Protein 8K51 (pdb70)

Structure (mmCIF, N/CA/C/O backbone):
data_8K51
#
_entry.id   8K51
#
_cell.length_a   72.410
_cell.length_b   88.850
_cell.length_c   127.320
_cell.angle_alpha   90.00
_cell.angle_beta   90.00
_cell.angle_gamma   90.00
#
_symmetry.space_group_name_H-M   'P 21 21 21'
#
loop_
_entity.id
_entity.type
_entity.pdbx_description
1 polymer 'arylamine N-acyltransferase'
2 non-polymer GLYCEROL
3 non-polymer 'SULFATE ION'
4 water water
#
loop_
_atom_site.group_PDB
_atom_site.id
_atom_site.type_symbol
_atom_site.label_atom_id
_atom_site.label_alt_id
_atom_site.label_comp_id
_atom_site.label_asym_id
_atom_site.label_entity_id
_atom_site.label_seq_id
_atom_site.pdbx_PDB_ins_code
_atom_site.Cartn_x
_atom_site.Cartn_y
_atom_site.Cartn_z
_atom_site.occupancy
_atom_site.B_iso_or_equiv
_atom_site.auth_seq_id
_atom_site.auth_comp_id
_atom_site.auth_asym_id
_atom_site.auth_atom_id
_atom_site.pdbx_PDB_model_num
ATOM 1 N N . GLY A 1 9 ? 9.809 -23.148 -38.421 1.00 65.04 -7 GLY B N 1
ATOM 2 C CA . GLY A 1 9 ? 9.406 -24.470 -37.974 1.00 64.19 -7 GLY B CA 1
ATOM 3 C C . GLY A 1 9 ? 8.795 -25.349 -39.055 1.00 65.82 -7 GLY B C 1
ATOM 4 O O . GLY A 1 9 ? 9.280 -25.395 -40.193 1.00 62.86 -7 GLY B O 1
ATOM 5 N N . LEU A 1 10 ? 7.739 -26.079 -38.683 1.00 62.38 -6 LEU B N 1
ATOM 6 C CA . LEU A 1 10 ? 6.924 -26.814 -39.642 1.00 53.52 -6 LEU B CA 1
ATOM 7 C C . LEU A 1 10 ? 5.621 -26.102 -39.964 1.00 53.63 -6 LEU B C 1
ATOM 8 O O . LEU A 1 10 ? 5.012 -26.397 -40.996 1.00 55.38 -6 LEU B O 1
ATOM 13 N N . VAL A 1 11 ? 5.177 -25.193 -39.105 1.00 46.91 -5 VAL B N 1
ATOM 14 C CA . VAL A 1 11 ? 3.916 -24.480 -39.304 1.00 44.31 -5 VAL B CA 1
ATOM 15 C C . VAL A 1 11 ? 4.221 -23.214 -40.096 1.00 44.76 -5 VAL B C 1
ATOM 16 O O . VAL A 1 11 ? 5.053 -22.408 -39.659 1.00 44.19 -5 VAL B O 1
ATOM 20 N N . PRO A 1 12 ? 3.623 -23.025 -41.272 1.00 42.87 -4 PRO B N 1
ATOM 21 C CA . PRO A 1 12 ? 3.964 -21.860 -42.094 1.00 41.26 -4 PRO B CA 1
ATOM 22 C C . PRO A 1 12 ? 3.546 -20.562 -41.423 1.00 44.23 -4 PRO B C 1
ATOM 23 O O . PRO A 1 12 ? 2.504 -20.488 -40.765 1.00 39.90 -4 PRO B O 1
ATOM 27 N N . ARG A 1 13 ? 4.366 -19.527 -41.611 1.00 46.35 -3 ARG B N 1
ATOM 28 C CA . ARG A 1 13 ? 4.107 -18.243 -40.968 1.00 48.27 -3 ARG B CA 1
ATOM 29 C C . ARG A 1 13 ? 2.849 -17.614 -41.552 1.00 46.09 -3 ARG B C 1
ATOM 30 O O . ARG A 1 13 ? 2.637 -17.629 -42.771 1.00 42.99 -3 ARG B O 1
ATOM 38 N N . GLY A 1 14 ? 1.993 -17.093 -40.674 1.00 43.66 -2 GLY B N 1
ATOM 39 C CA . GLY A 1 14 ? 0.759 -16.469 -41.100 1.00 41.25 -2 GLY B CA 1
ATOM 40 C C . GLY A 1 14 ? -0.358 -17.433 -41.420 1.00 40.58 -2 GLY B C 1
ATOM 41 O O . GLY A 1 14 ? -1.464 -16.991 -41.765 1.00 40.10 -2 GLY B O 1
ATOM 42 N N . SER A 1 15 ? -0.111 -18.730 -41.320 1.00 36.54 -1 SER B N 1
ATOM 43 C CA . SER A 1 15 ? -1.169 -19.699 -41.535 1.00 38.74 -1 SER B CA 1
ATOM 44 C C . SER A 1 15 ? -2.184 -19.626 -40.405 1.00 38.97 -1 SER B C 1
ATOM 45 O O . SER A 1 15 ? -1.862 -19.257 -39.274 1.00 37.53 -1 SER B O 1
ATOM 48 N N . HIS A 1 16 ? -3.427 -19.984 -40.722 1.00 36.61 0 HIS B N 1
ATOM 49 C CA . HIS A 1 16 ? -4.424 -20.144 -39.675 1.00 40.07 0 HIS B CA 1
ATOM 50 C C . HIS A 1 16 ? -3.982 -21.165 -38.617 1.00 41.40 0 HIS B C 1
ATOM 51 O O . HIS A 1 16 ? -4.348 -21.035 -37.445 1.00 36.60 0 HIS B O 1
ATOM 58 N N . MET A 1 17 ? -3.209 -22.187 -39.011 1.00 42.23 1 MET B N 1
ATOM 59 C CA . MET A 1 17 ? -2.588 -23.094 -38.041 1.00 38.81 1 MET B CA 1
ATOM 60 C C . MET A 1 17 ? -1.766 -22.321 -37.018 1.00 37.50 1 MET B C 1
ATOM 61 O O . MET A 1 17 ? -1.879 -22.544 -35.808 1.00 34.90 1 MET B O 1
ATOM 66 N N . GLU A 1 18 ? -0.908 -21.422 -37.501 1.00 38.49 2 GLU B N 1
ATOM 67 C CA . GLU A 1 18 ? -0.037 -20.663 -36.613 1.00 41.39 2 GLU B CA 1
ATOM 68 C C . GLU A 1 18 ? -0.839 -19.842 -35.611 1.00 39.19 2 GLU B C 1
ATOM 69 O O . GLU A 1 18 ? -0.605 -19.928 -34.402 1.00 38.93 2 GLU B O 1
ATOM 75 N N . THR A 1 19 ? -1.795 -19.035 -36.081 1.00 37.51 3 THR B N 1
ATOM 76 C CA . THR A 1 19 ? -2.486 -18.191 -35.109 1.00 40.62 3 THR B CA 1
ATOM 77 C C . THR A 1 19 ? -3.353 -19.028 -34.169 1.00 41.41 3 THR B C 1
ATOM 78 O O . THR A 1 19 ? -3.502 -18.689 -32.985 1.00 35.38 3 THR B O 1
ATOM 82 N N . GLU A 1 20 ? -3.896 -20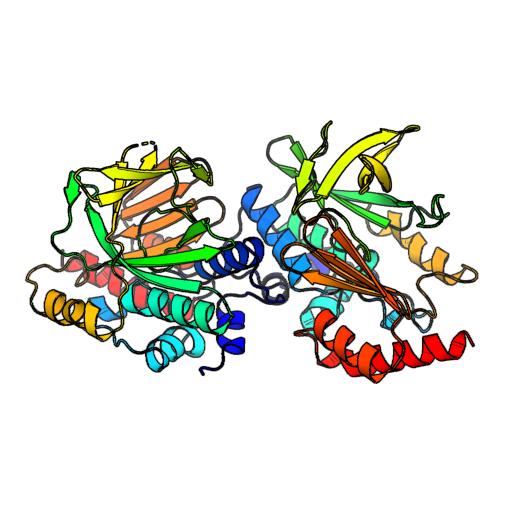.139 -34.662 1.00 38.37 4 GLU B N 1
ATOM 83 C CA . GLU A 1 20 ? -4.806 -20.938 -33.852 1.00 37.73 4 GLU B CA 1
ATOM 84 C C . GLU A 1 20 ? -4.107 -21.605 -32.672 1.00 43.17 4 GLU B C 1
ATOM 85 O O . GLU A 1 20 ? -4.758 -21.887 -31.658 1.00 47.01 4 GLU B O 1
ATOM 91 N N . SER A 1 21 ? -2.802 -21.847 -32.757 1.00 35.53 5 SER B N 1
ATOM 92 C CA . SER A 1 21 ? -2.100 -22.530 -31.678 1.00 44.88 5 SER B CA 1
ATOM 93 C C . SER A 1 21 ? -1.244 -21.582 -30.838 1.00 42.39 5 SER B C 1
ATOM 94 O O . SER A 1 21 ? -0.353 -22.038 -30.115 1.00 39.03 5 SER B O 1
ATOM 97 N N . LEU A 1 22 ? -1.506 -20.273 -30.908 1.00 37.84 6 LEU B N 1
ATOM 98 C CA . LEU A 1 22 ? -0.840 -19.340 -30.011 1.00 38.22 6 LEU B CA 1
ATOM 99 C C . LEU A 1 22 ? -1.269 -19.625 -28.572 1.00 35.80 6 LEU B C 1
ATOM 100 O O . LEU A 1 22 ? -2.449 -19.892 -28.315 1.00 35.16 6 LEU B O 1
ATOM 105 N N . PRO A 1 23 ? -0.337 -19.611 -27.618 1.00 35.11 7 PRO B N 1
ATOM 106 C CA . PRO A 1 23 ? -0.695 -19.988 -26.243 1.00 36.50 7 PRO B CA 1
ATOM 107 C C . PRO A 1 23 ? -1.310 -18.837 -25.459 1.00 36.41 7 PRO B C 1
ATOM 108 O O . PRO A 1 23 ? -0.626 -18.117 -24.719 1.00 35.20 7 PRO B O 1
ATOM 112 N N . TRP A 1 24 ? -2.631 -18.691 -25.608 1.00 35.78 8 TRP B N 1
ATOM 113 C CA . TRP A 1 24 ? -3.355 -17.554 -25.046 1.00 36.97 8 TRP B CA 1
ATOM 114 C C . TRP A 1 24 ? -3.259 -17.479 -23.523 1.00 38.16 8 TRP B C 1
ATOM 115 O O . TRP A 1 24 ? -3.464 -16.397 -22.952 1.00 36.88 8 TRP B O 1
ATOM 126 N N . ARG A 1 25 ? -2.942 -18.594 -22.853 1.00 39.04 9 ARG B N 1
ATOM 127 C CA . ARG A 1 25 ? -2.713 -18.558 -21.409 1.00 34.97 9 ARG B CA 1
ATOM 128 C C . ARG A 1 25 ? -1.583 -17.599 -21.063 1.00 34.81 9 ARG B C 1
ATOM 129 O O . ARG A 1 25 ? -1.664 -16.854 -20.078 1.00 30.73 9 ARG B O 1
ATOM 137 N N . GLU A 1 26 ? -0.510 -17.610 -21.858 1.00 31.96 10 GLU B N 1
ATOM 138 C CA . GLU A 1 26 ? 0.608 -16.711 -21.586 1.00 35.00 10 GLU B CA 1
ATOM 139 C C . GLU A 1 26 ? 0.248 -15.264 -21.909 1.00 33.05 10 GLU B C 1
ATOM 140 O O . GLU A 1 26 ? 0.750 -14.336 -21.261 1.00 30.79 10 GLU B O 1
ATOM 146 N N . TYR A 1 27 ? -0.627 -15.061 -22.893 1.00 32.41 11 TYR B N 1
ATOM 147 C CA . TYR A 1 27 ? -1.145 -13.728 -23.178 1.00 32.51 11 TYR B CA 1
ATOM 148 C C . TYR A 1 27 ? -1.925 -13.183 -21.992 1.00 30.53 11 TYR B C 1
ATOM 149 O O . TYR A 1 27 ? -1.715 -12.037 -21.570 1.00 30.77 11 TYR B O 1
ATOM 158 N N . LEU A 1 28 ? -2.842 -13.992 -21.447 1.00 28.03 12 LEU B N 1
ATOM 159 C CA . LEU A 1 28 ? -3.613 -13.559 -20.286 1.00 30.58 12 LEU B CA 1
ATOM 160 C C . LEU A 1 28 ? -2.697 -13.297 -19.099 1.00 29.25 12 LEU B C 1
ATOM 161 O O . LEU A 1 28 ? -2.887 -12.323 -18.363 1.00 29.11 12 LEU B O 1
ATOM 166 N N . GLU A 1 29 ? -1.679 -14.141 -18.916 1.00 27.74 13 GLU B N 1
ATOM 167 C CA . GLU A 1 29 ? -0.671 -13.879 -17.892 1.00 35.82 13 GLU B CA 1
ATOM 168 C C . GLU A 1 29 ? 0.012 -12.536 -18.128 1.00 36.13 13 GLU B C 1
ATOM 169 O O . GLU A 1 29 ? 0.204 -11.747 -17.194 1.00 31.67 13 GLU B O 1
ATOM 175 N N . ARG A 1 30 ? 0.358 -12.252 -19.383 1.00 32.78 14 ARG B N 1
ATOM 176 C CA . ARG A 1 30 ? 1.082 -11.034 -19.711 1.00 29.45 14 ARG B CA 1
ATOM 177 C C . ARG A 1 30 ? 0.272 -9.787 -19.356 1.00 32.69 14 ARG B C 1
ATOM 178 O O . ARG A 1 30 ? 0.838 -8.783 -18.910 1.00 33.62 14 ARG B O 1
ATOM 186 N N . ILE A 1 31 ? -1.050 -9.823 -19.545 1.00 31.18 15 ILE B N 1
ATOM 187 C CA . ILE A 1 31 ? -1.891 -8.665 -19.236 1.00 32.93 15 ILE B CA 1
ATOM 188 C C . ILE A 1 31 ? -2.486 -8.740 -17.833 1.00 33.29 15 ILE B C 1
ATOM 189 O O . ILE A 1 31 ? -3.329 -7.915 -17.482 1.00 37.93 15 ILE B O 1
ATOM 194 N N . GLY A 1 32 ? -2.060 -9.694 -17.017 1.00 32.71 16 GLY B N 1
ATOM 195 C CA . GLY A 1 32 ? -2.547 -9.749 -15.652 1.00 38.24 16 GLY B CA 1
ATOM 196 C C . GLY A 1 32 ? -4.039 -9.998 -15.548 1.00 44.77 16 GLY B C 1
ATOM 197 O O . GLY A 1 32 ? -4.761 -9.259 -14.863 1.00 43.82 16 GLY B O 1
ATOM 198 N N . TYR A 1 33 ? -4.519 -11.018 -16.259 1.00 39.04 17 TYR B N 1
ATOM 199 C CA . TYR A 1 33 ? -5.888 -11.505 -16.127 1.00 32.78 17 TYR B CA 1
ATOM 200 C C . TYR A 1 33 ? -5.766 -12.970 -15.730 1.00 33.79 17 TYR B C 1
ATOM 201 O O . TYR A 1 33 ? -5.511 -13.836 -16.577 1.00 34.04 17 TYR B O 1
ATOM 210 N N . GLN A 1 34 ? -5.927 -13.244 -14.439 1.00 32.63 18 GLN B N 1
ATOM 211 C CA . GLN A 1 34 ? -5.817 -14.595 -13.910 1.00 36.21 18 GLN B CA 1
ATOM 212 C C . GLN A 1 34 ? -7.157 -15.117 -13.393 1.00 35.51 18 GLN B C 1
ATOM 213 O O . GLN A 1 34 ? -7.202 -15.821 -12.384 1.00 37.98 18 GLN B O 1
ATOM 219 N N . GLY A 1 35 ? -8.264 -14.753 -14.039 1.00 39.11 19 GLY B N 1
ATOM 220 C CA . GLY A 1 35 ? -9.560 -15.298 -13.712 1.00 34.78 19 GLY B CA 1
ATOM 221 C C . GLY A 1 35 ? -10.148 -16.167 -14.811 1.00 35.45 19 GLY B C 1
ATOM 222 O O . GLY A 1 35 ? -9.490 -16.530 -15.791 1.00 35.25 19 GLY B O 1
ATOM 223 N N . LEU A 1 36 ? -11.426 -16.487 -14.633 1.00 32.19 20 LEU B N 1
ATOM 224 C CA . LEU A 1 36 ? -12.216 -17.232 -15.598 1.00 29.86 20 LEU B CA 1
ATOM 225 C C . LEU A 1 36 ? -12.750 -16.294 -16.677 1.00 31.53 20 LEU B C 1
ATOM 226 O O . LEU A 1 36 ? -12.985 -15.111 -16.444 1.00 30.43 20 LEU B O 1
ATOM 231 N N . LEU A 1 37 ? -12.983 -16.845 -17.860 1.00 31.07 21 LEU B N 1
ATOM 232 C CA . LEU A 1 37 ? -13.501 -16.083 -18.984 1.00 29.35 21 LEU B CA 1
ATOM 233 C C . LEU A 1 37 ? -14.917 -16.529 -19.314 1.00 32.00 21 LEU B C 1
ATOM 234 O O . LEU A 1 37 ? -15.217 -17.726 -19.301 1.00 30.68 21 LEU B O 1
ATOM 239 N N . ASN A 1 38 ? -15.782 -15.567 -19.610 1.00 28.41 22 ASN B N 1
ATOM 240 C CA . ASN A 1 38 ? -17.033 -15.842 -20.311 1.00 30.57 22 ASN B CA 1
ATOM 241 C C . ASN A 1 38 ? -17.226 -14.701 -21.298 1.00 32.64 22 ASN B C 1
ATOM 242 O O . ASN A 1 38 ? -16.349 -13.849 -21.461 1.00 30.57 22 ASN B O 1
ATOM 247 N N . ASN A 1 39 ? -18.374 -14.668 -21.967 1.00 30.95 23 ASN B N 1
ATOM 248 C CA . ASN A 1 39 ? -18.605 -13.665 -22.993 1.00 30.00 23 ASN B CA 1
ATOM 249 C C . ASN A 1 39 ? -19.582 -12.583 -22.532 1.00 31.40 23 ASN B C 1
ATOM 250 O O . ASN A 1 39 ? -20.232 -11.935 -23.361 1.00 30.19 23 ASN B O 1
ATOM 255 N N . SER A 1 40 ? -19.689 -12.365 -21.225 1.00 29.01 24 SER B N 1
ATOM 256 C CA . SER A 1 40 ? -20.469 -11.241 -20.728 1.00 29.62 24 SER B CA 1
ATOM 257 C C . SER A 1 40 ? -19.745 -9.920 -20.995 1.00 26.14 24 SER B C 1
ATOM 258 O O . SER A 1 40 ? -18.528 -9.873 -21.182 1.00 25.04 24 SER B O 1
ATOM 261 N N . LEU A 1 41 ? -20.512 -8.829 -20.956 1.00 28.53 25 LEU B N 1
ATOM 262 C CA . LEU A 1 41 ? -19.914 -7.503 -21.009 1.00 28.50 25 LEU B CA 1
ATOM 263 C C . LEU A 1 41 ? -18.939 -7.288 -19.853 1.00 28.67 25 LEU B C 1
ATOM 264 O O . LEU A 1 41 ? -17.887 -6.659 -20.023 1.00 24.08 25 LEU B O 1
ATOM 269 N N . GLU A 1 42 ? -19.272 -7.804 -18.665 1.00 28.44 26 GLU B N 1
ATOM 270 C CA . GLU A 1 42 ? -18.394 -7.612 -17.513 1.00 30.70 26 GLU B CA 1
ATOM 271 C C . GLU A 1 42 ? -17.016 -8.240 -17.737 1.00 27.43 26 GLU B C 1
ATOM 272 O O . GLU A 1 42 ? -15.992 -7.652 -17.367 1.00 28.91 26 GLU B O 1
ATOM 278 N N . CYS A 1 43 ? -16.965 -9.431 -18.343 1.00 22.56 27 CYS B N 1
ATOM 279 C CA . CYS A 1 43 ? -15.672 -10.020 -18.682 1.00 23.95 27 CYS B CA 1
ATOM 280 C C . CYS A 1 43 ? -14.913 -9.166 -19.691 1.00 25.27 27 CYS B C 1
ATOM 281 O O . CYS A 1 43 ? -13.693 -8.995 -19.579 1.00 25.19 27 CYS B O 1
ATOM 284 N N . LEU A 1 44 ? -15.614 -8.654 -20.704 1.00 24.03 28 LEU B N 1
ATOM 285 C CA . LEU A 1 44 ? -14.973 -7.808 -21.706 1.00 23.40 28 LEU B CA 1
ATOM 286 C C . LEU A 1 44 ? -14.389 -6.556 -21.066 1.00 23.83 28 LEU B C 1
ATOM 287 O O . LEU A 1 44 ? -13.248 -6.175 -21.355 1.00 25.26 28 LEU B O 1
ATOM 292 N N . ARG A 1 45 ? -15.162 -5.903 -20.186 1.00 24.12 29 ARG B N 1
ATOM 293 C CA . ARG A 1 45 ? -14.675 -4.725 -19.469 1.00 26.11 29 ARG B CA 1
ATOM 294 C C . ARG A 1 45 ? -13.388 -5.017 -18.707 1.00 27.57 29 ARG B C 1
ATOM 295 O O . ARG A 1 45 ? -12.449 -4.207 -18.711 1.00 26.23 29 ARG B O 1
ATOM 303 N N . GLU A 1 46 ? -13.349 -6.157 -18.006 1.00 24.69 30 GLU B N 1
ATOM 304 C CA . GLU A 1 46 ? -12.180 -6.505 -17.205 1.00 24.74 30 GLU B CA 1
ATOM 305 C C . GLU A 1 46 ? -10.963 -6.790 -18.074 1.00 24.04 30 GLU B C 1
ATOM 306 O O . GLU A 1 46 ? -9.848 -6.371 -17.737 1.00 26.09 30 GLU B O 1
ATOM 312 N N . LEU A 1 47 ? -11.152 -7.493 -19.194 1.00 22.97 31 LEU B N 1
ATOM 313 C CA . LEU A 1 47 ? -10.054 -7.743 -20.129 1.00 23.93 31 LEU B CA 1
ATOM 314 C C . LEU A 1 47 ? -9.482 -6.439 -20.676 1.00 23.86 31 LEU B C 1
ATOM 315 O O . LEU A 1 47 ? -8.260 -6.254 -20.737 1.00 24.39 31 LEU B O 1
ATOM 320 N N . TYR A 1 48 ? -10.358 -5.545 -21.126 1.00 23.10 32 TYR B N 1
ATOM 321 C CA . TYR A 1 48 ? -9.929 -4.251 -21.641 1.00 24.45 32 TYR B CA 1
ATOM 322 C C . TYR A 1 48 ? -9.105 -3.500 -20.598 1.00 25.59 32 TYR B C 1
ATOM 323 O O . TYR A 1 48 ? -7.984 -3.053 -20.874 1.00 22.91 32 TYR B O 1
ATOM 332 N N . THR A 1 49 ? -9.640 -3.382 -19.378 1.00 25.13 33 THR B N 1
ATOM 333 C CA . THR A 1 49 ? -8.921 -2.699 -18.303 1.00 24.54 33 THR B CA 1
ATOM 334 C C . THR A 1 49 ? -7.576 -3.360 -18.018 1.00 22.70 33 THR B C 1
ATOM 335 O O . THR A 1 49 ? -6.560 -2.674 -17.823 1.00 23.00 33 THR B O 1
ATOM 339 N N . ALA A 1 50 ? -7.542 -4.690 -17.998 1.00 20.65 34 ALA B N 1
ATOM 340 C CA . ALA A 1 50 ? -6.277 -5.376 -17.744 1.00 25.13 34 ALA B CA 1
ATOM 341 C C . ALA A 1 50 ? -5.233 -5.026 -18.806 1.00 22.83 34 ALA B C 1
ATOM 342 O O . ALA A 1 50 ? -4.085 -4.692 -18.480 1.00 25.16 34 ALA B O 1
ATOM 344 N N . HIS A 1 51 ? -5.608 -5.103 -20.086 1.00 26.08 35 HIS B N 1
ATOM 345 C CA . HIS A 1 51 ? -4.672 -4.748 -21.158 1.00 23.26 35 HIS B CA 1
ATOM 346 C C . HIS A 1 51 ? -4.173 -3.318 -20.995 1.00 21.09 35 HIS B C 1
ATOM 347 O O . HIS A 1 51 ? -2.966 -3.068 -21.012 1.00 18.61 35 HIS B O 1
ATOM 354 N N . LEU A 1 52 ? -5.097 -2.371 -20.785 1.00 21.05 36 LEU B N 1
ATOM 355 C CA . LEU A 1 52 ? -4.728 -0.960 -20.684 1.00 21.08 36 LEU B CA 1
ATOM 356 C C . LEU A 1 52 ? -3.788 -0.688 -19.507 1.00 25.85 36 LEU B C 1
ATOM 357 O O . LEU A 1 52 ? -2.837 0.093 -19.639 1.00 25.71 36 LEU B O 1
ATOM 362 N N . ARG A 1 53 ? -4.012 -1.333 -18.358 1.00 20.50 37 ARG B N 1
ATOM 363 C CA . ARG A 1 53 ? -3.161 -1.050 -17.204 1.00 24.66 37 ARG B CA 1
ATOM 364 C C . ARG A 1 53 ? -1.811 -1.755 -17.294 1.00 26.24 37 ARG B C 1
ATOM 365 O O . ARG A 1 53 ? -0.816 -1.251 -16.755 1.00 27.58 37 ARG B O 1
ATOM 373 N N . SER A 1 54 ? -1.754 -2.904 -17.970 1.00 23.30 38 SER B N 1
ATOM 374 C CA . SER A 1 54 ? -0.561 -3.748 -17.980 1.00 25.19 38 SER B CA 1
ATOM 375 C C . SER A 1 54 ? 0.382 -3.454 -19.137 1.00 27.57 38 SER B C 1
ATOM 376 O O . SER A 1 54 ? 1.553 -3.848 -19.076 1.00 26.64 38 SER B O 1
ATOM 379 N N . VAL A 1 55 ? -0.098 -2.811 -20.197 1.00 23.97 39 VAL B N 1
ATOM 380 C CA . VAL A 1 55 ? 0.702 -2.676 -21.414 1.00 24.77 39 VAL B CA 1
ATOM 381 C C . VAL A 1 55 ? 0.872 -1.194 -21.741 1.00 27.02 39 VAL B C 1
ATOM 382 O O . VAL A 1 55 ? -0.115 -0.511 -22.064 1.00 23.47 39 VAL B O 1
ATOM 386 N N . PRO A 1 56 ? 2.091 -0.656 -21.674 1.00 25.00 40 PRO B N 1
ATOM 387 C CA . PRO A 1 56 ? 2.301 0.738 -22.083 1.00 24.19 40 PRO B CA 1
ATOM 388 C C . PRO A 1 56 ? 2.261 0.869 -23.594 1.00 24.19 40 PRO B C 1
ATOM 389 O O . PRO A 1 56 ? 2.629 -0.051 -24.323 1.00 28.13 40 PRO B O 1
ATOM 393 N N . TYR A 1 57 ? 1.809 2.033 -24.064 1.00 23.87 41 TYR B N 1
ATOM 394 C CA . TYR A 1 57 ? 1.956 2.376 -25.471 1.00 26.23 41 TYR B CA 1
ATOM 395 C C . TYR A 1 57 ? 3.412 2.754 -25.711 1.00 28.58 41 TYR B C 1
ATOM 396 O O . TYR A 1 57 ? 3.985 3.532 -24.943 1.00 25.32 41 TYR B O 1
ATOM 405 N N . GLU A 1 58 ? 4.018 2.203 -26.757 1.00 28.44 42 GLU B N 1
ATOM 406 C CA . GLU A 1 58 ? 5.382 2.610 -27.070 1.00 33.59 42 GLU B CA 1
ATOM 407 C C . GLU A 1 58 ? 5.699 2.268 -28.521 1.00 35.19 42 GLU B C 1
ATOM 408 O O . GLU A 1 58 ? 5.159 1.312 -29.084 1.00 35.28 42 GLU B O 1
ATOM 414 N N . MET A 1 59 ? 6.607 3.062 -29.098 1.00 35.73 43 MET B N 1
ATOM 415 C CA . MET A 1 59 ? 6.999 2.988 -30.501 1.00 42.36 43 MET B CA 1
ATOM 416 C C . MET A 1 59 ? 8.516 2.921 -30.642 1.00 41.66 43 MET B C 1
ATOM 417 O O . MET A 1 59 ? 9.048 3.311 -31.687 1.00 47.87 43 MET B O 1
ATOM 422 N N . LEU A 1 60 ? 9.220 2.453 -29.606 1.00 37.54 44 LEU B N 1
ATOM 423 C CA . LEU A 1 60 ? 10.676 2.578 -29.561 1.00 41.17 44 LEU B CA 1
ATOM 424 C C . LEU A 1 60 ? 11.338 1.930 -30.773 1.00 43.58 44 LEU B C 1
ATOM 425 O O . LEU A 1 60 ? 12.281 2.486 -31.344 1.00 42.70 44 LEU B O 1
ATOM 430 N N . ASP A 1 61 ? 10.850 0.763 -31.191 1.00 41.22 45 ASP B N 1
ATOM 431 C CA . ASP A 1 61 ? 11.499 0.050 -32.284 1.00 47.61 45 ASP B CA 1
ATOM 432 C C . ASP A 1 61 ? 11.416 0.816 -33.601 1.00 49.10 45 ASP B C 1
ATOM 433 O O . ASP A 1 61 ? 12.276 0.638 -34.469 1.00 53.39 45 ASP B O 1
ATOM 438 N N . SER A 1 62 ? 10.413 1.679 -33.760 1.00 42.99 46 SER B N 1
ATOM 439 C CA . SER A 1 62 ? 10.225 2.452 -34.979 1.00 49.96 46 SER B CA 1
ATOM 440 C C . SER A 1 62 ? 10.968 3.779 -34.974 1.00 53.13 46 SER B C 1
ATOM 441 O O . SER A 1 62 ? 10.905 4.507 -35.975 1.00 51.75 46 SER B O 1
ATOM 444 N N . PHE A 1 63 ? 11.651 4.117 -33.876 1.00 50.00 47 PHE B N 1
ATOM 445 C CA . PHE A 1 63 ? 12.388 5.376 -33.817 1.00 50.31 47 PHE B CA 1
ATOM 446 C C . PHE A 1 63 ? 13.375 5.500 -34.971 1.00 53.65 47 PHE B C 1
ATOM 447 O O . PHE A 1 63 ? 13.601 6.604 -35.485 1.00 49.75 47 PHE B O 1
ATOM 455 N N . ASP A 1 64 ? 13.967 4.369 -35.391 1.00 54.70 48 ASP B N 1
ATOM 456 C CA . ASP A 1 64 ? 14.847 4.335 -36.561 1.00 59.15 48 ASP B CA 1
ATOM 457 C C . ASP A 1 64 ? 14.097 4.602 -37.855 1.00 60.05 48 ASP B C 1
ATOM 458 O O . ASP A 1 64 ? 14.669 5.166 -38.793 1.00 60.11 48 ASP B O 1
ATOM 463 N N . GLY A 1 65 ? 12.838 4.173 -37.933 1.00 57.86 49 GLY B N 1
ATOM 464 C CA . GLY A 1 65 ? 12.168 3.937 -39.195 1.00 57.65 49 GLY B CA 1
ATOM 465 C C . GLY A 1 65 ? 11.997 2.468 -39.518 1.00 55.95 49 GLY B C 1
ATOM 466 O O . GLY A 1 65 ? 11.427 2.139 -40.568 1.00 56.97 49 GLY B O 1
ATOM 467 N N . THR A 1 66 ? 12.492 1.581 -38.663 1.00 56.10 50 THR B N 1
ATOM 468 C CA . THR A 1 66 ? 12.231 0.152 -38.763 1.00 57.51 50 THR B CA 1
ATOM 469 C C . THR A 1 66 ? 10.732 -0.117 -38.652 1.00 57.05 50 THR B C 1
ATOM 470 O O . THR A 1 66 ? 10.111 0.292 -37.660 1.00 60.04 50 THR B O 1
ATOM 474 N N . PRO A 1 67 ? 10.118 -0.798 -39.613 1.00 59.69 51 PRO B N 1
ATOM 475 C CA . PRO A 1 67 ? 8.675 -1.043 -39.536 1.00 63.46 51 PRO B CA 1
ATOM 476 C C . PRO A 1 67 ? 8.362 -2.178 -38.578 1.00 62.79 51 PRO B C 1
ATOM 477 O O . PRO A 1 67 ? 9.188 -3.083 -38.374 1.00 58.88 51 PRO B O 1
ATOM 481 N N . PRO A 1 68 ? 7.180 -2.167 -37.968 1.00 63.29 52 PRO B N 1
ATOM 482 C CA . PRO A 1 68 ? 6.749 -3.330 -37.188 1.00 59.74 52 PRO B CA 1
ATOM 483 C C . PRO A 1 68 ? 6.354 -4.476 -38.104 1.00 64.98 52 PRO B C 1
ATOM 484 O O . PRO A 1 68 ? 5.949 -4.276 -39.250 1.00 61.86 52 PRO B O 1
ATOM 488 N N . VAL A 1 69 ? 6.491 -5.695 -37.599 1.00 65.89 53 VAL B N 1
ATOM 489 C CA . VAL A 1 69 ? 5.902 -6.818 -38.311 1.00 66.94 53 VAL B CA 1
ATOM 490 C C . VAL A 1 69 ? 4.416 -6.874 -37.978 1.00 60.60 53 VAL B C 1
ATOM 491 O O . VAL A 1 69 ? 3.963 -6.352 -36.955 1.00 59.37 53 VAL B O 1
ATOM 495 N N . LEU A 1 70 ? 3.640 -7.480 -38.872 1.00 55.72 54 LEU B N 1
ATOM 496 C CA . LEU A 1 70 ? 2.195 -7.435 -38.724 1.00 53.65 54 LEU B CA 1
ATOM 497 C C . LEU A 1 70 ? 1.574 -8.739 -38.238 1.00 48.77 54 LEU B C 1
ATOM 498 O O . LEU A 1 70 ? 0.468 -8.707 -37.685 1.00 58.10 54 LEU B O 1
ATOM 503 N N . GLY A 1 71 ? 2.242 -9.872 -38.410 1.00 44.17 55 GLY B N 1
ATOM 504 C CA . GLY A 1 71 ? 1.603 -11.137 -38.095 1.00 46.69 55 GLY B CA 1
ATOM 505 C C . GLY A 1 71 ? 1.210 -11.250 -36.633 1.00 40.56 55 GLY B C 1
ATOM 506 O O . GLY A 1 71 ? 1.827 -10.658 -35.741 1.00 38.61 55 GLY B O 1
ATOM 507 N N . HIS A 1 72 ? 0.154 -12.028 -36.390 1.00 37.38 56 HIS B N 1
ATOM 508 C CA . HIS A 1 72 ? -0.249 -12.323 -35.019 1.00 36.94 56 HIS B CA 1
ATOM 509 C C . HIS A 1 72 ? 0.875 -13.000 -34.246 1.00 38.25 56 HIS B C 1
ATOM 510 O O . HIS A 1 72 ? 1.122 -12.669 -33.078 1.00 33.93 56 HIS B O 1
ATOM 517 N N . ALA A 1 73 ? 1.572 -13.952 -34.877 1.00 37.20 57 ALA B N 1
ATOM 518 C CA . ALA A 1 73 ? 2.634 -14.659 -34.166 1.00 37.75 57 ALA B CA 1
ATOM 519 C C . ALA A 1 73 ? 3.790 -13.728 -33.837 1.00 34.38 57 ALA B C 1
ATOM 520 O O . ALA A 1 73 ? 4.416 -13.853 -32.779 1.00 35.42 57 ALA B O 1
ATOM 522 N N . GLU A 1 74 ? 4.077 -12.781 -34.721 1.00 33.13 58 GLU B N 1
ATOM 523 C CA . GLU A 1 74 ? 5.139 -11.821 -34.453 1.00 35.82 58 GLU B CA 1
ATOM 524 C C . GLU A 1 74 ? 4.708 -10.798 -33.403 1.00 34.30 58 GLU B C 1
ATOM 525 O O . GLU A 1 74 ? 5.505 -10.423 -32.539 1.00 35.50 58 GLU B O 1
ATOM 531 N N . SER A 1 75 ? 3.455 -10.332 -33.461 1.00 36.03 59 SER B N 1
ATOM 532 C CA . SER A 1 75 ? 2.947 -9.444 -32.418 1.00 35.37 59 SER B CA 1
ATOM 533 C C . SER A 1 75 ? 2.951 -10.146 -31.071 1.00 28.04 59 SER B C 1
ATOM 534 O O . SER A 1 75 ? 3.358 -9.573 -30.058 1.00 27.24 59 SER B O 1
ATOM 537 N N . PHE A 1 76 ? 2.465 -11.385 -31.043 1.00 30.08 60 PHE B N 1
ATOM 538 C CA . PHE A 1 76 ? 2.444 -12.167 -29.811 1.00 29.59 60 PHE B CA 1
ATOM 539 C C . PHE A 1 76 ? 3.838 -12.266 -29.200 1.00 28.36 60 PHE B C 1
ATOM 540 O O . PHE A 1 76 ? 4.021 -12.048 -27.999 1.00 30.86 60 PHE B O 1
ATOM 548 N N . ALA A 1 77 ? 4.837 -12.581 -30.023 1.00 29.17 61 ALA B N 1
ATOM 549 C CA . ALA A 1 77 ? 6.184 -12.800 -29.510 1.00 33.31 61 ALA B CA 1
ATOM 550 C C . ALA A 1 77 ? 6.744 -11.526 -28.902 1.00 31.14 61 ALA B C 1
ATOM 551 O O . ALA A 1 77 ? 7.353 -11.555 -27.828 1.00 33.68 61 ALA B O 1
ATOM 553 N N . LYS A 1 78 ? 6.546 -10.398 -29.580 1.00 28.93 62 LYS B N 1
ATOM 554 C CA . LYS A 1 78 ? 7.034 -9.122 -29.070 1.00 34.54 62 LYS B CA 1
ATOM 555 C C . LYS A 1 78 ? 6.323 -8.713 -27.777 1.00 34.03 62 LYS B C 1
ATOM 556 O O . LYS A 1 78 ? 6.967 -8.279 -26.813 1.00 30.71 62 LYS B O 1
ATOM 562 N N . LEU A 1 79 ? 4.996 -8.839 -27.737 1.00 31.43 63 LEU B N 1
ATOM 563 C CA . LEU A 1 79 ? 4.252 -8.379 -26.573 1.00 31.58 63 LEU B CA 1
ATOM 564 C C . LEU A 1 79 ? 4.367 -9.343 -25.394 1.00 32.91 63 LEU B C 1
ATOM 565 O O . LEU A 1 79 ? 4.549 -8.909 -24.249 1.00 32.89 63 LEU B O 1
ATOM 570 N N . VAL A 1 80 ? 4.251 -10.645 -25.647 1.00 31.83 64 VAL B N 1
ATOM 571 C CA . VAL A 1 80 ? 4.169 -11.634 -24.572 1.00 33.62 64 VAL B CA 1
ATOM 572 C C . VAL A 1 80 ? 5.550 -12.128 -24.162 1.00 33.78 64 VAL B C 1
ATOM 573 O O . VAL A 1 80 ? 5.898 -12.114 -22.978 1.00 35.20 64 VAL B O 1
ATOM 577 N N . HIS A 1 81 ? 6.368 -12.565 -25.120 1.00 31.49 65 HIS B N 1
ATOM 578 C CA . HIS A 1 81 ? 7.629 -13.205 -24.757 1.00 33.63 65 HIS B CA 1
ATOM 579 C C . HIS A 1 81 ? 8.717 -12.181 -24.468 1.00 34.62 65 HIS B C 1
ATOM 580 O O . HIS A 1 81 ? 9.509 -12.366 -23.543 1.00 36.31 65 HIS B O 1
ATOM 587 N N . ARG A 1 82 ? 8.770 -11.088 -25.217 1.00 35.01 66 ARG B N 1
ATOM 588 C CA . ARG A 1 82 ? 9.754 -10.056 -24.916 1.00 34.06 66 ARG B CA 1
ATOM 589 C C . ARG A 1 82 ? 9.206 -8.969 -24.002 1.00 34.12 66 ARG B C 1
ATOM 590 O O . ARG A 1 82 ? 9.954 -8.056 -23.643 1.00 35.11 66 ARG B O 1
ATOM 598 N N . ARG A 1 83 ? 7.932 -9.060 -23.606 1.00 32.56 67 ARG B N 1
ATOM 599 C CA . ARG A 1 83 ? 7.297 -8.095 -22.702 1.00 32.88 67 ARG B CA 1
ATOM 600 C C . ARG A 1 83 ? 7.531 -6.660 -23.159 1.00 30.90 67 ARG B C 1
ATOM 601 O O . ARG A 1 83 ? 7.916 -5.780 -22.386 1.00 31.63 67 ARG B O 1
ATOM 609 N N . ARG A 1 84 ? 7.308 -6.424 -24.439 1.00 31.07 68 ARG B N 1
ATOM 610 C CA . ARG A 1 84 ? 7.392 -5.073 -24.949 1.00 28.14 68 ARG B CA 1
ATOM 611 C C . ARG A 1 84 ? 6.017 -4.420 -24.829 1.00 31.84 68 ARG B C 1
ATOM 612 O O . ARG A 1 84 ? 5.046 -5.039 -24.389 1.00 27.27 68 ARG B O 1
ATOM 620 N N . GLY A 1 85 ? 5.931 -3.144 -25.174 1.00 32.00 69 GLY B N 1
ATOM 621 C CA . GLY A 1 85 ? 4.689 -2.407 -25.084 1.00 28.44 69 GLY B CA 1
ATOM 622 C C . GLY A 1 85 ? 3.872 -2.547 -26.345 1.00 32.91 69 GLY B C 1
ATOM 623 O O . GLY A 1 85 ? 4.143 -3.396 -27.197 1.00 33.46 69 GLY B O 1
ATOM 624 N N . GLY A 1 86 ? 2.875 -1.658 -26.484 1.00 26.03 70 GLY B N 1
ATOM 625 C CA . GLY A 1 86 ? 1.847 -1.823 -27.484 1.00 29.59 70 GLY B CA 1
ATOM 626 C C . GLY A 1 86 ? 1.667 -0.580 -28.339 1.00 29.86 70 GLY B C 1
ATOM 627 O O . GLY A 1 86 ? 2.225 0.484 -28.065 1.00 27.89 70 GLY B O 1
ATOM 628 N N . ASN A 1 87 ? 0.905 -0.757 -29.408 1.00 30.47 71 ASN B N 1
ATOM 629 C CA . ASN A 1 87 ? 0.467 0.332 -30.272 1.00 30.05 71 ASN B CA 1
ATOM 630 C C . ASN A 1 87 ? -0.561 -0.249 -31.233 1.00 30.17 71 ASN B C 1
ATOM 631 O O . ASN A 1 87 ? -0.844 -1.452 -31.225 1.00 27.55 71 ASN B O 1
ATOM 636 N N . CYS A 1 88 ? -1.103 0.622 -32.080 1.00 24.92 72 CYS B N 1
ATOM 637 C CA . CYS A 1 88 ? -2.280 0.258 -32.848 1.00 27.99 72 CYS B CA 1
ATOM 638 C C . CYS A 1 88 ? -2.030 -0.942 -33.758 1.00 27.08 72 CYS B C 1
ATOM 639 O O . CYS A 1 88 ? -2.878 -1.833 -33.857 1.00 29.00 72 CYS B O 1
ATOM 642 N N . LEU A 1 89 ? -0.888 -0.989 -34.437 1.00 25.59 73 LEU B N 1
ATOM 643 C CA . LEU A 1 89 ? -0.670 -2.111 -35.351 1.00 32.46 73 LEU B CA 1
ATOM 644 C C . LEU A 1 89 ? -0.282 -3.387 -34.615 1.00 29.12 73 LEU B C 1
ATOM 645 O O . LEU A 1 89 ? -0.644 -4.488 -35.049 1.00 35.49 73 LEU B O 1
ATOM 650 N N . GLU A 1 90 ? 0.432 -3.268 -33.506 1.00 30.98 74 GLU B N 1
ATOM 651 C CA . GLU A 1 90 ? 0.974 -4.439 -32.833 1.00 36.48 74 GLU B CA 1
ATOM 652 C C . GLU A 1 90 ? 0.117 -4.924 -31.675 1.00 34.52 74 GLU B C 1
ATOM 653 O O . GLU A 1 90 ? 0.306 -6.055 -31.224 1.00 38.65 74 GLU B O 1
ATOM 659 N N . SER A 1 91 ? -0.830 -4.128 -31.195 1.00 30.23 75 SER B N 1
ATOM 660 C CA . SER A 1 91 ? -1.650 -4.543 -30.067 1.00 27.02 75 SER B CA 1
ATOM 661 C C . SER A 1 91 ? -3.090 -4.830 -30.446 1.00 25.74 75 SER B C 1
ATOM 662 O O . SER A 1 91 ? -3.656 -5.847 -30.026 1.00 26.18 75 SER B O 1
ATOM 665 N N . THR A 1 92 ? -3.706 -3.927 -31.210 1.00 24.20 76 THR B N 1
ATOM 666 C CA . THR A 1 92 ? -5.154 -3.986 -31.393 1.00 26.27 76 THR B CA 1
ATOM 667 C C . THR A 1 92 ? -5.587 -5.203 -32.201 1.00 26.18 76 THR B C 1
ATOM 668 O O . THR A 1 92 ? -6.523 -5.897 -31.765 1.00 24.32 76 THR B O 1
ATOM 672 N N . PRO A 1 93 ? -4.984 -5.525 -33.357 1.00 25.19 77 PRO B N 1
ATOM 673 C CA . PRO A 1 93 ? -5.396 -6.763 -34.056 1.00 25.34 77 PRO B CA 1
ATOM 674 C C . PRO A 1 93 ? -5.147 -8.020 -33.243 1.00 24.75 77 PRO B C 1
ATOM 675 O O . PRO A 1 93 ? -5.969 -8.949 -33.267 1.00 23.13 77 PRO B O 1
ATOM 679 N N . LEU A 1 94 ? -4.031 -8.080 -32.518 1.00 24.58 78 LEU B N 1
ATOM 680 C CA . LEU A 1 94 ? -3.775 -9.249 -31.680 1.00 26.34 78 LEU B CA 1
ATOM 681 C C . LEU A 1 94 ? -4.848 -9.399 -30.602 1.00 27.35 78 LEU B C 1
ATOM 682 O O . LEU A 1 94 ? -5.361 -10.504 -30.372 1.00 25.88 78 LEU B O 1
ATOM 687 N N . PHE A 1 95 ? -5.195 -8.301 -29.928 1.00 25.45 79 PHE B N 1
ATOM 688 C CA . PHE A 1 95 ? -6.271 -8.337 -28.937 1.00 25.33 79 PHE B CA 1
ATOM 689 C C . PHE A 1 95 ? -7.586 -8.759 -29.586 1.00 27.25 79 PHE B C 1
ATOM 690 O O . PHE A 1 95 ? -8.310 -9.602 -29.045 1.00 23.66 79 PHE B O 1
ATOM 698 N N . GLY A 1 96 ? -7.894 -8.210 -30.770 1.00 24.35 80 GLY B N 1
ATOM 699 C CA . GLY A 1 96 ? -9.080 -8.655 -31.487 1.00 26.79 80 GLY B CA 1
ATOM 700 C C . GLY A 1 96 ? -9.068 -10.148 -31.783 1.00 26.50 80 GLY B C 1
ATOM 701 O O . GLY A 1 96 ? -10.094 -10.822 -31.677 1.00 26.11 80 GLY B O 1
ATOM 702 N N . GLU A 1 97 ? -7.903 -10.687 -32.129 1.00 25.49 81 GLU B N 1
ATOM 703 C CA . GLU A 1 97 ? -7.810 -12.121 -32.384 1.00 29.19 81 GLU B CA 1
ATOM 704 C C . GLU A 1 97 ? -7.984 -12.918 -31.096 1.00 28.93 81 GLU B C 1
ATOM 705 O O . GLU A 1 97 ? -8.678 -13.941 -31.083 1.00 28.33 81 GLU B O 1
ATOM 711 N N . PHE A 1 98 ? -7.409 -12.442 -29.984 1.00 25.66 82 PHE B N 1
ATOM 712 C CA . PHE A 1 98 ? -7.661 -13.111 -28.711 1.00 25.75 82 PHE B CA 1
ATOM 713 C C . PHE A 1 98 ? -9.150 -13.130 -28.376 1.00 27.53 82 PHE B C 1
ATOM 714 O O . PHE A 1 98 ? -9.673 -14.140 -27.895 1.00 25.78 82 PHE B O 1
ATOM 722 N N . LEU A 1 99 ? -9.842 -12.003 -28.568 1.00 25.16 83 LEU B N 1
ATOM 723 C CA . LEU A 1 99 ? -11.260 -11.963 -28.221 1.00 25.65 83 LEU B CA 1
ATOM 724 C C . LEU A 1 99 ? -12.063 -12.908 -29.095 1.00 29.02 83 LEU B C 1
ATOM 725 O O . LEU A 1 99 ? -13.035 -13.526 -28.633 1.00 25.91 83 LEU B O 1
ATOM 730 N N . ARG A 1 100 ? -11.692 -13.005 -30.374 1.00 28.00 84 ARG B N 1
ATOM 731 C CA . ARG A 1 100 ? -12.406 -13.894 -31.284 1.00 34.94 84 ARG B CA 1
ATOM 732 C C . ARG A 1 100 ? -12.284 -15.341 -30.826 1.00 28.72 84 ARG B C 1
ATOM 733 O O . ARG A 1 100 ? -13.280 -16.066 -30.751 1.00 31.97 84 ARG B O 1
ATOM 741 N N . GLN A 1 101 ? -11.071 -15.766 -30.488 1.00 25.62 85 GLN B N 1
ATOM 742 C CA . GLN A 1 101 ? -10.871 -17.141 -30.048 1.00 30.32 85 GLN B CA 1
ATOM 743 C C . GLN A 1 101 ? -11.504 -17.401 -28.688 1.00 34.55 85 GLN B C 1
ATOM 744 O O . GLN A 1 101 ? -11.882 -18.538 -28.399 1.00 34.57 85 GLN B O 1
ATOM 750 N N . ALA A 1 102 ? -11.628 -16.375 -27.842 1.00 28.29 86 ALA B N 1
ATOM 751 C CA . ALA A 1 102 ? -12.341 -16.524 -26.575 1.00 30.62 86 ALA B CA 1
ATOM 752 C C . ALA A 1 102 ? -13.850 -16.462 -26.744 1.00 29.14 86 ALA B C 1
ATOM 753 O O . ALA A 1 102 ? -14.564 -16.479 -25.741 1.00 31.89 86 ALA B O 1
ATOM 755 N N . GLY A 1 103 ? -14.355 -16.370 -27.978 1.00 29.35 87 GLY B N 1
ATOM 756 C CA . GLY A 1 103 ? -15.780 -16.462 -28.234 1.00 25.30 87 GLY B CA 1
ATOM 757 C C . GLY A 1 103 ? -16.546 -15.156 -28.394 1.00 30.32 87 GLY B C 1
ATOM 758 O O . GLY A 1 103 ? -17.774 -15.206 -28.537 1.00 26.62 87 GLY B O 1
ATOM 759 N N . PHE A 1 104 ? -15.884 -13.997 -28.373 1.00 26.15 88 PHE B N 1
ATOM 760 C CA . PHE A 1 104 ? -16.589 -12.733 -28.571 1.00 25.73 88 PHE B CA 1
ATOM 761 C C . PHE A 1 104 ? -16.811 -12.483 -30.067 1.00 28.03 88 PHE B C 1
ATOM 762 O O . PHE A 1 104 ? -16.064 -12.970 -30.921 1.00 26.56 88 PHE B O 1
ATOM 770 N N . GLU A 1 105 ? -17.843 -11.704 -30.383 1.00 28.83 89 GLU B N 1
ATOM 771 C CA . GLU A 1 105 ? -18.112 -11.285 -31.763 1.00 29.18 89 GLU B CA 1
ATOM 772 C C . GLU A 1 105 ? -17.412 -9.949 -31.992 1.00 28.82 89 GLU B C 1
ATOM 773 O O . GLU A 1 105 ? -17.799 -8.931 -31.400 1.00 27.00 89 GLU B O 1
ATOM 779 N N . VAL A 1 106 ? -16.371 -9.944 -32.825 1.00 28.49 90 VAL B N 1
ATOM 780 C CA . VAL A 1 106 ? -15.457 -8.806 -32.902 1.00 30.71 90 VAL B CA 1
ATOM 781 C C . VAL A 1 106 ? -15.173 -8.437 -34.361 1.00 31.33 90 VAL B C 1
ATOM 782 O O . VAL A 1 106 ? -15.050 -9.304 -35.230 1.00 27.48 90 VAL B O 1
ATOM 786 N N . ARG A 1 107 ? -15.060 -7.138 -34.603 1.00 29.00 91 ARG B N 1
ATOM 787 C CA . ARG A 1 107 ? -14.876 -6.497 -35.901 1.00 31.10 91 ARG B CA 1
ATOM 788 C C . ARG A 1 107 ? -13.719 -5.517 -35.751 1.00 27.09 91 ARG B C 1
ATOM 789 O O . ARG A 1 107 ? -13.742 -4.683 -34.839 1.00 23.97 91 ARG B O 1
ATOM 797 N N . LEU A 1 108 ? -12.733 -5.580 -36.639 1.00 25.22 92 LEU B N 1
ATOM 798 C CA . LEU A 1 108 ? -11.639 -4.614 -36.654 1.00 22.74 92 LEU B CA 1
ATOM 799 C C . LEU A 1 108 ? -11.904 -3.562 -37.737 1.00 32.60 92 LEU B C 1
ATOM 800 O O . LEU A 1 108 ? -12.155 -3.911 -38.900 1.00 27.26 92 LEU B O 1
ATOM 805 N N . VAL A 1 109 ? -11.880 -2.280 -37.359 1.00 28.34 93 VAL B N 1
ATOM 806 C CA . VAL A 1 109 ? -12.293 -1.235 -38.306 1.00 26.10 93 VAL B CA 1
ATOM 807 C C . VAL A 1 109 ? -11.270 -0.106 -38.405 1.00 24.88 93 VAL B C 1
ATOM 808 O O . VAL A 1 109 ? -10.539 0.155 -37.438 1.00 25.09 93 VAL B O 1
ATOM 812 N N . PRO A 1 110 ? -11.170 0.577 -39.550 1.00 26.31 94 PRO B N 1
ATOM 813 C CA . PRO A 1 110 ? -10.188 1.658 -39.688 1.00 23.39 94 PRO B CA 1
ATOM 814 C C . PRO A 1 110 ? -10.678 2.969 -39.099 1.00 25.08 94 PRO B C 1
ATOM 815 O O . PRO A 1 110 ? -11.881 3.235 -38.998 1.00 23.46 94 PRO B O 1
ATOM 819 N N . ALA A 1 111 ? -9.714 3.805 -38.720 1.00 21.84 95 ALA B N 1
ATOM 820 C CA . ALA A 1 111 ? -10.023 5.058 -38.058 1.00 22.89 95 ALA B CA 1
ATOM 821 C C . ALA A 1 111 ? -9.033 6.127 -38.490 1.00 22.57 95 ALA B C 1
ATOM 822 O O . ALA A 1 111 ? -7.902 5.838 -38.880 1.00 22.20 95 ALA B O 1
ATOM 824 N N . GLN A 1 112 ? -9.469 7.374 -38.381 1.00 21.46 96 GLN B N 1
ATOM 825 C CA . GLN A 1 112 ? -8.637 8.521 -38.698 1.00 26.26 96 GLN B CA 1
ATOM 826 C C . GLN A 1 112 ? -8.621 9.456 -37.496 1.00 24.65 96 GLN B C 1
ATOM 827 O O . GLN A 1 112 ? -9.683 9.816 -36.980 1.00 23.94 96 GLN B O 1
ATOM 833 N N . ILE A 1 113 ? -7.408 9.855 -37.063 1.00 23.59 97 ILE B N 1
ATOM 834 C CA . ILE A 1 113 ? -7.172 10.576 -35.809 1.00 24.19 97 ILE B CA 1
ATOM 835 C C . ILE A 1 113 ? -7.262 12.085 -36.029 1.00 25.94 97 ILE B C 1
ATOM 836 O O . ILE A 1 113 ? -6.791 12.609 -37.046 1.00 23.22 97 ILE B O 1
ATOM 841 N N . TRP A 1 114 ? -7.848 12.788 -35.057 1.00 24.78 98 TRP B N 1
ATOM 842 C CA . TRP A 1 114 ? -7.926 14.247 -35.050 1.00 27.22 98 TRP B CA 1
ATOM 843 C C . TRP A 1 114 ? -6.660 14.841 -34.419 1.00 28.60 98 TRP B C 1
ATOM 844 O O . TRP A 1 114 ? -6.284 14.477 -33.298 1.00 27.69 98 TRP B O 1
ATOM 855 N N . LYS A 1 115 ? -5.995 15.731 -35.151 1.00 30.36 99 LYS B N 1
ATOM 856 C CA . LYS A 1 115 ? -4.781 16.378 -34.669 1.00 39.37 99 LYS B CA 1
ATOM 857 C C . LYS A 1 115 ? -5.082 17.377 -33.562 1.00 37.85 99 LYS B C 1
ATOM 858 O O . LYS A 1 115 ? -6.117 18.049 -33.567 1.00 40.28 99 LYS B O 1
ATOM 864 N N . VAL A 1 116 ? -4.131 17.521 -32.636 1.00 41.08 100 VAL B N 1
ATOM 865 C CA . VAL A 1 116 ? -4.240 18.594 -31.649 1.00 46.56 100 VAL B CA 1
ATOM 866 C C . VAL A 1 116 ? -4.314 19.969 -32.320 1.00 47.87 100 VAL B C 1
ATOM 867 O O . VAL A 1 116 ? -4.929 20.894 -31.777 1.00 52.04 100 VAL B O 1
ATOM 871 N N . SER A 1 117 ? -3.715 20.128 -33.508 1.00 47.69 101 SER B N 1
ATOM 872 C CA . SER A 1 117 ? -3.798 21.408 -34.219 1.00 51.04 101 SER B CA 1
ATOM 873 C C . SER A 1 117 ? -5.224 21.730 -34.657 1.00 49.52 101 SER B C 1
ATOM 874 O O . SER A 1 117 ? -5.577 22.904 -34.794 1.00 49.26 101 SER B O 1
ATOM 877 N N . GLY A 1 118 ? -6.047 20.718 -34.905 1.00 43.31 102 GLY B N 1
ATOM 878 C CA . GLY A 1 118 ? -7.397 20.984 -35.352 1.00 43.67 102 GLY B CA 1
ATOM 879 C C . GLY A 1 118 ? -7.667 20.636 -36.806 1.00 44.32 102 GLY B C 1
ATOM 880 O O . GLY A 1 118 ? -8.329 21.390 -37.529 1.00 48.19 102 GLY B O 1
ATOM 881 N N . GLU A 1 119 ? -7.152 19.496 -37.249 1.00 41.28 103 GLU B N 1
ATOM 882 C CA . GLU A 1 119 ? -7.517 18.925 -38.534 1.00 38.28 103 GLU B CA 1
ATOM 883 C C . GLU A 1 119 ? -7.293 17.423 -38.434 1.00 33.43 103 GLU B C 1
ATOM 884 O O . GLU A 1 119 ? -6.786 16.927 -37.427 1.00 29.64 103 GLU B O 1
ATOM 890 N N . TRP A 1 120 ? -7.664 16.695 -39.491 1.00 33.09 104 TRP B N 1
ATOM 891 C CA . TRP A 1 120 ? -7.446 15.254 -39.525 1.00 29.74 104 TRP B CA 1
ATOM 892 C C . TRP A 1 120 ? -6.030 14.948 -39.999 1.00 34.34 104 TRP B C 1
ATOM 893 O O . TRP A 1 120 ? -5.495 15.636 -40.868 1.00 34.56 104 TRP B O 1
ATOM 904 N N . TRP A 1 121 ? -5.415 13.921 -39.410 1.00 30.77 105 TRP B N 1
ATOM 905 C CA . TRP A 1 121 ? -4.257 13.303 -40.040 1.00 32.65 105 TRP B CA 1
ATOM 906 C C . TRP A 1 121 ? -4.644 12.791 -41.426 1.00 35.27 105 TRP B C 1
ATOM 907 O O . TRP A 1 121 ? -5.778 12.352 -41.655 1.00 30.34 105 TRP B O 1
ATOM 918 N N . ASP A 1 122 ? -3.687 12.857 -42.360 1.00 32.05 106 ASP B N 1
ATOM 919 C CA . ASP A 1 122 ? -3.980 12.536 -43.759 1.00 35.34 106 ASP B CA 1
ATOM 920 C C . ASP A 1 122 ? -4.445 11.095 -43.932 1.00 34.17 106 ASP B C 1
ATOM 921 O O . ASP A 1 122 ? -5.324 10.816 -44.750 1.00 37.18 106 ASP B O 1
ATOM 926 N N . ALA A 1 123 ? -3.857 10.160 -43.194 1.00 29.80 107 ALA B N 1
ATOM 927 C CA . ALA A 1 123 ? -4.136 8.748 -43.408 1.00 33.41 107 ALA B CA 1
ATOM 928 C C . ALA A 1 123 ? -5.130 8.198 -42.389 1.00 28.47 107 ALA B C 1
ATOM 929 O O . ALA A 1 123 ? -5.160 8.600 -41.226 1.00 28.46 107 ALA B O 1
ATOM 931 N N . TRP A 1 124 ? -5.947 7.265 -42.859 1.00 26.60 108 TRP B N 1
ATOM 932 C CA . TRP A 1 124 ? -6.786 6.436 -42.006 1.00 26.34 108 TRP B CA 1
ATOM 933 C C . TRP A 1 124 ? -5.962 5.266 -41.457 1.00 25.78 108 TRP B C 1
ATOM 934 O O . TRP A 1 124 ? -6.208 4.099 -41.756 1.00 23.44 108 TRP B O 1
ATOM 945 N N . ASP A 1 125 ? -4.947 5.596 -40.655 1.00 25.63 109 ASP B N 1
ATOM 946 C CA . ASP A 1 125 ? -3.981 4.597 -40.211 1.00 26.78 109 ASP B CA 1
ATOM 947 C C . ASP A 1 125 ? -4.175 4.156 -38.756 1.00 27.34 109 ASP B C 1
ATOM 948 O O . ASP A 1 125 ? -3.292 3.495 -38.200 1.00 28.70 109 ASP B O 1
ATOM 953 N N . HIS A 1 126 ? -5.294 4.490 -38.135 1.00 26.31 110 HIS B N 1
ATOM 954 C CA . HIS A 1 126 ? -5.640 3.950 -36.822 1.00 23.47 110 HIS B CA 1
ATOM 955 C C . HIS A 1 126 ? -6.597 2.775 -36.998 1.00 25.49 110 HIS B C 1
ATOM 956 O O . HIS A 1 126 ? -7.158 2.557 -38.082 1.00 26.59 110 HIS B O 1
ATOM 963 N N . LEU A 1 127 ? -6.769 1.994 -35.929 1.00 23.48 111 LEU B N 1
ATOM 964 C CA . LEU A 1 127 ? -7.667 0.842 -35.954 1.00 23.40 111 LEU B CA 1
ATOM 965 C C . LEU A 1 127 ? -8.414 0.754 -34.632 1.00 29.14 111 LEU B C 1
ATOM 966 O O . LEU A 1 127 ? -7.836 1.011 -33.570 1.00 27.00 111 LEU B O 1
ATOM 971 N N . LEU A 1 128 ? -9.694 0.373 -34.703 1.00 24.46 112 LEU B N 1
ATOM 972 C CA . LEU A 1 128 ? -10.521 0.166 -33.526 1.00 24.81 112 LEU B CA 1
ATOM 973 C C . LEU A 1 128 ? -11.141 -1.221 -33.583 1.00 26.23 112 LEU B C 1
ATOM 974 O O . LEU A 1 128 ? -11.246 -1.827 -34.653 1.00 26.88 112 LEU B O 1
ATOM 979 N N . LEU A 1 129 ? -11.570 -1.718 -32.422 1.00 23.54 113 LEU B N 1
ATOM 980 C CA . LEU A 1 129 ? -12.361 -2.940 -32.339 1.00 26.68 113 LEU B CA 1
ATOM 981 C C . LEU A 1 129 ? -13.807 -2.587 -32.013 1.00 25.33 113 LEU B C 1
ATOM 982 O O . LEU A 1 129 ? -14.072 -1.716 -31.185 1.00 24.30 113 LEU B O 1
ATOM 987 N N . ILE A 1 130 ? -14.745 -3.272 -32.655 1.00 24.42 114 ILE B N 1
ATOM 988 C CA . ILE A 1 130 ? -16.147 -3.212 -32.265 1.00 25.67 114 ILE B CA 1
ATOM 989 C C . ILE A 1 130 ? -16.546 -4.613 -31.833 1.00 29.34 114 ILE B C 1
ATOM 990 O O . ILE A 1 130 ? -16.428 -5.564 -32.618 1.00 27.46 114 ILE B O 1
ATOM 995 N N . VAL A 1 131 ? -17.013 -4.740 -30.590 1.00 24.49 115 VAL B N 1
ATOM 996 C CA . VAL A 1 131 ? -17.409 -6.024 -30.021 1.00 23.93 115 VAL B CA 1
ATOM 997 C C . VAL A 1 131 ? -18.915 -5.992 -29.808 1.00 25.76 115 VAL B C 1
ATOM 998 O O . VAL A 1 131 ? -19.449 -5.019 -29.264 1.00 28.92 115 VAL B O 1
ATOM 1002 N N . THR A 1 132 ? -19.600 -7.033 -30.265 1.00 27.43 116 THR B N 1
ATOM 1003 C CA . THR A 1 132 ? -21.054 -7.103 -30.199 1.00 31.36 116 THR B CA 1
ATOM 1004 C C . THR A 1 132 ? -21.449 -8.029 -29.049 1.00 33.48 116 THR B C 1
ATOM 1005 O O . THR A 1 132 ? -21.170 -9.237 -29.085 1.00 27.62 116 THR B O 1
ATOM 1009 N N . VAL A 1 133 ? -22.085 -7.461 -28.025 1.00 29.21 117 VAL B N 1
ATOM 1010 C CA . VAL A 1 133 ? -22.508 -8.214 -26.844 1.00 34.41 117 VAL B CA 1
ATOM 1011 C C . VAL A 1 133 ? -24.002 -7.999 -26.653 1.00 36.35 117 VAL B C 1
ATOM 1012 O O . VAL A 1 133 ? -24.445 -6.864 -26.431 1.00 34.53 117 VAL B O 1
ATOM 1016 N N . ASP A 1 134 ? -24.774 -9.087 -26.740 1.00 39.77 118 ASP B N 1
ATOM 1017 C CA . ASP A 1 134 ? -26.218 -9.037 -26.508 1.00 39.55 118 ASP B CA 1
ATOM 1018 C C . ASP A 1 134 ? -26.896 -7.994 -27.389 1.00 40.02 118 ASP B C 1
ATOM 1019 O O . ASP A 1 134 ? -27.728 -7.209 -26.931 1.00 41.22 118 ASP B O 1
ATOM 1024 N N . GLY A 1 135 ? -26.522 -7.969 -28.662 1.00 39.41 119 GLY B N 1
ATOM 1025 C CA . GLY A 1 135 ? -27.140 -7.063 -29.609 1.00 41.62 119 GLY B CA 1
ATOM 1026 C C . GLY A 1 135 ? -26.662 -5.626 -29.566 1.00 41.37 119 GLY B C 1
ATOM 1027 O O . GLY A 1 135 ? -27.178 -4.802 -30.328 1.00 45.42 119 GLY B O 1
ATOM 1028 N N . GLU A 1 136 ? -25.707 -5.282 -28.709 1.00 37.05 120 GLU B N 1
ATOM 1029 C CA . GLU A 1 136 ? -25.153 -3.937 -28.718 1.00 39.47 120 GLU B CA 1
ATOM 1030 C C . GLU A 1 136 ? -23.677 -3.966 -29.100 1.00 36.99 120 GLU B C 1
ATOM 1031 O O . GLU A 1 136 ? -22.957 -4.932 -28.811 1.00 33.41 120 GLU B O 1
ATOM 1037 N N . ASP A 1 137 ? -23.245 -2.891 -29.750 1.00 35.80 121 ASP B N 1
ATOM 1038 C CA . ASP A 1 137 ? -21.877 -2.729 -30.228 1.00 35.06 121 ASP B CA 1
ATOM 1039 C C . ASP A 1 137 ? -21.096 -1.860 -29.249 1.00 30.92 121 ASP B C 1
ATOM 1040 O O . ASP A 1 137 ? -21.600 -0.836 -28.772 1.00 29.78 121 ASP B O 1
ATOM 1045 N N . TRP A 1 138 ? -19.865 -2.276 -28.951 1.00 27.57 122 TRP B N 1
ATOM 1046 C CA . TRP A 1 138 ? -18.993 -1.598 -27.999 1.00 27.09 122 TRP B CA 1
ATOM 1047 C C . TRP A 1 138 ? -17.630 -1.367 -28.638 1.00 26.70 122 TRP B C 1
ATOM 1048 O O . TRP A 1 138 ? -17.032 -2.305 -29.173 1.00 25.74 122 TRP B O 1
ATOM 1059 N N . LEU A 1 139 ? -17.114 -0.143 -28.523 1.00 26.36 123 LEU B N 1
ATOM 1060 C CA . LEU A 1 139 ? -15.800 0.206 -29.055 1.00 26.63 123 LEU B CA 1
ATOM 1061 C C . LEU A 1 139 ? -14.697 -0.047 -28.026 1.00 29.59 123 LEU B C 1
ATOM 1062 O O . LEU A 1 139 ? -14.870 0.210 -26.828 1.00 26.56 123 LEU B O 1
ATOM 1067 N N . LEU A 1 140 ? -13.548 -0.534 -28.508 1.00 23.81 124 LEU B N 1
ATOM 1068 C CA . LEU A 1 140 ? -12.387 -0.810 -27.667 1.00 24.17 124 LEU B CA 1
ATOM 1069 C C . LEU A 1 140 ? -11.137 -0.368 -28.406 1.00 26.78 124 LEU B C 1
ATOM 1070 O O . LEU A 1 140 ? -11.007 -0.616 -29.615 1.00 21.11 124 LEU B O 1
ATOM 1075 N N . ASP A 1 141 ? -10.210 0.269 -27.678 1.00 24.17 125 ASP B N 1
ATOM 1076 C CA . ASP A 1 141 ? -8.973 0.787 -28.285 1.00 25.33 125 ASP B CA 1
ATOM 1077 C C . ASP A 1 141 ? -7.789 0.504 -27.358 1.00 23.92 125 ASP B C 1
ATOM 1078 O O . ASP A 1 141 ? -7.618 1.173 -26.337 1.00 25.23 125 ASP B O 1
ATOM 1083 N N . VAL A 1 142 ? -6.951 -0.462 -27.731 1.00 22.79 126 VAL B N 1
ATOM 1084 C CA . VAL A 1 142 ? -5.784 -0.809 -26.920 1.00 25.41 126 VAL B CA 1
ATOM 1085 C C . VAL A 1 142 ? -4.512 -0.421 -27.655 1.00 29.06 126 VAL B C 1
ATOM 1086 O O . VAL A 1 142 ? -3.475 -1.076 -27.495 1.00 31.48 126 VAL B O 1
ATOM 1090 N N . GLY A 1 143 ? -4.575 0.632 -28.465 1.00 23.40 127 GLY B N 1
ATOM 1091 C CA . GLY A 1 143 ? -3.425 1.005 -29.266 1.00 24.37 127 GLY B CA 1
ATOM 1092 C C . GLY A 1 143 ? -3.374 2.488 -29.579 1.00 26.61 127 GLY B C 1
ATOM 1093 O O . GLY A 1 143 ? -3.012 2.872 -30.692 1.00 28.54 127 GLY B O 1
ATOM 1094 N N . PHE A 1 144 ? -3.720 3.326 -28.602 1.00 22.82 128 PHE B N 1
ATOM 1095 C CA . PHE A 1 144 ? -3.817 4.771 -28.774 1.00 23.37 128 PHE B CA 1
ATOM 1096 C C . PHE A 1 144 ? -2.903 5.473 -27.777 1.00 25.72 128 PHE B C 1
ATOM 1097 O O . PHE A 1 144 ? -2.942 5.179 -26.576 1.00 24.65 128 PHE B O 1
ATOM 1105 N N . LEU A 1 145 ? -2.123 6.439 -28.269 1.00 27.97 129 LEU B N 1
ATOM 1106 C CA . LEU A 1 145 ? -1.141 7.136 -27.433 1.00 27.52 129 LEU B CA 1
ATOM 1107 C C . LEU A 1 145 ? -1.804 8.047 -26.399 1.00 29.44 129 LEU B C 1
ATOM 1108 O O . LEU A 1 145 ? -1.406 8.072 -25.228 1.00 25.51 129 LEU B O 1
ATOM 1113 N N . MET A 1 146 ? -2.791 8.825 -26.814 1.00 27.54 130 MET B N 1
ATOM 1114 C CA . MET A 1 146 ? -3.319 9.889 -25.984 1.00 26.68 130 MET B CA 1
ATOM 1115 C C . MET A 1 146 ? -4.584 9.433 -25.255 1.00 25.70 130 MET B C 1
ATOM 1116 O O . MET A 1 146 ? -4.816 8.232 -25.078 1.00 27.08 130 MET B O 1
ATOM 1121 N N . LEU A 1 147 ? -5.395 10.391 -24.803 1.00 27.27 131 LEU B N 1
ATOM 1122 C CA . LEU A 1 147 ? -6.541 10.095 -23.958 1.00 26.72 131 LEU B CA 1
ATOM 1123 C C . LEU A 1 147 ? -7.719 9.618 -24.809 1.00 29.69 131 LEU B C 1
ATOM 1124 O O . LEU A 1 147 ? -8.159 10.307 -25.733 1.00 31.24 131 LEU B O 1
ATOM 1129 N N . THR A 1 148 ? -8.215 8.426 -24.514 1.00 25.37 132 THR B N 1
ATOM 1130 C CA . THR A 1 148 ? -9.452 7.933 -25.099 1.00 22.79 132 THR B CA 1
ATOM 1131 C C . THR A 1 148 ? -10.200 7.168 -24.004 1.00 29.77 132 THR B C 1
ATOM 1132 O O . THR A 1 148 ? -9.780 7.138 -22.840 1.00 28.14 132 THR B O 1
ATOM 1136 N N . PHE A 1 149 ? -11.338 6.581 -24.362 1.00 26.68 133 PHE B N 1
ATOM 1137 C CA . PHE A 1 149 ? -12.142 5.848 -23.391 1.00 27.91 133 PHE B CA 1
ATOM 1138 C C . PHE A 1 149 ? -11.394 4.612 -22.885 1.00 28.45 133 PHE B C 1
ATOM 1139 O O . PHE A 1 149 ? -10.913 3.793 -23.680 1.00 25.40 133 PHE B O 1
ATOM 1147 N N . ALA A 1 150 ? -11.310 4.469 -21.559 1.00 26.56 134 ALA B N 1
ATOM 1148 C CA . ALA A 1 150 ? -10.702 3.310 -20.907 1.00 24.59 134 ALA B CA 1
ATOM 1149 C C . ALA A 1 150 ? -11.732 2.282 -20.445 1.00 28.50 134 ALA B C 1
ATOM 1150 O O . ALA A 1 150 ? -11.362 1.265 -19.844 1.00 24.74 134 ALA B O 1
ATOM 1152 N N . GLU A 1 151 ? -13.011 2.537 -20.682 1.00 25.34 135 GLU B N 1
ATOM 1153 C CA . GLU A 1 151 ? -14.083 1.564 -20.569 1.00 28.05 135 GLU B CA 1
ATOM 1154 C C . GLU A 1 151 ? -14.770 1.463 -21.926 1.00 26.27 135 GLU B C 1
ATOM 1155 O O . GLU A 1 151 ? -14.805 2.450 -22.672 1.00 26.62 135 GLU B O 1
ATOM 1161 N N . PRO A 1 152 ? -15.294 0.299 -22.298 1.00 28.11 136 PRO B N 1
ATOM 1162 C CA . PRO A 1 152 ? -15.818 0.163 -23.664 1.00 27.18 136 PRO B CA 1
ATOM 1163 C C . PRO A 1 152 ? -16.884 1.222 -23.922 1.00 28.71 136 PRO B C 1
ATOM 1164 O O . PRO A 1 152 ? -17.708 1.520 -23.058 1.00 23.82 136 PRO B O 1
ATOM 1168 N N . LEU A 1 153 ? -16.806 1.854 -25.090 1.00 25.22 137 LEU B N 1
ATOM 1169 C CA . LEU A 1 153 ? -17.712 2.944 -25.435 1.00 27.03 137 L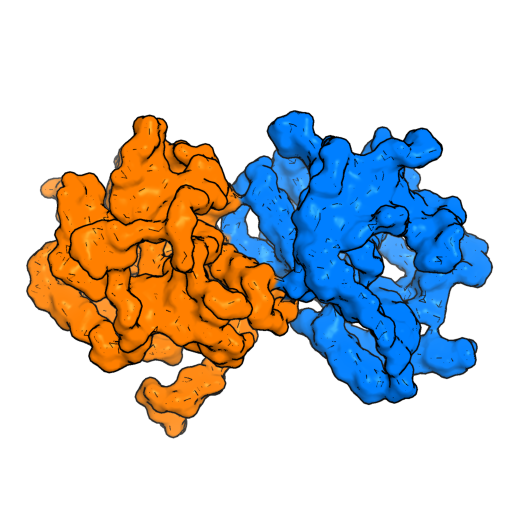EU B CA 1
ATOM 1170 C C . LEU A 1 153 ? -18.867 2.393 -26.252 1.00 27.21 137 LEU B C 1
ATOM 1171 O O . LEU A 1 153 ? -18.655 1.784 -27.304 1.00 27.96 137 LEU B O 1
ATOM 1176 N N . LYS A 1 154 ? -20.086 2.619 -25.789 1.00 28.96 138 LYS B N 1
ATOM 1177 C CA . LYS A 1 154 ? -21.230 2.051 -26.484 1.00 31.10 138 LYS B CA 1
ATOM 1178 C C . LYS A 1 154 ? -21.516 2.817 -27.777 1.00 29.73 138 LYS B C 1
ATOM 1179 O O . LYS A 1 154 ? -21.442 4.049 -27.820 1.00 27.20 138 LYS B O 1
ATOM 1185 N N . VAL A 1 155 ? -21.838 2.084 -28.843 1.00 28.16 139 VAL B N 1
ATOM 1186 C CA . VAL A 1 155 ? -22.227 2.742 -30.089 1.00 29.27 139 VAL B CA 1
ATOM 1187 C C . VAL A 1 155 ? -23.683 3.150 -29.926 1.00 30.23 139 VAL B C 1
ATOM 1188 O O . VAL A 1 155 ? -24.597 2.408 -30.300 1.00 32.69 139 VAL B O 1
ATOM 1192 N N . ALA A 1 156 ? -23.899 4.315 -29.335 1.00 28.68 140 ALA B N 1
ATOM 1193 C CA . ALA A 1 156 ? -25.231 4.848 -29.080 1.00 33.70 140 ALA B CA 1
ATOM 1194 C C . ALA A 1 156 ? -25.089 6.353 -28.981 1.00 34.27 140 ALA B C 1
ATOM 1195 O O . ALA A 1 156 ? -23.978 6.885 -28.904 1.00 32.23 140 ALA B O 1
ATOM 1197 N N . GLU A 1 157 ? -26.231 7.031 -28.960 1.00 36.57 141 GLU B N 1
ATOM 1198 C CA . GLU A 1 157 ? -26.251 8.478 -28.852 1.00 39.81 141 GLU B CA 1
ATOM 1199 C C . GLU A 1 157 ? -26.123 8.921 -27.403 1.00 38.28 141 GLU B C 1
ATOM 1200 O O . GLU A 1 157 ? -26.586 8.250 -26.483 1.00 40.29 141 GLU B O 1
ATOM 1206 N N . GLY A 1 158 ? -25.515 10.083 -27.209 1.00 37.71 142 GLY B N 1
ATOM 1207 C CA . GLY A 1 158 ? -25.532 10.721 -25.918 1.00 37.10 142 GLY B CA 1
ATOM 1208 C C . GLY A 1 158 ? -24.238 10.591 -25.149 1.00 35.78 142 GLY B C 1
ATOM 1209 O O . GLY A 1 158 ? -23.425 9.688 -25.383 1.00 37.87 142 GLY B O 1
ATOM 1210 N N . PRO A 1 159 ? -24.029 11.503 -24.201 1.00 35.72 143 PRO B N 1
ATOM 1211 C CA . PRO A 1 159 ? -22.784 11.489 -23.419 1.00 34.33 143 PRO B CA 1
ATOM 1212 C C . PRO A 1 159 ? -22.664 10.220 -22.589 1.00 37.32 143 PRO B C 1
ATOM 1213 O O . PRO A 1 159 ? -23.650 9.705 -22.058 1.00 36.51 143 PRO B O 1
ATOM 1217 N N . GLN A 1 160 ? -21.443 9.701 -22.494 1.00 32.41 144 GLN B N 1
ATOM 1218 C CA . GLN A 1 160 ? -21.156 8.564 -21.628 1.00 30.61 144 GLN B CA 1
ATOM 1219 C C . GLN A 1 160 ? -20.023 8.991 -20.718 1.00 35.62 144 GLN B C 1
ATOM 1220 O O . GLN A 1 160 ? -18.970 9.427 -21.196 1.00 31.47 144 GLN B O 1
ATOM 1226 N N . GLU A 1 161 ? -20.250 8.912 -19.412 1.00 34.59 145 GLU B N 1
ATOM 1227 C CA . GLU A 1 161 ? -19.275 9.396 -18.452 1.00 33.79 145 GLU B CA 1
ATOM 1228 C C . GLU A 1 161 ? -18.333 8.266 -18.057 1.00 37.11 145 GLU B C 1
ATOM 1229 O O . GLU A 1 161 ? -18.756 7.121 -17.886 1.00 34.65 145 GLU B O 1
ATOM 1235 N N . GLN A 1 162 ? -17.045 8.591 -17.945 1.00 39.54 146 GLN B N 1
ATOM 1236 C CA . GLN A 1 162 ? -16.024 7.617 -17.563 1.00 40.81 146 GLN B CA 1
ATOM 1237 C C . GLN A 1 162 ? -14.915 8.369 -16.838 1.00 37.65 146 GLN B C 1
ATOM 1238 O O . GLN A 1 162 ? -14.325 9.291 -17.411 1.00 38.50 146 GLN B O 1
ATOM 1244 N N . SER A 1 163 ? -14.651 7.992 -15.580 1.00 42.70 147 SER B N 1
ATOM 1245 C CA . SER A 1 163 ? -13.546 8.553 -14.770 1.00 42.39 147 SER B CA 1
ATOM 1246 C C . SER A 1 163 ? -13.506 10.079 -14.805 1.00 42.14 147 SER B C 1
ATOM 1247 O O . SER A 1 163 ? -12.441 10.687 -14.944 1.00 42.79 147 SER B O 1
ATOM 1250 N N . GLY A 1 164 ? -14.671 10.714 -14.695 1.00 38.48 148 GLY B N 1
ATOM 1251 C CA . GLY A 1 164 ? -14.729 12.159 -14.697 1.00 37.43 148 GLY B CA 1
ATOM 1252 C C . GLY A 1 164 ? -14.718 12.819 -16.061 1.00 37.98 148 GLY B C 1
ATOM 1253 O O . GLY A 1 164 ? -14.829 14.049 -16.134 1.00 38.33 148 GLY B O 1
ATOM 1254 N N . TRP A 1 165 ? -14.566 12.067 -17.146 1.00 40.44 149 TRP B N 1
ATOM 1255 C CA . TRP A 1 165 ? -14.689 12.636 -18.480 1.00 37.25 149 TRP B CA 1
ATOM 1256 C C . TRP A 1 165 ? -15.993 12.177 -19.103 1.00 36.25 149 TRP B C 1
ATOM 1257 O O . TRP A 1 165 ? -16.623 11.223 -18.645 1.00 36.77 149 TRP B O 1
ATOM 1268 N N . ARG A 1 166 ? -16.392 12.876 -20.155 1.00 34.80 150 ARG B N 1
ATOM 1269 C CA . ARG A 1 166 ? -17.529 12.477 -20.964 1.00 36.46 150 ARG B CA 1
ATOM 1270 C C . ARG A 1 166 ? -17.039 12.232 -22.383 1.00 35.39 150 ARG B C 1
ATOM 1271 O O . ARG A 1 166 ? -16.297 13.056 -22.937 1.00 31.82 150 ARG B O 1
ATOM 1279 N N . PHE A 1 167 ? -17.412 11.080 -22.938 1.00 31.14 151 PHE B N 1
ATOM 1280 C CA . PHE A 1 167 ? -17.192 10.741 -24.338 1.00 31.67 151 PHE B CA 1
ATOM 1281 C C . PHE A 1 167 ? -18.539 10.542 -25.023 1.00 31.09 151 PHE B C 1
ATOM 1282 O O . PHE A 1 167 ? -19.576 10.393 -24.373 1.00 30.92 151 PHE B O 1
ATOM 1290 N N . ARG A 1 168 ? -18.515 10.540 -26.356 1.00 30.18 152 ARG B N 1
ATOM 1291 C CA . ARG A 1 168 ? -19.708 10.234 -27.141 1.00 28.54 152 ARG B CA 1
ATOM 1292 C C . ARG A 1 168 ? -19.284 9.744 -28.520 1.00 32.03 152 ARG B C 1
ATOM 1293 O O . ARG A 1 168 ? -18.198 10.088 -29.006 1.00 29.59 152 ARG B O 1
ATOM 1301 N N . VAL A 1 169 ? -20.143 8.925 -29.133 1.00 29.62 153 VAL B N 1
ATOM 1302 C CA . VAL A 1 169 ? -20.108 8.656 -30.568 1.00 29.59 153 VAL B CA 1
ATOM 1303 C C . VAL A 1 169 ? -21.291 9.373 -31.193 1.00 30.20 153 VAL B C 1
ATOM 1304 O O . VAL A 1 169 ? -22.431 9.181 -30.755 1.00 29.61 153 VAL B O 1
ATOM 1308 N N . ALA A 1 170 ? -21.029 10.130 -32.260 1.00 29.38 154 ALA B N 1
ATOM 1309 C CA . ALA A 1 170 ? -22.073 10.837 -32.979 1.00 31.17 154 ALA B CA 1
ATOM 1310 C C . ALA A 1 170 ? -21.697 10.905 -34.457 1.00 30.85 154 ALA B C 1
ATOM 1311 O O . ALA A 1 170 ? -20.518 10.923 -34.816 1.00 28.16 154 ALA B O 1
ATOM 1313 N N . GLU A 1 171 ? -22.715 10.931 -35.308 1.00 30.81 155 GLU B N 1
ATOM 1314 C CA . GLU A 1 171 ? -22.510 11.027 -36.746 1.00 33.58 155 GLU B CA 1
ATOM 1315 C C . GLU A 1 171 ? -22.175 12.467 -37.116 1.00 34.82 155 GLU B C 1
ATOM 1316 O O . GLU A 1 171 ? -22.946 13.388 -36.821 1.00 33.88 155 GLU B O 1
ATOM 1322 N N . GLU A 1 172 ? -21.004 12.672 -37.715 1.00 28.76 156 GLU B N 1
ATOM 1323 C CA . GLU A 1 172 ? -20.543 14.008 -38.081 1.00 30.92 156 GLU B CA 1
ATOM 1324 C C . GLU A 1 172 ? -19.939 13.932 -39.475 1.00 32.19 156 GLU B C 1
ATOM 1325 O O . GLU A 1 172 ? -19.012 13.147 -39.703 1.00 28.74 156 GLU B O 1
ATOM 1331 N N . GLU A 1 173 ? -20.490 14.719 -40.404 1.00 31.86 157 GLU B N 1
ATOM 1332 C CA . GLU A 1 173 ? -20.020 14.778 -41.789 1.00 28.26 157 GLU B CA 1
ATOM 1333 C C . GLU A 1 173 ? -19.888 13.389 -42.390 1.00 27.11 157 GLU B C 1
ATOM 1334 O O . GLU A 1 173 ? -18.927 13.084 -43.091 1.00 28.41 157 GLU B O 1
ATOM 1340 N N . GLY A 1 174 ? -20.861 12.531 -42.095 1.00 29.72 158 GLY B N 1
ATOM 1341 C CA . GLY A 1 174 ? -20.944 11.231 -42.720 1.00 30.69 158 GLY B CA 1
ATOM 1342 C C . GLY A 1 174 ? -20.277 10.089 -41.982 1.00 26.28 158 GLY B C 1
ATOM 1343 O O . GLY A 1 174 ? -20.394 8.951 -42.431 1.00 26.65 158 GLY B O 1
ATOM 1344 N N . PHE A 1 175 ? -19.611 10.346 -40.855 1.00 26.10 159 PHE B N 1
ATOM 1345 C CA . PHE A 1 175 ? -18.811 9.336 -40.169 1.00 27.81 159 PHE B CA 1
ATOM 1346 C C . PHE A 1 175 ? -19.171 9.275 -38.689 1.00 28.28 159 PHE B C 1
ATOM 1347 O O . PHE A 1 175 ? -19.304 10.320 -38.042 1.00 24.18 159 PHE B O 1
ATOM 1355 N N . PRO A 1 176 ? -19.311 8.078 -38.120 1.00 25.30 160 PRO B N 1
ATOM 1356 C CA . PRO A 1 176 ? -19.359 7.970 -36.654 1.00 28.86 160 PRO B CA 1
ATOM 1357 C C . PRO A 1 176 ? -18.062 8.497 -36.048 1.00 24.69 160 PRO B C 1
ATOM 1358 O O . PRO A 1 176 ? -16.961 8.099 -36.434 1.00 25.46 160 PRO B O 1
ATOM 1362 N N . THR A 1 177 ? -18.197 9.442 -35.127 1.00 24.65 161 THR B N 1
ATOM 1363 C CA . THR A 1 177 ? -17.060 10.219 -34.645 1.00 25.77 161 THR B CA 1
ATOM 1364 C C . THR A 1 177 ? -17.032 10.184 -33.129 1.00 22.80 161 THR B C 1
ATOM 1365 O O . THR A 1 177 ? -18.040 10.479 -32.488 1.00 26.74 161 THR B O 1
ATOM 1369 N N . VAL A 1 178 ? -15.891 9.811 -32.564 1.00 23.96 162 VAL B N 1
ATOM 1370 C CA . VAL A 1 178 ? -15.717 9.761 -31.117 1.00 27.30 162 VAL B CA 1
ATOM 1371 C C . VAL A 1 178 ? -15.162 11.102 -30.654 1.00 28.52 162 VAL B C 1
ATOM 1372 O O . VAL A 1 178 ? -14.129 11.562 -31.154 1.00 26.18 162 VAL B O 1
ATOM 1376 N N . SER A 1 179 ? -15.845 11.727 -29.697 1.00 24.69 163 SER B N 1
ATOM 1377 C CA . SER A 1 179 ? -15.442 13.032 -29.196 1.00 27.96 163 SER B CA 1
ATOM 1378 C C . SER A 1 179 ? -15.357 12.985 -27.680 1.00 30.13 163 SER B C 1
ATOM 1379 O O . SER A 1 179 ? -15.948 12.128 -27.022 1.00 24.53 163 SER B O 1
ATOM 1382 N N . HIS A 1 180 ? -14.626 13.946 -27.144 1.00 31.35 164 HIS B N 1
ATOM 1383 C CA . HIS A 1 180 ? -14.379 14.066 -25.722 1.00 34.44 164 HIS B CA 1
ATOM 1384 C C . HIS A 1 180 ? -14.688 15.503 -25.311 1.00 35.98 164 HIS B C 1
ATOM 1385 O O . HIS A 1 180 ? -14.345 16.451 -26.026 1.00 37.17 164 HIS B O 1
ATOM 1392 N N . GLN A 1 181 ? -15.377 15.669 -24.188 1.00 35.49 165 GLN B N 1
ATOM 1393 C CA . GLN A 1 181 ? -15.834 16.991 -23.773 1.00 39.03 165 GLN B CA 1
ATOM 1394 C C . GLN A 1 181 ? -14.743 17.734 -23.013 1.00 41.00 165 GLN B C 1
ATOM 1395 O O . 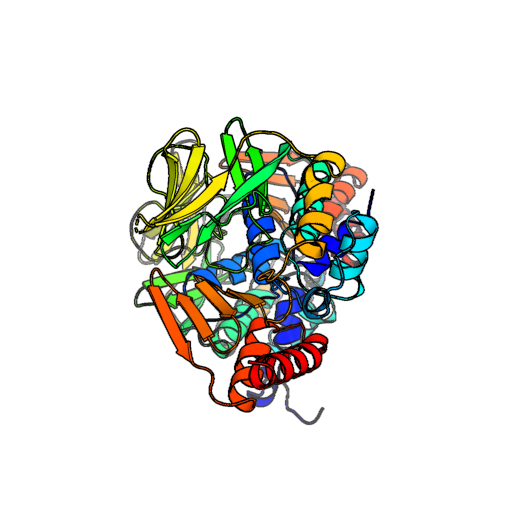GLN A 1 181 ? -14.181 17.209 -22.046 1.00 40.86 165 GLN B O 1
ATOM 1401 N N . GLY A 1 182 ? -14.466 18.966 -23.443 1.00 41.98 166 GLY B N 1
ATOM 1402 C CA . GLY A 1 182 ? -13.416 19.760 -22.855 1.00 48.62 166 GLY B CA 1
ATOM 1403 C C . GLY A 1 182 ? -13.877 20.485 -21.610 1.00 52.08 166 GLY B C 1
ATOM 1404 O O . GLY A 1 182 ? -15.053 20.430 -21.206 1.00 48.72 166 GLY B O 1
ATOM 1405 N N . PRO A 1 183 ? -12.937 21.199 -20.980 1.00 55.43 167 PRO B N 1
ATOM 1406 C CA . PRO A 1 183 ? -13.263 21.849 -19.698 1.00 55.15 167 PRO B CA 1
ATOM 1407 C C . PRO A 1 183 ? -14.343 22.902 -19.849 1.00 59.17 167 PRO B C 1
ATOM 1408 O O . PRO A 1 183 ? -15.215 23.035 -18.981 1.00 63.16 167 PRO B O 1
ATOM 1412 N N . ASP A 1 184 ? -14.314 23.642 -20.958 1.00 60.48 168 ASP B N 1
ATOM 1413 C CA . ASP A 1 184 ? -15.399 24.560 -21.277 1.00 61.68 168 ASP B CA 1
ATOM 1414 C C . ASP A 1 184 ? -16.745 23.845 -21.337 1.00 62.15 168 ASP B C 1
ATOM 1415 O O . ASP A 1 184 ? -17.748 24.350 -20.822 1.00 71.69 168 ASP B O 1
ATOM 1420 N N . GLY A 1 185 ? -16.785 22.664 -21.944 1.00 60.94 169 GLY B N 1
ATOM 1421 C CA . GLY A 1 185 ? -18.029 22.047 -22.358 1.00 50.96 169 GLY B CA 1
ATOM 1422 C C . GLY A 1 185 ? -18.132 21.908 -23.856 1.00 50.57 169 GLY B C 1
ATOM 1423 O O . GLY A 1 185 ? -19.126 21.365 -24.351 1.00 49.24 169 GLY B O 1
ATOM 1424 N N . THR A 1 186 ? -17.147 22.419 -24.586 1.00 50.78 170 THR B N 1
ATOM 1425 C CA . THR A 1 186 ? -16.966 22.104 -25.993 1.00 49.56 170 THR B CA 1
ATOM 1426 C C . THR A 1 186 ? -16.533 20.644 -26.145 1.00 42.21 170 THR B C 1
ATOM 1427 O O . THR A 1 186 ? -15.882 20.072 -25.269 1.00 39.55 170 THR B O 1
ATOM 1431 N N . TRP A 1 187 ? -16.934 20.031 -27.253 1.00 41.84 171 TRP B N 1
ATOM 1432 C CA . TRP A 1 187 ? -16.513 18.679 -27.591 1.00 39.94 171 TRP B CA 1
ATOM 1433 C C . TRP A 1 187 ? -15.445 18.715 -28.674 1.00 40.82 171 TRP B C 1
ATOM 1434 O O . TRP A 1 187 ? -15.575 19.438 -29.667 1.00 40.36 171 TRP B O 1
ATOM 1445 N N . THR A 1 188 ? -14.404 17.912 -28.499 1.00 35.30 172 THR B N 1
ATOM 1446 C CA . THR A 1 188 ? -13.337 17.808 -29.486 1.00 38.09 172 THR B CA 1
ATOM 1447 C C . THR A 1 188 ? -13.221 16.365 -29.958 1.00 33.06 172 THR B C 1
ATOM 1448 O O . THR A 1 188 ? -13.237 15.436 -29.143 1.00 30.34 172 THR B O 1
ATOM 1452 N N . ALA A 1 189 ? -13.137 16.178 -31.272 1.00 30.49 173 ALA B N 1
ATOM 1453 C CA . ALA A 1 189 ? -12.981 14.833 -31.808 1.00 32.16 173 ALA B CA 1
ATOM 1454 C C . ALA A 1 189 ? -11.712 14.172 -31.271 1.00 26.34 173 ALA B C 1
ATOM 1455 O O . ALA A 1 189 ? -10.687 14.823 -31.066 1.00 27.17 173 ALA B O 1
ATOM 1457 N N . VAL A 1 190 ? -11.781 12.862 -31.064 1.00 25.23 174 VAL B N 1
ATOM 1458 C CA . VAL A 1 190 ? -10.600 12.036 -30.852 1.00 27.76 174 VAL B CA 1
ATOM 1459 C C . VAL A 1 190 ? -10.228 11.272 -32.120 1.00 27.66 174 VAL B C 1
ATOM 1460 O O . VAL A 1 190 ? -9.084 11.312 -32.578 1.00 24.44 174 VAL B O 1
ATOM 1464 N N . TYR A 1 191 ? -11.188 10.553 -32.691 1.00 26.02 175 TYR B N 1
ATOM 1465 C CA . TYR A 1 191 ? -11.024 9.974 -34.013 1.00 22.67 175 TYR B CA 1
ATOM 1466 C C . TYR A 1 191 ? -12.402 9.640 -34.544 1.00 26.23 175 TYR B C 1
ATOM 1467 O O . TYR A 1 191 ? -13.372 9.556 -33.786 1.00 23.08 175 TYR B O 1
ATOM 1476 N N . ARG A 1 192 ? -12.483 9.480 -35.859 1.00 24.71 176 ARG B N 1
ATOM 1477 C CA . ARG A 1 192 ? -13.654 8.912 -36.509 1.00 25.72 176 ARG B CA 1
ATOM 1478 C C . ARG A 1 192 ? -13.267 7.568 -37.099 1.00 26.39 176 ARG B C 1
ATOM 1479 O O . ARG A 1 192 ? -12.082 7.282 -37.308 1.00 26.35 176 ARG B O 1
ATOM 1487 N N . TYR A 1 193 ? -14.276 6.743 -37.380 1.00 23.93 177 TYR B N 1
ATOM 1488 C CA . TYR A 1 193 ? -14.030 5.436 -37.965 1.00 26.09 177 TYR B CA 1
ATOM 1489 C C . TYR A 1 193 ? -15.060 5.136 -39.055 1.00 25.23 177 TYR B C 1
ATOM 1490 O O . TYR A 1 193 ? -16.063 5.833 -39.214 1.00 23.64 177 TYR B O 1
ATOM 1499 N N . ARG A 1 194 ? -14.775 4.075 -39.809 1.00 26.05 178 ARG B N 1
ATOM 1500 C CA . ARG A 1 194 ? -15.652 3.520 -40.829 1.00 27.80 178 ARG B CA 1
ATOM 1501 C C . ARG A 1 194 ? -15.974 2.103 -40.420 1.00 26.79 178 ARG B C 1
ATOM 1502 O O . ARG A 1 194 ? -15.064 1.343 -40.073 1.00 26.35 178 ARG B O 1
ATOM 1510 N N . ASP A 1 195 ? -17.248 1.727 -40.493 1.00 30.65 179 ASP B N 1
ATOM 1511 C CA . ASP A 1 195 ? -17.630 0.364 -40.129 1.00 32.43 179 ASP B CA 1
ATOM 1512 C C . ASP A 1 195 ? -17.398 -0.561 -41.325 1.00 31.96 179 ASP B C 1
ATOM 1513 O O . ASP A 1 195 ? -18.319 -0.992 -42.022 1.00 34.03 179 ASP B O 1
ATOM 1518 N N . GLU A 1 196 ? -16.122 -0.867 -41.546 1.00 31.68 180 GLU B N 1
ATOM 1519 C CA . GLU A 1 196 ? -15.680 -1.718 -42.650 1.00 30.65 180 GLU B CA 1
ATOM 1520 C C . GLU A 1 196 ? -14.701 -2.747 -42.111 1.00 31.90 180 GLU B C 1
ATOM 1521 O O . GLU A 1 196 ? -13.510 -2.430 -41.937 1.00 34.01 180 GLU B O 1
ATOM 1527 N N . PRO A 1 197 ? -15.157 -3.969 -41.827 1.00 33.48 181 PRO B N 1
ATOM 1528 C CA . PRO A 1 197 ? -14.275 -4.981 -41.223 1.00 31.12 181 PRO B CA 1
ATOM 1529 C C . PRO A 1 197 ? -12.962 -5.141 -41.974 1.00 30.48 181 PRO B C 1
ATOM 1530 O O . PRO A 1 197 ? -12.936 -5.271 -43.198 1.00 33.38 181 PRO B O 1
ATOM 1534 N N . GLN A 1 198 ? -11.864 -5.139 -41.222 1.00 30.73 182 GLN B N 1
ATOM 1535 C CA . GLN A 1 198 ? -10.517 -5.257 -41.765 1.00 30.50 182 GLN B CA 1
ATOM 1536 C C . GLN A 1 198 ? -9.925 -6.619 -41.427 1.00 38.31 182 GLN B C 1
ATOM 1537 O O . GLN A 1 198 ? -10.110 -7.126 -40.315 1.00 36.47 182 GLN B O 1
ATOM 1543 N N . GLN A 1 199 ? -9.191 -7.188 -42.379 1.00 33.39 183 GLN B N 1
ATOM 1544 C CA . GLN A 1 199 ? -8.246 -8.265 -42.134 1.00 38.31 183 GLN B CA 1
ATOM 1545 C C . GLN A 1 199 ? -6.845 -7.750 -42.447 1.00 36.76 183 GLN B C 1
ATOM 1546 O O . GLN A 1 199 ? -6.668 -6.602 -42.855 1.00 29.97 183 GLN B O 1
ATOM 1552 N N . ARG A 1 200 ? -5.841 -8.608 -42.252 1.00 37.33 184 ARG B N 1
ATOM 1553 C CA . ARG A 1 200 ? -4.460 -8.151 -42.380 1.00 38.09 184 ARG B CA 1
ATOM 1554 C C . ARG A 1 200 ? -4.200 -7.528 -43.742 1.00 37.32 184 ARG B C 1
ATOM 1555 O O . ARG A 1 200 ? -3.526 -6.495 -43.838 1.00 38.31 184 ARG B O 1
ATOM 1563 N N . ALA A 1 201 ? -4.748 -8.126 -44.803 1.00 37.32 185 ALA B N 1
ATOM 1564 C CA . ALA A 1 201 ? -4.515 -7.616 -46.150 1.00 37.55 185 ALA B CA 1
ATOM 1565 C C . ALA A 1 201 ? -5.067 -6.206 -46.320 1.00 38.83 185 ALA B C 1
ATOM 1566 O O . ALA A 1 201 ? -4.544 -5.429 -47.127 1.00 36.06 185 ALA B O 1
ATOM 1568 N N . ASP A 1 202 ? -6.103 -5.848 -45.556 1.00 33.55 186 ASP B N 1
ATOM 1569 C CA . ASP A 1 202 ? -6.747 -4.556 -45.741 1.00 34.87 186 ASP B CA 1
ATOM 1570 C C . ASP A 1 202 ? -5.980 -3.410 -45.092 1.00 33.97 186 ASP B C 1
ATOM 1571 O O . ASP A 1 202 ? -6.077 -2.271 -45.563 1.00 37.40 186 ASP B O 1
ATOM 1576 N N . TYR A 1 203 ? -5.210 -3.656 -44.035 1.00 30.84 187 TYR B N 1
ATOM 1577 C CA . TYR A 1 203 ? -4.484 -2.556 -43.401 1.00 32.73 187 TYR B CA 1
ATOM 1578 C C . TYR A 1 203 ? -2.971 -2.662 -43.562 1.00 32.91 187 TYR B C 1
ATOM 1579 O O . TYR A 1 203 ? -2.249 -1.789 -43.074 1.00 32.83 187 TYR B O 1
ATOM 1588 N N . GLU A 1 204 ? -2.482 -3.675 -44.279 1.00 31.74 188 GLU B N 1
ATOM 1589 C CA . GLU A 1 204 ? -1.056 -3.790 -44.584 1.00 37.81 188 GLU B CA 1
ATOM 1590 C C . GLU A 1 204 ? -0.461 -2.507 -45.161 1.00 33.76 188 GLU B C 1
ATOM 1591 O O . GLU A 1 204 ? 0.702 -2.183 -44.894 1.00 33.90 188 GLU B O 1
ATOM 1597 N N . TRP A 1 205 ? -1.231 -1.781 -45.978 1.00 33.48 189 TRP B N 1
ATOM 1598 C CA . TRP A 1 205 ? -0.722 -0.579 -46.644 1.00 30.86 189 TRP B CA 1
ATOM 1599 C C . TRP A 1 205 ? -0.109 0.421 -45.673 1.00 33.32 189 TRP B C 1
ATOM 1600 O O . TRP A 1 205 ? 0.783 1.189 -46.061 1.00 38.70 189 TRP B O 1
ATOM 1611 N N . ILE A 1 206 ? -0.577 0.440 -44.413 1.00 34.68 190 ILE B N 1
ATOM 1612 C CA . ILE A 1 206 ? -0.121 1.434 -43.437 1.00 33.64 190 ILE B CA 1
ATOM 1613 C C . ILE A 1 206 ? 1.402 1.433 -43.328 1.00 37.37 190 ILE B C 1
ATOM 1614 O O . ILE A 1 206 ? 2.034 2.487 -43.171 1.00 37.45 190 ILE B O 1
ATOM 1619 N N . ILE A 1 207 ? 2.017 0.255 -43.429 1.00 38.48 191 ILE B N 1
ATOM 1620 C CA . ILE A 1 207 ? 3.467 0.164 -43.278 1.00 44.52 191 ILE B CA 1
ATOM 1621 C C . ILE A 1 207 ? 4.174 0.937 -44.387 1.00 44.75 191 ILE B C 1
ATOM 1622 O O . ILE A 1 207 ? 5.052 1.771 -44.127 1.00 39.27 191 ILE B O 1
ATOM 1627 N N . ASP A 1 208 ? 3.792 0.678 -45.643 1.00 45.17 192 ASP B N 1
ATOM 1628 C CA . ASP A 1 208 ? 4.362 1.409 -46.770 1.00 45.03 192 ASP B CA 1
ATOM 1629 C C . ASP A 1 208 ? 4.034 2.898 -46.714 1.00 49.08 192 ASP B C 1
ATOM 1630 O O . ASP A 1 208 ? 4.843 3.724 -47.159 1.00 47.93 192 ASP B O 1
ATOM 1635 N N . PHE A 1 209 ? 2.854 3.267 -46.199 1.00 41.63 193 PHE B N 1
ATOM 1636 C CA . PHE A 1 209 ? 2.546 4.690 -46.078 1.00 43.03 193 PHE B CA 1
ATOM 1637 C C . PHE A 1 209 ? 3.578 5.395 -45.212 1.00 44.29 193 PHE B C 1
ATOM 1638 O O . PHE A 1 209 ? 4.015 6.504 -45.535 1.00 44.63 193 PHE B O 1
ATOM 1646 N N . HIS A 1 210 ? 3.977 4.771 -44.104 1.00 44.35 194 HIS B N 1
ATOM 1647 C CA . HIS A 1 210 ? 4.893 5.439 -43.186 1.00 48.64 194 HIS B CA 1
ATOM 1648 C C . HIS A 1 210 ? 6.344 5.308 -43.634 1.00 48.37 194 HIS B C 1
ATOM 1649 O O . HIS A 1 210 ? 7.166 6.177 -43.316 1.00 50.32 194 HIS B O 1
ATOM 1656 N N . LYS A 1 211 ? 6.671 4.249 -44.380 1.00 49.38 195 LYS B N 1
ATOM 1657 C CA . LYS A 1 211 ? 7.973 4.181 -45.036 1.00 51.69 195 LYS B CA 1
ATOM 1658 C C . LYS A 1 211 ? 8.117 5.296 -46.063 1.00 49.36 195 LYS B C 1
ATOM 1659 O O . LYS A 1 211 ? 9.141 5.983 -46.117 1.00 53.07 195 LYS B O 1
ATOM 1665 N N . SER A 1 212 ? 7.087 5.492 -46.878 1.00 50.96 196 SER B N 1
ATOM 1666 C CA . SER A 1 212 ? 7.093 6.491 -47.939 1.00 51.23 196 SER B CA 1
ATOM 1667 C C . SER A 1 212 ? 6.931 7.910 -47.415 1.00 52.90 196 SER B C 1
ATOM 1668 O O . SER A 1 212 ? 7.231 8.863 -48.138 1.00 54.17 196 SER B O 1
ATOM 1671 N N . ALA A 1 213 ? 6.456 8.069 -46.185 1.00 54.59 197 ALA B N 1
ATOM 1672 C CA . ALA A 1 213 ? 6.100 9.388 -45.690 1.00 53.61 197 ALA B CA 1
ATOM 1673 C C . ALA A 1 213 ? 7.339 10.242 -45.480 1.00 55.14 197 ALA B C 1
ATOM 1674 O O . ALA A 1 213 ? 8.383 9.760 -45.032 1.00 55.08 197 ALA B O 1
ATOM 1676 N N . GLU A 1 214 ? 7.225 11.516 -45.826 1.00 58.39 198 GLU B N 1
ATOM 1677 C CA . GLU A 1 214 ? 8.165 12.499 -45.319 1.00 57.16 198 GLU B CA 1
ATOM 1678 C C . GLU A 1 214 ? 7.735 12.899 -43.912 1.00 61.75 198 GLU B C 1
ATOM 1679 O O . GLU A 1 214 ? 6.561 13.216 -43.679 1.00 56.71 198 GLU B O 1
ATOM 1685 N N . ASP A 1 215 ? 8.680 12.860 -42.975 1.00 61.55 199 ASP B N 1
ATOM 1686 C CA . ASP A 1 215 ? 8.434 13.267 -41.595 1.00 63.08 199 ASP B CA 1
ATOM 1687 C C . ASP A 1 215 ? 7.220 12.538 -41.010 1.00 59.46 199 ASP B C 1
ATOM 1688 O O . ASP A 1 215 ? 6.201 13.141 -40.669 1.00 61.43 199 ASP B O 1
ATOM 1693 N N . SER A 1 216 ? 7.330 11.217 -40.919 1.00 55.83 200 SER B N 1
ATOM 1694 C CA . SER A 1 216 ? 6.284 10.454 -40.250 1.00 55.84 200 SER B CA 1
ATOM 1695 C C . SER A 1 216 ? 6.309 10.745 -38.747 1.00 58.51 200 SER B C 1
ATOM 1696 O O . SER A 1 216 ? 7.384 10.772 -38.134 1.00 53.97 200 SER B O 1
ATOM 1699 N N . PRO A 1 217 ? 5.147 10.979 -38.125 1.00 57.99 201 PRO B N 1
ATOM 1700 C CA . PRO A 1 217 ? 5.133 11.265 -36.675 1.00 54.99 201 PRO B CA 1
ATOM 1701 C C . PRO A 1 217 ? 5.584 10.094 -35.819 1.00 53.92 201 PRO B C 1
ATOM 1702 O O . PRO A 1 217 ? 5.906 10.295 -34.641 1.00 52.53 201 PRO B O 1
ATOM 1706 N N . LEU A 1 218 ? 5.623 8.884 -36.370 1.00 51.01 202 LEU B N 1
ATOM 1707 C CA . LEU A 1 218 ? 6.001 7.695 -35.627 1.00 54.16 202 LEU B CA 1
ATOM 1708 C C . LEU A 1 218 ? 7.477 7.347 -35.788 1.00 56.32 202 LEU B C 1
ATOM 1709 O O . LEU A 1 218 ? 7.903 6.270 -35.350 1.00 52.66 202 LEU B O 1
ATOM 1714 N N . VAL A 1 219 ? 8.262 8.239 -36.398 1.00 53.00 203 VAL B N 1
ATOM 1715 C CA . VAL A 1 219 ? 9.692 8.042 -36.621 1.00 53.72 203 VAL B CA 1
ATOM 1716 C C . VAL A 1 219 ? 10.423 9.253 -36.056 1.00 51.31 203 VAL B C 1
ATOM 1717 O O . VAL A 1 219 ? 9.939 10.384 -36.172 1.00 51.59 203 VAL B O 1
ATOM 1721 N N . GLY A 1 220 ? 11.569 9.016 -35.417 1.00 49.14 204 GLY B N 1
ATOM 1722 C CA . GLY A 1 220 ? 12.350 10.118 -34.889 1.00 46.74 204 GLY B CA 1
ATOM 1723 C C . GLY A 1 220 ? 11.747 10.842 -33.703 1.00 49.49 204 GLY B C 1
ATOM 1724 O O . GLY A 1 220 ? 12.166 11.962 -33.395 1.00 44.59 204 GLY B O 1
ATOM 1725 N N . THR A 1 221 ? 10.793 10.227 -33.004 1.00 49.37 205 THR B N 1
ATOM 1726 C CA . THR A 1 221 ? 10.117 10.865 -31.882 1.00 46.08 205 THR B CA 1
ATOM 1727 C C . THR A 1 221 ? 10.058 9.912 -30.694 1.00 38.76 205 THR B C 1
ATOM 1728 O O . THR A 1 221 ? 10.246 8.700 -30.833 1.00 40.38 205 THR B O 1
ATOM 1732 N N . LEU A 1 222 ? 9.808 10.469 -29.514 1.00 34.91 206 LEU B N 1
ATOM 1733 C CA . LEU A 1 222 ? 9.555 9.669 -28.319 1.00 34.20 206 LEU B CA 1
ATOM 1734 C C . LEU A 1 222 ? 8.085 9.809 -27.952 1.00 34.26 206 LEU B C 1
ATOM 1735 O O . LEU A 1 222 ? 7.625 10.898 -27.589 1.00 36.23 206 LEU B O 1
ATOM 1740 N N . LEU A 1 223 ? 7.353 8.708 -28.069 1.00 29.92 207 LEU B N 1
ATOM 1741 C CA . LEU A 1 223 ? 5.913 8.680 -27.844 1.00 28.73 207 LEU B CA 1
ATOM 1742 C C . LEU A 1 223 ? 5.615 7.469 -26.977 1.00 29.04 207 LEU B C 1
ATOM 1743 O O . LEU A 1 223 ? 5.754 6.330 -27.432 1.00 31.79 207 LEU B O 1
ATOM 1748 N N . CYS A 1 224 ? 5.204 7.701 -25.735 1.00 29.83 208 CYS B N 1
ATOM 1749 C CA . CYS A 1 224 ? 4.829 6.573 -24.896 1.00 24.86 208 CYS B CA 1
ATOM 1750 C C . CYS A 1 224 ? 3.830 7.033 -23.848 1.00 27.00 208 CYS B C 1
ATOM 1751 O O . CYS A 1 224 ? 3.757 8.221 -23.491 1.00 25.30 208 CYS B O 1
ATOM 1754 N N . SER A 1 225 ? 3.040 6.079 -23.365 1.00 24.64 209 SER B N 1
ATOM 1755 C CA . SER A 1 225 ? 2.000 6.445 -22.420 1.00 23.19 209 SER B CA 1
ATOM 1756 C C . SER A 1 225 ? 1.562 5.211 -21.644 1.00 23.66 209 SER B C 1
ATOM 1757 O O . SER A 1 225 ? 1.867 4.076 -22.025 1.00 22.27 209 SER B O 1
ATOM 1760 N N . ARG A 1 226 ? 0.868 5.456 -20.528 1.00 24.00 210 ARG B N 1
ATOM 1761 C CA . ARG A 1 226 ? 0.454 4.387 -19.618 1.00 24.08 210 ARG B CA 1
ATOM 1762 C C . ARG A 1 226 ? -0.833 4.801 -18.926 1.00 21.78 210 ARG B C 1
ATOM 1763 O O . ARG A 1 226 ? -0.870 5.847 -18.274 1.00 22.23 210 ARG B O 1
ATOM 1771 N N . ASN A 1 227 ? -1.879 3.990 -19.070 1.00 23.35 211 ASN B N 1
ATOM 1772 C CA . ASN A 1 227 ? -3.107 4.197 -18.309 1.00 23.60 211 ASN B CA 1
ATOM 1773 C C . ASN A 1 227 ? -2.847 3.945 -16.831 1.00 24.58 211 ASN B C 1
ATOM 1774 O O . ASN A 1 227 ? -2.122 3.015 -16.461 1.00 22.65 211 ASN B O 1
ATOM 1779 N N . VAL A 1 228 ? -3.464 4.755 -15.982 1.00 22.90 212 VAL B N 1
ATOM 1780 C CA . VAL A 1 228 ? -3.403 4.510 -14.543 1.00 24.72 212 VAL B CA 1
ATOM 1781 C C . VAL A 1 228 ? -4.845 4.507 -14.053 1.00 26.87 212 VAL B C 1
ATOM 1782 O O . VAL A 1 228 ? -5.744 4.873 -14.821 1.00 23.63 212 VAL B O 1
ATOM 1786 N N . PRO A 1 229 ? -5.132 4.073 -12.827 1.00 31.80 213 PRO B N 1
ATOM 1787 C CA . PRO A 1 229 ? -6.513 4.169 -12.343 1.00 30.14 213 PRO B CA 1
ATOM 1788 C C . PRO A 1 229 ? -6.962 5.625 -12.354 1.00 31.29 213 PRO B C 1
ATOM 1789 O O . PRO A 1 229 ? -6.283 6.508 -11.821 1.00 34.44 213 PRO B O 1
ATOM 1793 N N . ASP A 1 230 ? -8.081 5.879 -13.027 1.00 29.09 214 ASP B N 1
ATOM 1794 C CA . ASP A 1 230 ? -8.666 7.210 -13.159 1.00 35.29 214 ASP B CA 1
ATOM 1795 C C . ASP A 1 230 ? -7.897 8.139 -14.092 1.00 32.11 214 ASP B C 1
ATOM 1796 O O . ASP A 1 230 ? -8.170 9.344 -14.102 1.00 31.31 214 ASP B O 1
ATOM 1801 N N . GLY A 1 231 ? -6.945 7.637 -14.877 1.00 29.89 215 GLY B N 1
ATOM 1802 C CA . GLY A 1 231 ? -6.324 8.525 -15.843 1.00 29.68 215 GLY B CA 1
ATOM 1803 C C . GLY A 1 231 ? -5.247 7.917 -16.714 1.00 26.67 215 GLY B C 1
ATOM 1804 O O . GLY A 1 231 ? -5.298 6.726 -17.039 1.00 24.49 215 GLY B O 1
ATOM 1805 N N . LYS A 1 232 ? -4.258 8.727 -17.086 1.00 23.30 216 LYS B N 1
ATOM 1806 C CA . LYS A 1 232 ? -3.246 8.299 -18.039 1.00 25.24 216 LYS B CA 1
ATOM 1807 C C . LYS A 1 232 ? -2.080 9.273 -17.995 1.00 24.30 216 LYS B C 1
ATOM 1808 O O . LYS A 1 232 ? -2.286 10.475 -17.861 1.00 28.43 216 LYS B O 1
ATOM 1814 N N . LEU A 1 233 ? -0.864 8.742 -18.075 1.00 23.88 217 LEU B N 1
ATOM 1815 C CA . LEU A 1 233 ? 0.346 9.540 -18.239 1.00 27.96 217 LEU B CA 1
ATOM 1816 C C . LEU A 1 233 ? 0.826 9.419 -19.677 1.00 25.84 217 LEU B C 1
ATOM 1817 O O . LEU A 1 233 ? 1.012 8.303 -20.170 1.00 25.41 217 LEU B O 1
ATOM 1822 N N . ILE A 1 234 ? 1.030 10.553 -20.342 1.00 24.82 218 ILE B N 1
ATOM 1823 C CA . ILE A 1 234 ? 1.391 10.588 -21.761 1.00 26.12 218 ILE B CA 1
ATOM 1824 C C . ILE A 1 234 ? 2.657 11.423 -21.933 1.00 28.27 218 ILE B C 1
ATOM 1825 O O . ILE A 1 234 ? 2.664 12.614 -21.604 1.00 31.91 218 ILE B O 1
ATOM 1830 N N . MET A 1 235 ? 3.707 10.825 -22.487 1.00 26.10 219 MET B N 1
ATOM 1831 C CA . MET A 1 235 ? 4.924 11.568 -22.805 1.00 28.57 219 MET B CA 1
ATOM 1832 C C . MET A 1 235 ? 5.056 11.745 -24.312 1.00 30.92 219 MET B C 1
ATOM 1833 O O . MET A 1 235 ? 5.149 10.758 -25.055 1.00 28.11 219 MET B O 1
ATOM 1838 N N . ILE A 1 236 ? 5.092 13.000 -24.749 1.00 29.99 220 ILE B N 1
ATOM 1839 C CA . ILE A 1 236 ? 5.276 13.360 -26.150 1.00 38.56 220 ILE B CA 1
ATOM 1840 C C . ILE A 1 236 ? 6.502 14.263 -26.232 1.00 32.86 220 ILE B C 1
ATOM 1841 O O . ILE A 1 236 ? 6.419 15.468 -25.970 1.00 29.22 220 ILE B O 1
ATOM 1846 N N . GLY A 1 237 ? 7.635 13.681 -26.598 1.00 31.58 221 GLY B N 1
ATOM 1847 C CA . GLY A 1 237 ? 8.873 14.431 -26.610 1.00 34.56 221 GLY B CA 1
ATOM 1848 C C . GLY A 1 237 ? 9.187 14.936 -25.215 1.00 39.89 221 GLY B C 1
ATOM 1849 O O . GLY A 1 237 ? 9.284 14.167 -24.246 1.00 33.96 221 GLY B O 1
ATOM 1850 N N . GLU A 1 238 ? 9.323 16.254 -25.109 1.00 35.98 222 GLU B N 1
ATOM 1851 C CA . GLU A 1 238 ? 9.713 16.925 -23.887 1.00 35.78 222 GLU B CA 1
ATOM 1852 C C . GLU A 1 238 ? 8.518 17.375 -23.062 1.00 38.06 222 GLU B C 1
ATOM 1853 O O . GLU A 1 238 ? 8.690 18.150 -22.117 1.00 35.01 222 GLU B O 1
ATOM 1859 N N . ASN A 1 239 ? 7.318 16.906 -23.391 1.00 35.26 223 ASN B N 1
ATOM 1860 C CA . ASN A 1 239 ? 6.112 17.283 -22.673 1.00 30.62 223 ASN B CA 1
ATOM 1861 C C . ASN A 1 239 ? 5.453 16.048 -22.078 1.00 38.04 223 ASN B C 1
ATOM 1862 O O . ASN A 1 239 ? 5.475 14.964 -22.677 1.00 35.10 223 ASN B O 1
ATOM 1867 N N . LEU A 1 240 ? 4.894 16.221 -20.883 1.00 32.86 224 LEU B N 1
ATOM 1868 C CA . LEU A 1 240 ? 4.122 15.200 -20.200 1.00 27.18 224 LEU B CA 1
ATOM 1869 C C . LEU A 1 240 ? 2.716 15.722 -19.974 1.00 32.41 224 LEU B C 1
ATOM 1870 O O . LEU A 1 240 ? 2.536 16.785 -19.372 1.00 34.28 224 LEU B O 1
ATOM 1875 N N . LEU A 1 241 ? 1.723 14.975 -20.430 1.00 27.76 225 LEU B N 1
ATOM 1876 C CA . LEU A 1 241 ? 0.337 15.254 -20.085 1.00 29.36 225 LEU B CA 1
ATOM 1877 C C . LEU A 1 241 ? -0.101 14.292 -18.993 1.00 31.40 225 LEU B C 1
ATOM 1878 O O . LEU A 1 241 ? 0.040 13.071 -19.138 1.00 27.87 225 LEU B O 1
ATOM 1883 N N . HIS A 1 242 ? -0.606 14.840 -17.894 1.00 30.83 226 HIS B N 1
ATOM 1884 C CA . HIS A 1 242 ? -1.116 14.035 -16.795 1.00 27.39 226 HIS B CA 1
ATOM 1885 C C . HIS A 1 242 ? -2.629 14.166 -16.810 1.00 28.67 226 HIS B C 1
ATOM 1886 O O . HIS A 1 242 ? -3.174 15.181 -16.385 1.00 27.12 226 HIS B O 1
ATOM 1893 N N . ALA A 1 243 ? -3.306 13.145 -17.320 1.00 27.85 227 ALA B N 1
ATOM 1894 C CA . ALA A 1 243 ? -4.759 13.101 -17.285 1.00 31.40 227 ALA B CA 1
ATOM 1895 C C . ALA A 1 243 ? -5.201 12.395 -16.007 1.00 31.88 227 ALA B C 1
ATOM 1896 O O . ALA A 1 243 ? -4.722 11.301 -15.697 1.00 28.04 227 ALA B O 1
ATOM 1898 N N . ARG A 1 244 ? -6.110 13.018 -15.270 1.00 28.24 228 ARG B N 1
ATOM 1899 C CA . ARG A 1 244 ? -6.543 12.450 -14.003 1.00 35.24 228 ARG B CA 1
ATOM 1900 C C . ARG A 1 244 ? -7.902 13.020 -13.643 1.00 37.78 228 ARG B C 1
ATOM 1901 O O . ARG A 1 244 ? -8.030 14.234 -13.468 1.00 34.00 228 ARG B O 1
ATOM 1909 N N . ASN A 1 245 ? -8.912 12.150 -13.563 1.00 37.46 229 ASN B N 1
ATOM 1910 C CA . ASN A 1 245 ? -10.199 12.480 -12.958 1.00 35.29 229 ASN B CA 1
ATOM 1911 C C . ASN A 1 245 ? -10.820 13.734 -13.572 1.00 34.15 229 ASN B C 1
ATOM 1912 O O . ASN A 1 245 ? -11.184 14.682 -12.874 1.00 37.46 229 ASN B O 1
ATOM 1917 N N . GLY A 1 246 ? -10.923 13.747 -14.901 1.00 36.28 230 GLY B N 1
ATOM 1918 C CA . GLY A 1 246 ? -11.546 14.855 -15.603 1.00 36.30 230 GLY B CA 1
ATOM 1919 C C . GLY A 1 246 ? -10.662 16.068 -15.832 1.00 36.69 230 GLY B C 1
ATOM 1920 O O . GLY A 1 246 ? -11.133 17.053 -16.412 1.00 38.88 230 GLY B O 1
ATOM 1921 N N . ARG A 1 247 ? -9.407 16.032 -15.406 1.00 33.94 231 ARG B N 1
ATOM 1922 C CA . ARG A 1 247 ? -8.491 17.150 -15.572 1.00 42.67 231 ARG B CA 1
ATOM 1923 C C . ARG A 1 247 ? -7.214 16.655 -16.231 1.00 41.05 231 ARG B C 1
ATOM 1924 O O . ARG A 1 247 ? -6.798 15.508 -16.037 1.00 38.70 231 ARG B O 1
ATOM 1932 N N . VAL A 1 248 ? -6.600 17.527 -17.023 1.00 37.82 232 VAL B N 1
ATOM 1933 C CA . VAL A 1 248 ? -5.318 17.250 -17.652 1.00 35.25 232 VAL B CA 1
ATOM 1934 C C . VAL A 1 248 ? -4.366 18.383 -17.305 1.00 37.60 232 VAL B C 1
ATOM 1935 O O . VAL A 1 248 ? -4.723 19.559 -17.429 1.00 39.34 232 VAL B O 1
ATOM 1939 N N . SER A 1 249 ? -3.158 18.039 -16.879 1.00 30.24 233 SER B N 1
ATOM 1940 C CA . SER A 1 249 ? -2.128 19.045 -16.689 1.00 30.18 233 SER B CA 1
ATOM 1941 C C . SER A 1 249 ? -0.939 18.732 -17.586 1.00 33.69 233 SER B C 1
ATOM 1942 O O . SER A 1 249 ? -0.756 17.600 -18.047 1.00 32.39 233 SER B O 1
ATOM 1945 N N . ALA A 1 250 ? -0.121 19.752 -17.828 1.00 34.43 234 ALA B N 1
ATOM 1946 C CA . ALA A 1 250 ? 1.018 19.621 -18.716 1.00 32.06 234 ALA B CA 1
ATOM 1947 C C . ALA A 1 250 ? 2.275 20.038 -17.986 1.00 36.34 234 ALA B C 1
ATOM 1948 O O . ALA A 1 250 ? 2.256 20.932 -17.136 1.00 39.91 234 ALA B O 1
ATOM 1950 N N . GLU A 1 251 ? 3.374 19.381 -18.326 1.00 34.09 235 GLU B N 1
ATOM 1951 C CA . GLU A 1 251 ? 4.660 19.713 -17.743 1.00 37.52 235 GLU B CA 1
ATOM 1952 C C . GLU A 1 251 ? 5.718 19.643 -18.831 1.00 36.39 235 GLU B C 1
ATOM 1953 O O . GLU A 1 251 ? 5.791 18.651 -19.564 1.00 34.60 235 GLU B O 1
ATOM 1959 N N . PHE A 1 252 ? 6.515 20.702 -18.954 1.00 38.76 236 PHE B N 1
ATOM 1960 C CA . PHE A 1 252 ? 7.688 20.671 -19.821 1.00 36.89 236 PHE B CA 1
ATOM 1961 C C . PHE A 1 252 ? 8.830 19.959 -19.103 1.00 36.90 236 PHE B C 1
ATOM 1962 O O . PHE A 1 252 ? 9.251 20.384 -18.022 1.00 36.22 236 PHE B O 1
ATOM 1970 N N . ILE A 1 253 ? 9.321 18.871 -19.691 1.00 36.78 237 ILE B N 1
ATOM 1971 C CA . ILE A 1 253 ? 10.388 18.083 -19.077 1.00 39.19 237 ILE B CA 1
ATOM 1972 C C . ILE A 1 253 ? 11.726 18.715 -19.436 1.00 41.35 237 ILE B C 1
ATOM 1973 O O . ILE A 1 253 ? 12.093 18.776 -20.614 1.00 43.82 237 ILE B O 1
ATOM 1978 N N . GLU A 1 254 ? 12.474 19.151 -18.421 1.00 44.86 238 GLU B N 1
ATOM 1979 C CA . GLU A 1 254 ? 13.676 19.948 -18.645 1.00 47.86 238 GLU B CA 1
ATOM 1980 C C . GLU A 1 254 ? 14.972 19.156 -18.589 1.00 46.58 238 GLU B C 1
ATOM 1981 O O . GLU A 1 254 ? 15.921 19.509 -19.294 1.00 46.32 238 GLU B O 1
ATOM 1987 N N . THR A 1 255 ? 15.041 18.091 -17.795 1.00 48.61 239 THR B N 1
ATOM 1988 C CA . THR A 1 255 ? 16.267 17.326 -17.620 1.00 49.92 239 THR B CA 1
ATOM 1989 C C . THR A 1 255 ? 16.046 15.857 -17.956 1.00 47.80 239 THR B C 1
ATOM 1990 O O . THR A 1 255 ? 14.940 15.328 -17.811 1.00 41.09 239 THR B O 1
ATOM 1994 N N . THR A 1 256 ? 17.123 15.201 -18.400 1.00 46.29 240 THR B N 1
ATOM 1995 C CA . THR A 1 256 ? 17.096 13.753 -18.542 1.00 48.33 240 THR B CA 1
ATOM 1996 C C . THR A 1 256 ? 16.767 13.078 -17.219 1.00 46.52 240 THR B C 1
ATOM 1997 O O . THR A 1 256 ? 16.110 12.032 -17.201 1.00 45.06 240 THR B O 1
ATOM 2001 N N . SER A 1 257 ? 17.201 13.662 -16.102 1.00 44.97 241 SER B N 1
ATOM 2002 C CA . SER A 1 257 ? 16.864 13.091 -14.805 1.00 45.21 241 SER B CA 1
ATOM 2003 C C . SER A 1 257 ? 15.352 13.051 -14.608 1.00 44.77 241 SER B C 1
ATOM 2004 O O . SER A 1 257 ? 14.797 12.036 -14.172 1.00 44.62 241 SER B O 1
ATOM 2007 N N . ARG A 1 258 ? 14.666 14.142 -14.951 1.00 43.41 242 ARG B N 1
ATOM 2008 C CA . ARG A 1 258 ? 13.216 14.173 -14.803 1.00 42.19 242 ARG B CA 1
ATOM 2009 C C . ARG A 1 258 ? 12.536 13.283 -15.840 1.00 38.35 242 ARG B C 1
ATOM 2010 O O . ARG A 1 258 ? 11.526 12.631 -15.541 1.00 36.92 242 ARG B O 1
ATOM 2018 N N . ALA A 1 259 ? 13.080 13.226 -17.055 1.00 35.46 243 ALA B N 1
ATOM 2019 C CA . ALA A 1 259 ? 12.532 12.317 -18.056 1.00 38.17 243 ALA B CA 1
ATOM 2020 C C . ALA A 1 259 ? 12.600 10.866 -17.585 1.00 37.41 243 ALA B C 1
ATOM 2021 O O . ALA A 1 259 ? 11.631 10.112 -17.728 1.00 35.59 243 ALA B O 1
ATOM 2023 N N . GLU A 1 260 ? 13.735 10.462 -17.005 1.00 37.16 244 GLU B N 1
ATOM 2024 C CA . GLU A 1 260 ? 13.895 9.089 -16.528 1.00 40.50 244 GLU B CA 1
ATOM 2025 C C . GLU A 1 260 ? 12.939 8.767 -15.382 1.00 39.78 244 GLU B C 1
ATOM 2026 O O . GLU A 1 260 ? 12.362 7.673 -15.334 1.00 34.32 244 GLU B O 1
ATOM 2032 N N . GLU A 1 261 ? 12.794 9.692 -14.432 1.00 37.24 245 GLU B N 1
ATOM 2033 C CA . GLU A 1 261 ? 11.766 9.575 -13.400 1.00 38.49 245 GLU B CA 1
ATOM 2034 C C . GLU A 1 261 ? 10.412 9.209 -13.998 1.00 34.66 245 GLU B C 1
ATOM 2035 O O . GLU A 1 261 ? 9.759 8.253 -13.569 1.00 35.81 245 GLU B O 1
ATOM 2041 N N . LEU A 1 262 ? 9.970 9.982 -14.985 1.00 32.70 246 LEU B N 1
ATOM 2042 C CA . LEU A 1 262 ? 8.653 9.770 -15.573 1.00 34.56 246 LEU B CA 1
ATOM 2043 C C . LEU A 1 262 ? 8.605 8.483 -16.392 1.00 30.55 246 LEU B C 1
ATOM 2044 O O . LEU A 1 262 ? 7.606 7.756 -16.352 1.00 30.77 246 LEU B O 1
ATOM 2049 N N . LEU A 1 263 ? 9.674 8.175 -17.127 1.00 31.95 247 LEU B N 1
ATOM 2050 C CA . LEU A 1 263 ? 9.694 6.939 -17.903 1.00 30.42 247 LEU B CA 1
ATOM 2051 C C . LEU A 1 263 ? 9.683 5.705 -17.005 1.00 33.33 247 LEU B C 1
ATOM 2052 O O . LEU A 1 263 ? 9.167 4.651 -17.404 1.00 29.16 247 LEU B O 1
ATOM 2057 N N . ARG A 1 264 ? 10.222 5.810 -15.789 1.00 32.71 248 ARG B N 1
ATOM 2058 C CA . ARG A 1 264 ? 10.139 4.678 -14.873 1.00 33.94 248 ARG B CA 1
ATOM 2059 C C . ARG A 1 264 ? 8.702 4.437 -14.420 1.00 34.45 248 ARG B C 1
ATOM 2060 O O . ARG A 1 264 ? 8.317 3.294 -14.149 1.00 33.26 248 ARG B O 1
ATOM 2068 N N . VAL A 1 265 ? 7.884 5.484 -14.353 1.00 30.67 249 VAL B N 1
ATOM 2069 C CA . VAL A 1 265 ? 6.472 5.275 -14.049 1.00 29.40 249 VAL B CA 1
ATOM 2070 C C . VAL A 1 265 ? 5.732 4.720 -15.266 1.00 30.76 249 VAL B C 1
ATOM 2071 O O . VAL A 1 265 ? 5.058 3.686 -15.183 1.00 27.72 249 VAL B O 1
ATOM 2075 N N . ILE A 1 266 ? 5.860 5.387 -16.418 1.00 30.03 250 ILE B N 1
ATOM 2076 C CA . ILE A 1 266 ? 5.179 4.930 -17.626 1.00 25.55 250 ILE B CA 1
ATOM 2077 C C . ILE A 1 266 ? 5.542 3.484 -17.928 1.00 27.36 250 ILE B C 1
ATOM 2078 O O . ILE A 1 266 ? 4.694 2.693 -18.363 1.00 27.82 250 ILE B O 1
ATOM 2083 N N . PHE A 1 267 ? 6.790 3.098 -17.658 1.00 26.77 251 PHE B N 1
ATOM 2084 C CA . PHE A 1 267 ? 7.252 1.743 -17.909 1.00 25.60 251 PHE B CA 1
ATOM 2085 C C . PHE A 1 267 ? 7.377 0.905 -16.633 1.00 31.81 251 PHE B C 1
ATOM 2086 O O . PHE A 1 267 ? 8.160 -0.056 -16.593 1.00 29.04 251 PHE B O 1
ATOM 2094 N N . ALA A 1 268 ? 6.612 1.244 -15.592 1.00 30.16 252 ALA B N 1
ATOM 2095 C CA . ALA A 1 268 ? 6.582 0.435 -14.380 1.00 32.04 252 ALA B CA 1
ATOM 2096 C C . ALA A 1 268 ? 6.250 -1.013 -14.722 1.00 33.63 252 ALA B C 1
ATOM 2097 O O . ALA A 1 268 ? 5.384 -1.287 -15.556 1.00 31.73 252 ALA B O 1
ATOM 2099 N N . GLY A 1 269 ? 6.961 -1.945 -14.083 1.00 35.37 253 GLY B N 1
ATOM 2100 C CA . GLY A 1 269 ? 6.868 -3.342 -14.455 1.00 33.91 253 GLY B CA 1
ATOM 2101 C C . GLY A 1 269 ? 7.528 -3.697 -15.768 1.00 37.61 253 GLY B C 1
ATOM 2102 O O . GLY A 1 269 ? 7.516 -4.871 -16.148 1.00 35.19 253 GLY B O 1
ATOM 2103 N N . HIS A 1 270 ? 8.091 -2.723 -16.483 1.00 35.01 254 HIS B N 1
ATOM 2104 C CA . HIS A 1 270 ? 8.811 -2.938 -17.740 1.00 32.67 254 HIS B CA 1
ATOM 2105 C C . HIS A 1 270 ? 10.175 -2.268 -17.663 1.00 37.10 254 HIS B C 1
ATOM 2106 O O . HIS A 1 270 ? 10.601 -1.540 -18.560 1.00 33.62 254 HIS B O 1
ATOM 2113 N N . GLU A 1 271 ? 10.880 -2.506 -16.556 1.00 39.40 255 GLU B N 1
ATOM 2114 C CA . GLU A 1 271 ? 12.110 -1.786 -16.282 1.00 36.46 255 GLU B CA 1
ATOM 2115 C C . GLU A 1 271 ? 13.197 -2.088 -17.303 1.00 36.17 255 GLU B C 1
ATOM 2116 O O . GLU A 1 271 ? 14.082 -1.253 -17.506 1.00 37.66 255 GLU B O 1
ATOM 2122 N N . HIS A 1 272 ? 13.134 -3.239 -17.975 1.00 34.20 256 HIS B N 1
ATOM 2123 C CA . HIS A 1 272 ? 14.086 -3.533 -19.043 1.00 36.02 256 HIS B CA 1
ATOM 2124 C C . HIS A 1 272 ? 13.959 -2.580 -20.226 1.00 39.70 256 HIS B C 1
ATOM 2125 O O . HIS A 1 272 ? 14.843 -2.555 -21.088 1.00 37.61 256 HIS B O 1
ATOM 2132 N N . MET A 1 273 ? 12.894 -1.798 -20.302 1.00 36.79 257 MET B N 1
ATOM 2133 C CA . MET A 1 273 ? 12.740 -0.892 -21.424 1.00 35.60 257 MET B CA 1
ATOM 2134 C C . MET A 1 273 ? 13.230 0.519 -21.119 1.00 36.67 257 MET B C 1
ATOM 2135 O O . MET A 1 273 ? 13.311 1.338 -22.039 1.00 34.12 257 MET B O 1
ATOM 2140 N N . VAL A 1 274 ? 13.588 0.813 -19.869 1.00 36.25 258 VAL B N 1
ATOM 2141 C CA . VAL A 1 274 ? 13.781 2.207 -19.470 1.00 38.37 258 VAL B CA 1
ATOM 2142 C C . VAL A 1 274 ? 15.030 2.804 -20.121 1.00 39.60 258 VAL B C 1
ATOM 2143 O O . VAL A 1 274 ? 14.988 3.912 -20.672 1.00 37.40 258 VAL B O 1
ATOM 2147 N N . GLU A 1 275 ? 16.161 2.093 -20.068 1.00 40.53 259 GLU B N 1
ATOM 2148 C CA . GLU A 1 275 ? 17.402 2.696 -20.553 1.00 44.27 259 GLU B CA 1
ATOM 2149 C C . GLU A 1 275 ? 17.315 3.011 -22.044 1.00 43.55 259 GLU B C 1
ATOM 2150 O O . GLU A 1 275 ? 17.786 4.062 -22.490 1.00 47.69 259 GLU B O 1
ATOM 2156 N N . SER A 1 276 ? 16.676 2.132 -22.825 1.00 40.43 260 SER B N 1
ATOM 2157 C CA . SER A 1 276 ? 16.438 2.423 -24.234 1.00 43.32 260 SER B CA 1
ATOM 2158 C C . SER A 1 276 ? 15.504 3.617 -24.404 1.00 42.29 260 SER B C 1
ATOM 2159 O O . SER A 1 276 ? 15.745 4.488 -25.250 1.00 39.73 260 SER B O 1
ATOM 2162 N N . ALA A 1 277 ? 14.435 3.682 -23.603 1.00 35.82 261 ALA B N 1
ATOM 2163 C CA . ALA A 1 277 ? 13.532 4.830 -23.672 1.00 36.48 261 ALA B CA 1
ATOM 2164 C C . ALA A 1 277 ? 14.255 6.135 -23.345 1.00 39.62 261 ALA B C 1
ATOM 2165 O O . ALA A 1 277 ? 14.031 7.158 -24.005 1.00 36.50 261 ALA B O 1
ATOM 2167 N N . VAL A 1 278 ? 15.094 6.129 -22.302 1.00 40.16 262 VAL B N 1
ATOM 2168 C CA . VAL A 1 278 ? 15.830 7.333 -21.917 1.00 38.52 262 VAL B CA 1
ATOM 2169 C C . VAL A 1 278 ? 16.790 7.741 -23.030 1.00 38.98 262 VAL B C 1
ATOM 2170 O O . VAL A 1 278 ? 16.863 8.916 -23.412 1.00 38.18 262 VAL B O 1
ATOM 2174 N N . ARG A 1 279 ? 17.549 6.775 -23.556 1.00 40.19 263 ARG B N 1
ATOM 2175 C CA . ARG A 1 279 ? 18.417 7.035 -24.702 1.00 41.40 263 ARG B CA 1
ATOM 2176 C C . ARG A 1 279 ? 17.630 7.651 -25.856 1.00 43.92 263 ARG B C 1
ATOM 2177 O O . ARG A 1 279 ? 18.026 8.677 -26.420 1.00 44.22 263 ARG B O 1
ATOM 2185 N N . THR A 1 280 ? 16.492 7.040 -26.197 1.00 37.94 264 THR B N 1
ATOM 2186 C CA . THR A 1 280 ? 15.639 7.558 -27.259 1.00 39.99 264 THR B CA 1
ATOM 2187 C C . THR A 1 280 ? 15.148 8.964 -26.947 1.00 41.41 264 THR B C 1
ATOM 2188 O O . THR A 1 280 ? 15.057 9.811 -27.845 1.00 41.36 264 THR B O 1
ATOM 2192 N N . TRP A 1 281 ? 14.823 9.237 -25.680 1.00 42.01 265 TRP B N 1
ATOM 2193 C CA . TRP A 1 281 ? 14.348 10.572 -25.314 1.00 42.20 265 TRP B CA 1
ATOM 2194 C C . TRP A 1 281 ? 15.427 11.626 -25.537 1.00 43.20 265 TRP B C 1
ATOM 2195 O O . TRP A 1 281 ? 15.143 12.716 -26.051 1.00 46.68 265 TRP B O 1
ATOM 2206 N N . GLU A 1 282 ? 16.669 11.323 -25.150 1.00 43.64 266 GLU B N 1
ATOM 2207 C CA . GLU A 1 282 ? 17.771 12.255 -25.369 1.00 46.35 266 GLU B CA 1
ATOM 2208 C C . GLU A 1 282 ? 18.067 12.433 -26.856 1.00 47.18 266 GLU B C 1
ATOM 2209 O O . GLU A 1 282 ? 18.194 13.562 -27.337 1.00 49.94 266 GLU B O 1
ATOM 2215 N N . LYS A 1 283 ? 18.183 11.328 -27.600 1.00 47.77 267 LYS B N 1
ATOM 2216 C CA . LYS A 1 283 ? 18.434 11.427 -29.038 1.00 52.02 267 LYS B CA 1
ATOM 2217 C C . 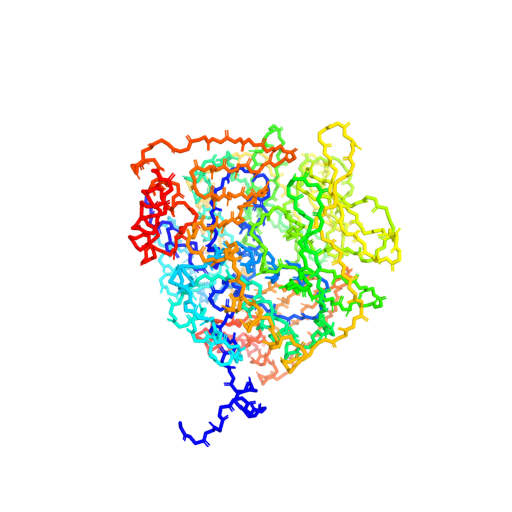LYS A 1 283 ? 17.405 12.313 -29.731 1.00 54.51 267 LYS B C 1
ATOM 2218 O O . LYS A 1 283 ? 17.746 13.093 -30.625 1.00 58.13 267 LYS B O 1
ATOM 2224 N N . ALA A 1 284 ? 16.140 12.216 -29.326 1.00 52.79 268 ALA B N 1
ATOM 2225 C CA . ALA A 1 284 ? 15.097 12.990 -29.990 1.00 50.88 268 ALA B CA 1
ATOM 2226 C C . ALA A 1 284 ? 15.112 14.450 -29.558 1.00 52.98 268 ALA B C 1
ATOM 2227 O O . ALA A 1 284 ? 14.819 15.337 -30.366 1.00 56.68 268 ALA B O 1
ATOM 2229 N N . ARG A 1 285 ? 15.431 14.726 -28.294 1.00 52.09 269 ARG B N 1
ATOM 2230 C CA . ARG A 1 285 ? 15.563 16.114 -27.865 1.00 51.38 269 ARG B CA 1
ATOM 2231 C C . ARG A 1 285 ? 16.723 16.789 -28.583 1.00 59.94 269 ARG B C 1
ATOM 2232 O O . ARG A 1 285 ? 16.597 17.917 -29.074 1.00 64.58 269 ARG B O 1
ATOM 2240 N N . ALA A 1 286 ? 17.870 16.109 -28.638 1.00 59.31 270 ALA B N 1
ATOM 2241 C CA . ALA A 1 286 ? 19.029 16.662 -29.325 1.00 59.15 270 ALA B CA 1
ATOM 2242 C C . ALA A 1 286 ? 18.738 16.865 -30.805 1.00 64.46 270 ALA B C 1
ATOM 2243 O O . ALA A 1 286 ? 19.025 17.931 -31.360 1.00 64.79 270 ALA B O 1
ATOM 2245 N N . ASP A 1 287 ? 18.128 15.870 -31.450 1.00 64.12 271 ASP B N 1
ATOM 2246 C CA . ASP A 1 287 ? 17.899 15.900 -32.891 1.00 66.26 271 ASP B CA 1
ATOM 2247 C C . ASP A 1 287 ? 16.805 16.883 -33.285 1.00 69.15 271 ASP B C 1
ATOM 2248 O O . ASP A 1 287 ? 16.275 16.795 -34.394 1.00 70.44 271 ASP B O 1
ATOM 2253 N N . ARG A 1 288 ? 16.451 17.809 -32.386 1.00 69.99 272 ARG B N 1
ATOM 2254 C CA . ARG A 1 288 ? 15.549 18.909 -32.708 1.00 71.75 272 ARG B CA 1
ATOM 2255 C C . ARG A 1 288 ? 16.066 20.229 -32.138 1.00 71.80 272 ARG B C 1
ATOM 2256 O O . ARG A 1 288 ? 15.275 21.123 -31.818 1.00 73.74 272 ARG B O 1
ATOM 2264 N N . SER A 1 289 ? 17.384 20.365 -31.998 1.00 71.62 273 SER B N 1
ATOM 2265 C CA . SER A 1 289 ? 17.995 21.600 -31.505 1.00 72.11 273 SER B CA 1
ATOM 2266 C C . SER A 1 289 ? 18.933 22.194 -32.552 1.00 76.33 273 SER B C 1
ATOM 2267 O O . SER A 1 289 ? 18.582 22.294 -33.731 1.00 81.25 273 SER B O 1
ATOM 2270 N N . SER B 1 21 ? 6.884 -4.798 6.688 1.00 53.11 5 SER A N 1
ATOM 2271 C CA . SER B 1 21 ? 7.159 -4.391 5.308 1.00 47.61 5 SER A CA 1
ATOM 2272 C C . SER B 1 21 ? 7.405 -5.580 4.392 1.00 50.73 5 SER A C 1
ATOM 2273 O O . SER B 1 21 ? 8.508 -5.739 3.858 1.00 51.76 5 SER A O 1
ATOM 2276 N N . LEU B 1 22 ? 6.362 -6.393 4.201 1.00 43.45 6 LEU A N 1
ATOM 2277 C CA . LEU B 1 22 ? 6.405 -7.532 3.299 1.00 37.82 6 LEU A CA 1
ATOM 2278 C C . LEU B 1 22 ? 6.689 -7.085 1.859 1.00 39.02 6 LEU A C 1
ATOM 2279 O O . LEU B 1 22 ? 6.517 -5.911 1.512 1.00 39.43 6 LEU A O 1
ATOM 2284 N N . PRO B 1 23 ? 7.134 -8.013 0.991 1.00 39.42 7 PRO A N 1
ATOM 2285 C CA . PRO B 1 23 ? 7.447 -7.623 -0.397 1.00 38.77 7 PRO A CA 1
ATOM 2286 C C . PRO B 1 23 ? 6.215 -7.564 -1.294 1.00 33.04 7 PRO A C 1
ATOM 2287 O O . PRO B 1 23 ? 5.889 -8.528 -1.997 1.00 35.56 7 PRO A O 1
ATOM 2291 N N . TRP B 1 24 ? 5.541 -6.411 -1.297 1.00 35.22 8 TRP A N 1
ATOM 2292 C CA . TRP B 1 24 ? 4.204 -6.320 -1.874 1.00 34.79 8 TRP A CA 1
ATOM 2293 C C . TRP B 1 24 ? 4.189 -6.469 -3.394 1.00 34.85 8 TRP A C 1
ATOM 2294 O O . TRP B 1 24 ? 3.137 -6.785 -3.955 1.00 34.70 8 TRP A O 1
ATOM 2305 N N . ARG B 1 25 ? 5.321 -6.280 -4.074 1.00 36.53 9 ARG A N 1
ATOM 2306 C CA . ARG B 1 25 ? 5.349 -6.530 -5.515 1.00 39.18 9 ARG A CA 1
ATOM 2307 C C . ARG B 1 25 ? 4.994 -7.979 -5.830 1.00 34.61 9 ARG A C 1
ATOM 2308 O O . ARG B 1 25 ? 4.311 -8.256 -6.823 1.00 29.66 9 ARG A O 1
ATOM 2316 N N . GLU B 1 26 ? 5.449 -8.920 -5.000 1.00 30.52 10 GLU A N 1
ATOM 2317 C CA . GLU B 1 26 ? 5.115 -10.321 -5.244 1.00 33.07 10 GLU A CA 1
ATOM 2318 C C . GLU B 1 26 ? 3.636 -10.587 -4.975 1.00 31.99 10 GLU A C 1
ATOM 2319 O O . GLU B 1 26 ? 3.004 -11.392 -5.669 1.00 32.22 10 GLU A O 1
ATOM 2325 N N . TYR B 1 27 ? 3.073 -9.918 -3.968 1.00 29.92 11 TYR A N 1
ATOM 2326 C CA . TYR B 1 27 ? 1.643 -10.015 -3.693 1.00 30.15 11 TYR A CA 1
ATOM 2327 C C . TYR B 1 27 ? 0.819 -9.544 -4.892 1.00 27.78 11 TYR A C 1
ATOM 2328 O O . TYR B 1 27 ? -0.107 -10.233 -5.339 1.00 25.48 11 TYR A O 1
ATOM 2337 N N . LEU B 1 28 ? 1.168 -8.377 -5.443 1.00 27.00 12 LEU A N 1
ATOM 2338 C CA . LEU B 1 28 ? 0.425 -7.827 -6.575 1.00 30.65 12 LEU A CA 1
ATOM 2339 C C . LEU B 1 28 ? 0.513 -8.736 -7.794 1.00 29.48 12 LEU A C 1
ATOM 2340 O O . LEU B 1 28 ? -0.470 -8.910 -8.524 1.00 28.53 12 LEU A O 1
ATOM 2345 N N . GLU B 1 29 ? 1.694 -9.313 -8.035 1.00 28.65 13 GLU A N 1
ATOM 2346 C CA . GLU B 1 29 ? 1.843 -10.327 -9.071 1.00 29.89 13 GLU A CA 1
ATOM 2347 C C . GLU B 1 29 ? 0.915 -11.519 -8.819 1.00 33.10 13 GLU A C 1
ATOM 2348 O O . GLU B 1 29 ? 0.276 -12.024 -9.748 1.00 29.05 13 GLU A O 1
ATOM 2354 N N . ARG B 1 30 ? 0.801 -11.960 -7.558 1.00 28.80 14 ARG A N 1
ATOM 2355 C CA . ARG B 1 30 ? -0.044 -13.109 -7.231 1.00 25.45 14 ARG A CA 1
ATOM 2356 C C . ARG B 1 30 ? -1.527 -12.844 -7.524 1.00 29.35 14 ARG A C 1
ATOM 2357 O O . ARG B 1 30 ? -2.261 -13.759 -7.915 1.00 26.13 14 ARG A O 1
ATOM 2365 N N . ILE B 1 31 ? -1.997 -11.609 -7.337 1.00 27.20 15 ILE A N 1
ATOM 2366 C CA . ILE B 1 31 ? -3.389 -11.292 -7.663 1.00 29.97 15 ILE A CA 1
ATOM 2367 C C . ILE B 1 31 ? -3.506 -10.672 -9.053 1.00 31.52 15 ILE A C 1
ATOM 2368 O O . ILE B 1 31 ? -4.570 -10.165 -9.433 1.00 35.61 15 ILE A O 1
ATOM 2373 N N . GLY B 1 32 ? -2.428 -10.726 -9.834 1.00 32.95 16 GLY A N 1
ATOM 2374 C CA . GLY B 1 32 ? -2.508 -10.296 -11.219 1.00 33.77 16 GLY A CA 1
ATOM 2375 C C . GLY B 1 32 ? -2.627 -8.803 -11.458 1.00 39.27 16 GLY A C 1
ATOM 2376 O O . GLY B 1 32 ? -2.838 -8.391 -12.607 1.00 36.66 16 GLY A O 1
ATOM 2377 N N . TYR B 1 33 ? -2.485 -7.976 -10.424 1.00 31.72 17 TYR A N 1
ATOM 2378 C CA . TYR B 1 33 ? -2.530 -6.524 -10.589 1.00 29.13 17 TYR A CA 1
ATOM 2379 C C . TYR B 1 33 ? -1.169 -6.055 -11.083 1.00 29.96 17 TYR A C 1
ATOM 2380 O O . TYR B 1 33 ? -0.208 -5.978 -10.316 1.00 33.32 17 TYR A O 1
ATOM 2389 N N . GLN B 1 34 ? -1.074 -5.719 -12.370 1.00 31.95 18 GLN A N 1
ATOM 2390 C CA . GLN B 1 34 ? 0.200 -5.324 -12.951 1.00 32.26 18 GLN A CA 1
ATOM 2391 C C . GLN B 1 34 ? 0.223 -3.847 -13.335 1.00 34.79 18 GLN A C 1
ATOM 2392 O O . GLN B 1 34 ? 1.017 -3.440 -14.186 1.00 38.59 18 GLN A O 1
ATOM 2398 N N . GLY B 1 35 ? -0.653 -3.035 -12.753 1.00 33.67 19 GLY A N 1
ATOM 2399 C CA . GLY B 1 35 ? -0.704 -1.627 -13.067 1.00 34.83 19 GLY A CA 1
ATOM 2400 C C . GLY B 1 35 ? -0.087 -0.768 -11.981 1.00 35.02 19 GLY A C 1
ATOM 2401 O O . GLY B 1 35 ? 0.476 -1.250 -11.001 1.00 30.90 19 GLY A O 1
ATOM 2402 N N . LEU B 1 36 ? -0.222 0.541 -12.173 1.00 33.03 20 LEU A N 1
ATOM 2403 C CA . LEU B 1 36 ? 0.241 1.523 -11.206 1.00 30.98 20 LEU A CA 1
ATOM 2404 C C . LEU B 1 36 ? -0.767 1.648 -10.071 1.00 30.15 20 LEU A C 1
ATOM 2405 O O . LEU B 1 36 ? -1.953 1.360 -10.235 1.00 30.52 20 LEU A O 1
ATOM 2410 N N . LEU B 1 37 ? -0.289 2.116 -8.920 1.00 28.43 21 LEU A N 1
ATOM 2411 C CA . LEU B 1 37 ? -1.128 2.335 -7.749 1.00 32.14 21 LEU A CA 1
ATOM 2412 C C . LEU B 1 37 ? -1.314 3.826 -7.493 1.00 28.95 21 LEU A C 1
ATOM 2413 O O . LEU B 1 37 ? -0.386 4.621 -7.663 1.00 31.52 21 LEU A O 1
ATOM 2418 N N . ASN B 1 38 ? -2.531 4.206 -7.129 1.00 30.19 22 ASN A N 1
ATOM 2419 C CA . ASN B 1 38 ? -2.799 5.463 -6.442 1.00 33.89 22 ASN A CA 1
ATOM 2420 C C . ASN B 1 38 ? -3.933 5.196 -5.461 1.00 33.07 22 ASN A C 1
ATOM 2421 O O . ASN B 1 38 ? -4.379 4.056 -5.290 1.00 31.74 22 ASN A O 1
ATOM 2426 N N . ASN B 1 39 ? -4.405 6.238 -4.791 1.00 34.01 23 ASN A N 1
ATOM 2427 C CA . ASN B 1 39 ? -5.399 6.028 -3.746 1.00 32.64 23 ASN A CA 1
ATOM 2428 C C . ASN B 1 39 ? -6.786 6.457 -4.196 1.00 29.80 23 ASN A C 1
ATOM 2429 O O . ASN B 1 39 ? -7.649 6.740 -3.366 1.00 28.67 23 ASN A O 1
ATOM 2434 N N . SER B 1 40 ? -7.019 6.492 -5.502 1.00 28.83 24 SER A N 1
ATOM 2435 C CA . SER B 1 40 ? -8.360 6.733 -6.003 1.00 30.97 24 SER A CA 1
ATOM 2436 C C . SER B 1 40 ? -9.280 5.551 -5.683 1.00 28.68 24 SER A C 1
ATOM 2437 O O . SER B 1 40 ? -8.839 4.409 -5.504 1.00 24.86 24 SER A O 1
ATOM 2440 N N . LEU B 1 41 ? -10.585 5.838 -5.637 1.00 29.46 25 LEU A N 1
ATOM 2441 C CA . LEU B 1 41 ? -11.573 4.767 -5.570 1.00 27.90 25 LEU A CA 1
ATOM 2442 C C . LEU B 1 41 ? -11.399 3.778 -6.721 1.00 28.96 25 LEU A C 1
ATOM 2443 O O . LEU B 1 41 ? -11.564 2.563 -6.544 1.00 26.79 25 LEU A O 1
ATOM 2448 N N . GLU B 1 42 ? -11.064 4.282 -7.912 1.00 26.22 26 GLU A N 1
ATOM 2449 C CA . GLU B 1 42 ? -10.905 3.401 -9.066 1.00 30.50 26 GLU A CA 1
ATOM 2450 C C . GLU B 1 42 ? -9.791 2.388 -8.828 1.00 27.98 26 GLU A C 1
ATOM 2451 O O . GLU B 1 42 ? -9.958 1.192 -9.105 1.00 29.03 26 GLU A O 1
ATOM 2457 N N . CYS B 1 43 ? -8.661 2.834 -8.270 1.00 23.12 27 CYS A N 1
ATOM 2458 C CA . CYS B 1 43 ? -7.611 1.884 -7.911 1.00 25.70 27 CYS A CA 1
ATOM 2459 C C . CYS B 1 43 ? -8.133 0.830 -6.933 1.00 26.66 27 CYS A C 1
ATOM 2460 O O . CYS B 1 43 ? -7.946 -0.375 -7.143 1.00 22.66 27 CYS A O 1
ATOM 2463 N N . LEU B 1 44 ? -8.831 1.270 -5.880 1.00 23.66 28 LEU A N 1
ATOM 2464 C CA . LEU B 1 44 ? -9.376 0.345 -4.888 1.00 24.85 28 LEU A CA 1
ATOM 2465 C C . LEU B 1 44 ? -10.280 -0.697 -5.533 1.00 21.45 28 LEU A C 1
ATOM 2466 O O . LEU B 1 44 ? -10.204 -1.887 -5.203 1.00 23.00 28 LEU A O 1
ATOM 2471 N N . ARG B 1 45 ? -11.171 -0.257 -6.427 1.00 21.49 29 ARG A N 1
ATOM 2472 C CA . ARG B 1 45 ? -12.040 -1.181 -7.152 1.00 24.35 29 ARG A CA 1
ATOM 2473 C C . ARG B 1 45 ? -11.240 -2.211 -7.936 1.00 26.70 29 ARG A C 1
ATOM 2474 O O . ARG B 1 45 ? -11.582 -3.404 -7.933 1.00 23.04 29 ARG A O 1
ATOM 2482 N N . GLU B 1 46 ? -10.183 -1.767 -8.634 1.00 24.62 30 GLU A N 1
ATOM 2483 C CA . GLU B 1 46 ? -9.405 -2.679 -9.471 1.00 24.17 30 GLU A CA 1
ATOM 2484 C C . GLU B 1 46 ? -8.627 -3.682 -8.626 1.00 24.92 30 GLU A C 1
ATOM 2485 O O . GLU B 1 46 ? -8.527 -4.862 -8.989 1.00 25.39 30 GLU A O 1
ATOM 2491 N N . LEU B 1 47 ? -8.068 -3.236 -7.495 1.00 21.87 31 LEU A N 1
ATOM 2492 C CA . LEU B 1 47 ? -7.419 -4.166 -6.574 1.00 22.44 31 LEU A CA 1
ATOM 2493 C C . LEU B 1 47 ? -8.405 -5.204 -6.042 1.00 21.70 31 LEU A C 1
ATOM 2494 O O . LEU B 1 47 ? -8.075 -6.395 -5.944 1.00 21.31 31 LEU A O 1
ATOM 2499 N N . TYR B 1 48 ? -9.612 -4.770 -5.676 1.00 20.97 32 TYR A N 1
ATOM 2500 C CA . TYR B 1 48 ? -10.623 -5.696 -5.156 1.00 21.64 32 TYR A CA 1
ATOM 2501 C C . TYR B 1 48 ? -10.970 -6.752 -6.195 1.00 22.07 32 TYR A C 1
ATOM 2502 O O . TYR B 1 48 ? -10.955 -7.957 -5.916 1.00 21.32 32 TYR A O 1
ATOM 2511 N N . THR B 1 49 ? -11.287 -6.301 -7.409 1.00 20.31 33 THR A N 1
ATOM 2512 C CA . THR B 1 49 ? -11.614 -7.203 -8.502 1.00 19.54 33 THR A CA 1
ATOM 2513 C C . THR B 1 49 ? -10.472 -8.177 -8.770 1.00 22.70 33 THR A C 1
ATOM 2514 O O . THR B 1 49 ? -10.696 -9.379 -8.946 1.00 20.71 33 THR A O 1
ATOM 2518 N N . ALA B 1 50 ? -9.233 -7.680 -8.775 1.00 20.53 34 ALA A N 1
ATOM 2519 C CA . ALA B 1 50 ? -8.100 -8.557 -9.047 1.00 23.45 34 ALA A CA 1
ATOM 2520 C C . ALA B 1 50 ? -7.977 -9.653 -7.986 1.00 23.11 34 ALA A C 1
ATOM 2521 O O . ALA B 1 50 ? -7.759 -10.825 -8.321 1.00 26.93 34 ALA A O 1
ATOM 2523 N N . HIS B 1 51 ? -8.127 -9.304 -6.701 1.00 21.15 35 HIS A N 1
ATOM 2524 C CA . HIS B 1 51 ? -8.081 -10.327 -5.649 1.00 23.44 35 HIS A CA 1
ATOM 2525 C C . HIS B 1 51 ? -9.166 -11.374 -5.856 1.00 21.40 35 HIS A C 1
ATOM 2526 O O . HIS B 1 51 ? -8.888 -12.579 -5.877 1.00 21.97 35 HIS A O 1
ATOM 2533 N N . LEU B 1 52 ? -10.409 -10.925 -6.035 1.00 19.24 36 LEU A N 1
ATOM 2534 C CA . LEU B 1 52 ? -11.535 -11.854 -6.100 1.00 20.68 36 LEU A CA 1
ATOM 2535 C C . LEU B 1 52 ? -11.425 -12.796 -7.296 1.00 21.52 36 LEU A C 1
ATOM 2536 O O . LEU B 1 52 ? -11.739 -13.987 -7.184 1.00 23.58 36 LEU A O 1
ATOM 2541 N N . ARG B 1 53 ? -10.961 -12.295 -8.444 1.00 20.02 37 ARG A N 1
ATOM 2542 C CA . ARG B 1 53 ? -10.890 -13.157 -9.619 1.00 22.24 37 ARG A CA 1
ATOM 2543 C C . ARG B 1 53 ? -9.690 -14.100 -9.582 1.00 20.96 37 ARG A C 1
ATOM 2544 O O . ARG B 1 53 ? -9.749 -15.186 -10.167 1.00 24.82 37 ARG A O 1
ATOM 2552 N N . SER B 1 54 ? -8.615 -13.719 -8.885 1.00 20.93 38 SER A N 1
ATOM 2553 C CA . SER B 1 54 ? -7.350 -14.447 -8.889 1.00 25.04 38 SER A CA 1
ATOM 2554 C C . SER B 1 54 ? -7.206 -15.437 -7.741 1.00 26.42 38 SER A C 1
ATOM 2555 O O . SER B 1 54 ? -6.351 -16.329 -7.816 1.00 23.54 38 SER A O 1
ATOM 2558 N N . VAL B 1 55 ? -7.972 -15.275 -6.668 1.00 21.04 39 VAL A N 1
ATOM 2559 C CA . VAL B 1 55 ? -7.779 -16.071 -5.454 1.00 25.46 39 VAL A CA 1
ATOM 2560 C C . VAL B 1 55 ? -9.080 -16.794 -5.122 1.00 24.77 39 VAL A C 1
ATOM 2561 O O . VAL B 1 55 ? -10.070 -16.139 -4.758 1.00 22.84 39 VAL A O 1
ATOM 2565 N N . PRO B 1 56 ? -9.141 -18.117 -5.251 1.00 24.86 40 PRO A N 1
ATOM 2566 C CA . PRO B 1 56 ? -10.335 -18.837 -4.798 1.00 24.72 40 PRO A CA 1
ATOM 2567 C C . PRO B 1 56 ? -10.421 -18.843 -3.274 1.00 26.64 40 PRO A C 1
ATOM 2568 O O . PRO B 1 56 ? -9.414 -18.736 -2.569 1.00 25.90 40 PRO A O 1
ATOM 2572 N N . TYR B 1 57 ? -11.654 -18.898 -2.773 1.00 25.91 41 TYR A N 1
ATOM 2573 C CA . TYR B 1 57 ? -11.901 -19.188 -1.367 1.00 24.27 41 TYR A CA 1
ATOM 2574 C C . TYR B 1 57 ? -11.713 -20.682 -1.158 1.00 25.55 41 TYR A C 1
ATOM 2575 O O . TYR B 1 57 ? -12.281 -21.486 -1.909 1.00 24.28 41 TYR A O 1
ATOM 2584 N N . GLU B 1 58 ? -10.921 -21.064 -0.154 1.00 26.18 42 GLU A N 1
ATOM 2585 C CA . GLU B 1 58 ? -10.837 -22.485 0.168 1.00 26.51 42 GLU A CA 1
ATOM 2586 C C . GLU B 1 58 ? -10.417 -22.687 1.617 1.00 34.00 42 GLU A C 1
ATOM 2587 O O . GLU B 1 58 ? -9.723 -21.857 2.215 1.00 30.67 42 GLU A O 1
ATOM 2593 N N . MET B 1 59 ? -10.849 -23.823 2.164 1.00 31.54 43 MET A N 1
ATOM 2594 C CA . MET B 1 59 ? -10.668 -24.181 3.562 1.00 37.25 43 MET A CA 1
ATOM 2595 C C . MET B 1 59 ? -10.048 -25.571 3.669 1.00 40.08 43 MET A C 1
ATOM 2596 O O . MET B 1 59 ? -10.369 -26.322 4.592 1.00 42.27 43 MET A O 1
ATOM 2601 N N . LEU B 1 60 ? -9.178 -25.934 2.719 1.00 39.24 44 LEU A N 1
ATOM 2602 C CA . LEU B 1 60 ? -8.698 -27.314 2.622 1.00 38.81 44 LEU A CA 1
ATOM 2603 C C . LEU B 1 60 ? -7.898 -27.724 3.858 1.00 44.10 44 LEU A C 1
ATOM 2604 O O . LEU B 1 60 ? -7.968 -28.877 4.294 1.00 44.40 44 LEU A O 1
ATOM 2609 N N . ASP B 1 61 ? -7.142 -26.794 4.441 1.00 40.41 45 ASP A N 1
ATOM 2610 C CA . ASP B 1 61 ? -6.281 -27.133 5.566 1.00 43.92 45 ASP A CA 1
ATOM 2611 C C . ASP B 1 61 ? -7.061 -27.360 6.851 1.00 49.66 45 ASP A C 1
ATOM 2612 O O . ASP B 1 61 ? -6.647 -28.171 7.686 1.00 52.29 45 ASP A O 1
ATOM 2617 N N . SER B 1 62 ? -8.174 -26.661 7.037 1.00 46.86 46 SER A N 1
ATOM 2618 C CA . SER B 1 62 ? -8.929 -26.794 8.272 1.00 51.74 46 SER A CA 1
ATOM 2619 C C . SER B 1 62 ? -9.933 -27.939 8.227 1.00 52.35 46 SER A C 1
ATOM 2620 O O . SER B 1 62 ? -10.549 -28.239 9.259 1.00 50.26 46 SER A O 1
ATOM 2623 N N . PHE B 1 63 ? -10.107 -28.578 7.062 1.00 48.56 47 PHE A N 1
ATOM 2624 C CA . PHE B 1 63 ? -10.916 -29.790 6.973 1.00 49.48 47 PHE A CA 1
ATOM 2625 C C . PHE B 1 63 ? -10.425 -30.859 7.942 1.00 52.86 47 PHE A C 1
ATOM 2626 O O . PHE B 1 63 ? -11.220 -31.667 8.430 1.00 51.10 47 PHE A O 1
ATOM 2634 N N . ASP B 1 64 ? -9.119 -30.877 8.213 1.00 60.76 48 ASP A N 1
ATOM 2635 C CA . ASP B 1 64 ? -8.515 -31.819 9.151 1.00 62.63 48 ASP A CA 1
ATOM 2636 C C . ASP B 1 64 ? -9.021 -31.623 10.571 1.00 60.85 48 ASP A C 1
ATOM 2637 O O . ASP B 1 64 ? -9.076 -32.581 11.351 1.00 59.33 48 ASP A O 1
ATOM 2642 N N . GLY B 1 65 ? -9.401 -30.396 10.916 1.00 59.22 49 GLY A N 1
ATOM 2643 C CA . GLY B 1 65 ? -9.410 -29.934 12.283 1.00 55.17 49 GLY A CA 1
ATOM 2644 C C . GLY B 1 65 ? -8.261 -29.015 12.615 1.00 56.25 49 GLY A C 1
ATOM 2645 O O . GLY B 1 65 ? -8.195 -28.523 13.746 1.00 57.52 49 GLY A O 1
ATOM 2646 N N . THR B 1 66 ? -7.359 -28.761 11.659 1.00 53.35 50 THR A N 1
ATOM 2647 C CA . THR B 1 66 ? -6.167 -27.944 11.904 1.00 58.66 50 THR A CA 1
ATOM 2648 C C . THR B 1 66 ? -6.532 -26.460 11.938 1.00 63.90 50 THR A C 1
ATOM 2649 O O . THR B 1 66 ? -7.179 -25.966 11.009 1.00 60.99 50 THR A O 1
ATOM 2653 N N . PRO B 1 67 ? -6.111 -25.722 12.975 1.00 65.12 51 PRO A N 1
ATOM 2654 C CA . PRO B 1 67 ? -6.384 -24.290 12.994 1.00 61.78 51 PRO A CA 1
ATOM 2655 C C . PRO B 1 67 ? -5.527 -23.566 11.976 1.00 67.03 51 PRO A C 1
ATOM 2656 O O . PRO B 1 67 ? -4.391 -23.984 11.685 1.00 64.88 51 PRO A O 1
ATOM 2660 N N . PRO B 1 68 ? -6.030 -22.472 11.400 1.00 69.54 52 PRO A N 1
ATOM 2661 C CA . PRO B 1 68 ? -5.212 -21.693 10.467 1.00 63.26 52 PRO A CA 1
ATOM 2662 C C . PRO B 1 68 ? -4.290 -20.768 11.237 1.00 65.89 52 PRO A C 1
ATOM 2663 O O . PRO B 1 68 ? -4.648 -20.235 12.289 1.00 65.07 52 PRO A O 1
ATOM 2667 N N . VAL B 1 69 ? -3.080 -20.602 10.727 1.00 65.63 53 VAL A N 1
ATOM 2668 C CA . VAL B 1 69 ? -2.137 -19.707 11.378 1.00 65.41 53 VAL A CA 1
ATOM 2669 C C . VAL B 1 69 ? -2.500 -18.277 11.014 1.00 64.49 53 VAL A C 1
ATOM 2670 O O . VAL B 1 69 ? -2.779 -17.970 9.847 1.00 62.20 53 VAL A O 1
ATOM 2674 N N . LEU B 1 70 ? -2.546 -17.411 12.020 1.00 56.50 54 LEU A N 1
ATOM 2675 C CA . LEU B 1 70 ? -2.665 -15.991 11.767 1.00 50.32 54 LEU A CA 1
ATOM 2676 C C . LEU B 1 70 ? -1.264 -15.393 11.692 1.00 51.55 54 LEU A C 1
ATOM 2677 O O . LEU B 1 70 ? -0.256 -16.078 11.895 1.00 54.58 54 LEU A O 1
ATOM 2682 N N . GLY B 1 71 ? -1.193 -14.100 11.391 1.00 39.29 55 GLY A N 1
ATOM 2683 C CA . GLY B 1 71 ? 0.095 -13.481 11.164 1.00 41.15 55 GLY A CA 1
ATOM 2684 C C . GLY B 1 71 ? 0.326 -13.223 9.691 1.00 38.60 55 GLY A C 1
ATOM 2685 O O . GLY B 1 71 ? 0.112 -14.105 8.857 1.00 36.36 55 GLY A O 1
ATOM 2686 N N . HIS B 1 72 ? 0.773 -12.010 9.371 1.00 38.01 56 HIS A N 1
ATOM 2687 C CA . HIS B 1 72 ? 0.877 -11.592 7.977 1.00 38.45 56 HIS A CA 1
ATOM 2688 C C . HIS B 1 72 ? 1.949 -12.376 7.229 1.00 39.35 56 HIS A C 1
ATOM 2689 O O . HIS B 1 72 ? 1.735 -12.781 6.082 1.00 31.98 56 HIS A O 1
ATOM 2696 N N . ALA B 1 73 ? 3.096 -12.629 7.868 1.00 37.20 57 ALA A N 1
ATOM 2697 C CA . ALA B 1 73 ? 4.161 -13.358 7.184 1.00 34.39 57 ALA A CA 1
ATOM 2698 C C . ALA B 1 73 ? 3.708 -14.752 6.775 1.00 35.00 57 ALA A C 1
ATOM 2699 O O . ALA B 1 73 ? 4.039 -15.220 5.677 1.00 37.92 57 ALA A O 1
ATOM 2701 N N . GLU B 1 74 ? 2.922 -15.422 7.615 1.00 33.40 58 GLU A N 1
ATOM 2702 C CA . GLU B 1 74 ? 2.487 -16.775 7.269 1.00 35.43 58 GLU A CA 1
ATOM 2703 C C . GLU B 1 74 ? 1.317 -16.791 6.284 1.00 37.89 58 GLU A C 1
ATOM 2704 O O . GLU B 1 74 ? 1.220 -17.711 5.460 1.00 31.42 58 GLU A O 1
ATOM 2710 N N . SER B 1 75 ? 0.406 -15.815 6.358 1.00 33.55 59 SER A N 1
ATOM 2711 C CA . SER B 1 75 ? -0.642 -15.734 5.342 1.00 29.32 59 SER A CA 1
ATOM 2712 C C . SER B 1 75 ? -0.040 -15.406 3.985 1.00 25.45 59 SER A C 1
ATOM 2713 O O . SER B 1 75 ? -0.463 -15.950 2.962 1.00 27.08 59 SER A O 1
ATOM 2716 N N . PHE B 1 76 ? 0.950 -14.511 3.979 1.00 26.61 60 PHE A N 1
ATOM 2717 C CA . PHE B 1 76 ? 1.644 -14.094 2.764 1.00 29.39 60 PHE A CA 1
ATOM 2718 C C . PHE B 1 76 ? 2.356 -15.271 2.103 1.00 30.50 60 PHE A C 1
ATOM 2719 O O . PHE B 1 76 ? 2.243 -15.479 0.886 1.00 27.32 60 PHE A O 1
ATOM 2727 N N . ALA B 1 77 ? 3.065 -16.073 2.897 1.00 31.10 61 ALA A N 1
ATOM 2728 C CA . ALA B 1 77 ? 3.794 -17.220 2.363 1.00 31.39 61 ALA A CA 1
ATOM 2729 C C . ALA B 1 77 ? 2.844 -18.258 1.779 1.00 32.61 61 ALA A C 1
ATOM 2730 O O . ALA B 1 77 ? 3.117 -18.838 0.719 1.00 30.84 61 ALA A O 1
ATOM 2732 N N . LYS B 1 78 ? 1.725 -18.508 2.457 1.00 28.36 62 LYS A N 1
ATOM 2733 C CA . LYS B 1 78 ? 0.756 -19.471 1.948 1.00 28.72 62 LYS A CA 1
ATOM 2734 C C . LYS B 1 78 ? 0.074 -18.951 0.686 1.00 28.58 62 LYS A C 1
ATOM 2735 O O . LYS B 1 78 ? -0.030 -19.668 -0.318 1.00 27.85 62 LYS A O 1
ATOM 2741 N N . LEU B 1 79 ? -0.402 -17.703 0.720 1.00 26.75 63 LEU A N 1
ATOM 2742 C CA . LEU B 1 79 ? -1.106 -17.151 -0.435 1.00 27.34 63 LEU A CA 1
ATOM 2743 C C . LEU B 1 79 ? -0.161 -16.939 -1.618 1.00 26.63 63 LEU A C 1
ATOM 2744 O O . LEU B 1 79 ? -0.459 -17.340 -2.750 1.00 25.71 63 LEU A O 1
ATOM 2749 N N . VAL B 1 80 ? 0.986 -16.314 -1.371 1.00 26.85 64 VAL A N 1
ATOM 2750 C CA . VAL B 1 80 ? 1.851 -15.835 -2.441 1.00 27.81 64 VAL A CA 1
ATOM 2751 C C . VAL B 1 80 ? 2.846 -16.898 -2.886 1.00 31.40 64 VAL A C 1
ATOM 2752 O O . VAL B 1 80 ? 3.015 -17.136 -4.086 1.00 32.90 64 VAL A O 1
ATOM 2756 N N . HIS B 1 81 ? 3.530 -17.554 -1.942 1.00 29.04 65 HIS A N 1
ATOM 2757 C CA . HIS B 1 81 ? 4.599 -18.462 -2.341 1.00 29.79 65 HIS A CA 1
ATOM 2758 C C . HIS B 1 81 ? 4.077 -19.857 -2.673 1.00 31.57 65 HIS A C 1
ATOM 2759 O O . HIS B 1 81 ? 4.570 -20.494 -3.607 1.00 35.69 65 HIS A O 1
ATOM 2766 N N . ARG B 1 82 ? 3.074 -20.350 -1.955 1.00 28.84 66 ARG A N 1
ATOM 2767 C CA . ARG B 1 82 ? 2.526 -21.661 -2.266 1.00 25.65 66 ARG A CA 1
ATOM 2768 C C . ARG B 1 82 ? 1.287 -21.580 -3.157 1.00 30.77 66 ARG A C 1
ATOM 2769 O O . ARG B 1 82 ? 0.761 -22.626 -3.567 1.00 28.93 66 ARG A O 1
ATOM 2777 N N . ARG B 1 83 ? 0.837 -20.363 -3.498 1.00 25.86 67 ARG A N 1
ATOM 2778 C CA . ARG B 1 83 ? -0.275 -20.162 -4.427 1.00 28.73 67 ARG A CA 1
ATOM 2779 C C . ARG B 1 83 ? -1.502 -20.926 -3.970 1.00 29.62 67 ARG A C 1
ATOM 2780 O O . ARG B 1 83 ? -2.156 -21.617 -4.758 1.00 26.40 67 ARG A O 1
ATOM 2788 N N . ARG B 1 84 ? -1.786 -20.832 -2.667 1.00 25.97 68 ARG A N 1
ATOM 2789 C CA . ARG B 1 84 ? -3.000 -21.381 -2.093 1.00 25.86 68 ARG A CA 1
ATOM 2790 C C . ARG B 1 84 ? -4.135 -20.356 -2.220 1.00 31.93 68 ARG A C 1
ATOM 2791 O O . ARG B 1 84 ? -3.936 -19.216 -2.645 1.00 25.87 68 ARG A O 1
ATOM 2799 N N . GLY B 1 85 ? -5.344 -20.782 -1.864 1.00 29.75 69 GLY A N 1
ATOM 2800 C CA . GLY B 1 85 ? -6.496 -19.909 -1.853 1.00 25.32 69 GLY A CA 1
ATOM 2801 C C . GLY B 1 85 ? -6.620 -19.164 -0.541 1.00 29.70 69 GLY A C 1
ATOM 2802 O O . GLY B 1 85 ? -5.741 -19.208 0.320 1.00 32.14 69 GLY A O 1
ATOM 2803 N N . GLY B 1 86 ? -7.754 -18.481 -0.378 1.00 22.92 70 GLY A N 1
ATOM 2804 C CA . GLY B 1 86 ? -7.933 -17.577 0.738 1.00 26.43 70 GLY A CA 1
ATOM 2805 C C . GLY B 1 86 ? -9.174 -17.895 1.554 1.00 28.63 70 GLY A C 1
ATOM 2806 O O . GLY B 1 86 ? -9.941 -18.809 1.241 1.00 26.14 70 GLY A O 1
ATOM 2807 N N . ASN B 1 87 ? -9.332 -17.135 2.634 1.00 24.02 71 ASN A N 1
ATOM 2808 C CA . ASN B 1 87 ? -10.506 -17.197 3.495 1.00 27.19 71 ASN A CA 1
ATOM 2809 C C . ASN B 1 87 ? -10.426 -16.000 4.432 1.00 28.39 71 ASN A C 1
ATOM 2810 O O . ASN B 1 87 ? -9.475 -15.214 4.389 1.00 30.72 71 ASN A O 1
ATOM 2815 N N . CYS B 1 88 ? -11.416 -15.883 5.312 1.00 25.71 72 CYS A N 1
ATOM 2816 C CA . CYS B 1 88 ? -11.570 -14.639 6.047 1.00 24.49 72 CYS A CA 1
ATOM 2817 C C . CYS B 1 88 ? -10.382 -14.375 6.967 1.00 29.16 72 CYS A C 1
ATOM 2818 O O . CYS B 1 88 ? -9.868 -13.254 7.015 1.00 29.16 72 CYS A O 1
ATOM 2821 N N . LEU B 1 89 ? -9.903 -15.394 7.677 1.00 22.49 73 LEU A N 1
ATOM 2822 C CA . LEU B 1 89 ? -8.849 -15.164 8.656 1.00 27.70 73 LEU A CA 1
ATOM 2823 C C . LEU B 1 89 ? -7.486 -14.952 8.009 1.00 30.62 73 LEU A C 1
ATOM 2824 O O . LEU B 1 89 ? -6.642 -14.244 8.567 1.00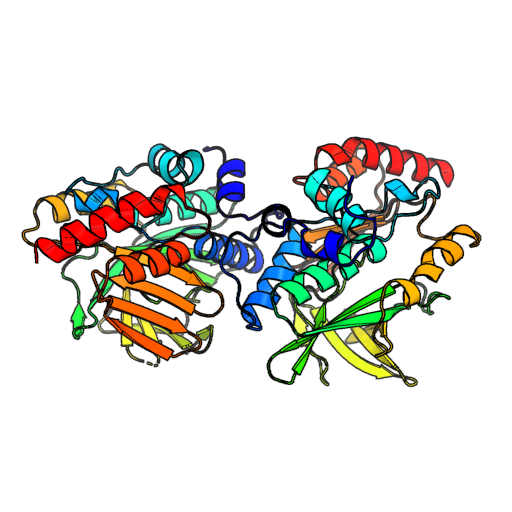 31.36 73 LEU A O 1
ATOM 2829 N N . GLU B 1 90 ? -7.245 -15.558 6.856 1.00 31.00 74 GLU A N 1
ATOM 2830 C CA . GLU B 1 90 ? -5.938 -15.468 6.219 1.00 36.35 74 GLU A CA 1
ATOM 2831 C C . GLU B 1 90 ? -5.877 -14.352 5.187 1.00 35.54 74 GLU A C 1
ATOM 2832 O O . GLU B 1 90 ? -4.909 -13.585 5.163 1.00 44.51 74 GLU A O 1
ATOM 2838 N N . SER B 1 91 ? -6.922 -14.197 4.381 1.00 29.59 75 SER A N 1
ATOM 2839 C CA . SER B 1 91 ? -6.871 -13.260 3.265 1.00 30.04 75 SER A CA 1
ATOM 2840 C C . SER B 1 91 ? -7.250 -11.841 3.665 1.00 26.90 75 SER A C 1
ATOM 2841 O O . SER B 1 91 ? -6.607 -10.881 3.227 1.00 25.06 75 SER A O 1
ATOM 2844 N N . THR B 1 92 ? -8.309 -11.674 4.465 1.00 27.62 76 THR A N 1
ATOM 2845 C CA . THR B 1 92 ? -8.847 -10.325 4.655 1.00 25.58 76 THR A CA 1
ATOM 2846 C C . THR B 1 92 ? -7.916 -9.434 5.467 1.00 27.31 76 THR A C 1
ATOM 2847 O O . THR B 1 92 ? -7.673 -8.288 5.038 1.00 25.64 76 THR A O 1
ATOM 2851 N N . PRO B 1 93 ? -7.354 -9.866 6.611 1.00 26.05 77 PRO A N 1
ATOM 2852 C CA . PRO B 1 93 ? -6.368 -9.004 7.289 1.00 27.76 77 PRO A CA 1
ATOM 2853 C C . PRO B 1 93 ? -5.132 -8.736 6.447 1.00 24.50 77 PRO A C 1
ATOM 2854 O O . PRO B 1 93 ? -4.583 -7.624 6.493 1.00 25.37 77 PRO A O 1
ATOM 2858 N N . LEU B 1 94 ? -4.681 -9.718 5.664 1.00 25.63 78 LEU A N 1
ATOM 2859 C CA . LEU B 1 94 ? -3.508 -9.499 4.827 1.00 24.93 78 LEU A CA 1
ATOM 2860 C C . LEU B 1 94 ? -3.794 -8.412 3.797 1.00 24.92 78 LEU A C 1
ATOM 2861 O O . LEU B 1 94 ? -3.011 -7.470 3.632 1.00 26.17 78 LEU A O 1
ATOM 2866 N N . PHE B 1 95 ? -4.945 -8.504 3.133 1.00 25.43 79 PHE A N 1
ATOM 2867 C CA . PHE B 1 95 ? -5.327 -7.495 2.151 1.00 27.22 79 PHE A CA 1
ATOM 2868 C C . PHE B 1 95 ? -5.451 -6.120 2.798 1.00 25.96 79 PHE A C 1
ATOM 2869 O O . PHE B 1 95 ? -4.984 -5.116 2.247 1.00 22.79 79 PHE A O 1
ATOM 2877 N N . GLY B 1 96 ? -6.070 -6.053 3.976 1.00 24.84 80 GLY A N 1
ATOM 2878 C CA . GLY B 1 96 ? -6.171 -4.775 4.658 1.00 29.30 80 GLY A CA 1
ATOM 2879 C C . GLY B 1 96 ? -4.809 -4.192 4.983 1.00 25.54 80 GLY A C 1
ATOM 2880 O O . GLY B 1 96 ? -4.591 -2.985 4.851 1.00 26.46 80 GLY A O 1
ATOM 2881 N N . GLU B 1 97 ? -3.875 -5.043 5.414 1.00 25.79 81 GLU A N 1
ATOM 2882 C CA . GLU B 1 97 ? -2.513 -4.581 5.654 1.00 25.97 81 GLU A CA 1
ATOM 2883 C C . GLU B 1 97 ? -1.863 -4.102 4.358 1.00 29.15 81 GLU A C 1
ATOM 2884 O O . GLU B 1 97 ? -1.186 -3.065 4.344 1.00 27.31 81 GLU A O 1
ATOM 2890 N N . PHE B 1 98 ? -2.089 -4.814 3.250 1.00 25.62 82 PHE A N 1
ATOM 2891 C CA . PHE B 1 98 ? -1.580 -4.321 1.972 1.00 27.72 82 PHE A CA 1
ATOM 2892 C C . PHE B 1 98 ? -2.139 -2.937 1.669 1.00 27.06 82 PHE A C 1
ATOM 2893 O O . PHE B 1 98 ? -1.389 -2.015 1.330 1.00 25.27 82 PHE A O 1
ATOM 2901 N N . LEU B 1 99 ? -3.459 -2.771 1.800 1.00 25.12 83 LEU A N 1
ATOM 2902 C CA . LEU B 1 99 ? -4.076 -1.494 1.448 1.00 25.99 83 LEU A CA 1
ATOM 2903 C C . LEU B 1 99 ? -3.540 -0.368 2.325 1.00 28.99 83 LEU A C 1
ATOM 2904 O O . LEU B 1 99 ? -3.291 0.745 1.842 1.00 26.88 83 LEU A O 1
ATOM 2909 N N . ARG B 1 100 ? -3.360 -0.645 3.618 1.00 25.49 84 ARG A N 1
ATOM 2910 C CA . ARG B 1 100 ? -2.778 0.329 4.538 1.00 28.36 84 ARG A CA 1
ATOM 2911 C C . ARG B 1 100 ? -1.402 0.785 4.058 1.00 29.21 84 ARG A C 1
ATOM 2912 O O . ARG B 1 100 ? -1.129 1.988 3.966 1.00 28.31 84 ARG A O 1
ATOM 2920 N N . GLN B 1 101 ? -0.530 -0.163 3.714 1.00 29.87 85 GLN A N 1
ATOM 2921 C CA . GLN B 1 101 ? 0.820 0.196 3.292 1.00 30.54 85 GLN A CA 1
ATOM 2922 C C . GLN B 1 101 ? 0.848 0.841 1.910 1.00 32.34 85 GLN A C 1
ATOM 2923 O O . GLN B 1 101 ? 1.840 1.486 1.565 1.00 31.24 85 GLN A O 1
ATOM 2929 N N . ALA B 1 102 ? -0.220 0.704 1.123 1.00 32.66 86 ALA A N 1
ATOM 2930 C CA . ALA B 1 102 ? -0.368 1.406 -0.144 1.00 28.54 86 ALA A CA 1
ATOM 2931 C C . ALA B 1 102 ? -1.018 2.776 0.019 1.00 30.72 86 ALA A C 1
ATOM 2932 O O . ALA B 1 102 ? -1.357 3.410 -0.985 1.00 26.45 86 ALA A O 1
ATOM 2934 N N . GLY B 1 103 ? -1.238 3.227 1.255 1.00 29.70 87 GLY A N 1
ATOM 2935 C CA . GLY B 1 103 ? -1.721 4.569 1.506 1.00 25.53 87 GLY A CA 1
ATOM 2936 C C . GLY B 1 103 ? -3.215 4.720 1.708 1.00 30.73 87 GLY A C 1
ATOM 2937 O O . GLY B 1 103 ? -3.687 5.856 1.798 1.00 31.02 87 GLY A O 1
ATOM 2938 N N . PHE B 1 104 ? -3.980 3.629 1.771 1.00 26.74 88 PHE A N 1
ATOM 2939 C CA . PHE B 1 104 ? -5.412 3.756 2.025 1.00 28.93 88 PHE A CA 1
ATOM 2940 C C . PHE B 1 104 ? -5.694 3.833 3.527 1.00 27.03 88 PHE A C 1
ATOM 2941 O O . PHE B 1 104 ? -4.949 3.306 4.358 1.00 29.49 88 PHE A O 1
ATOM 2949 N N . GLU B 1 105 ? -6.794 4.482 3.872 1.00 29.25 89 GLU A N 1
ATOM 2950 C CA . GLU B 1 105 ? -7.279 4.481 5.246 1.00 31.54 89 GLU A CA 1
ATOM 2951 C C . GLU B 1 105 ? -8.245 3.309 5.422 1.00 27.66 89 GLU A C 1
ATOM 2952 O O . GLU B 1 105 ? -9.315 3.281 4.805 1.00 26.86 89 GLU A O 1
ATOM 2958 N N . VAL B 1 106 ? -7.875 2.371 6.287 1.00 25.57 90 VAL A N 1
ATOM 2959 C CA . VAL B 1 106 ? -8.461 1.036 6.346 1.00 27.92 90 VAL A CA 1
ATOM 2960 C C . VAL B 1 106 ? -8.737 0.667 7.800 1.00 29.44 90 VAL A C 1
ATOM 2961 O O . VAL B 1 106 ? -7.889 0.875 8.669 1.00 25.50 90 VAL A O 1
ATOM 2965 N N . ARG B 1 107 ? -9.892 0.066 8.064 1.00 26.75 91 ARG A N 1
ATOM 2966 C CA . ARG B 1 107 ? -10.107 -0.602 9.342 1.00 26.95 91 ARG A CA 1
ATOM 2967 C C . ARG B 1 107 ? -10.761 -1.954 9.107 1.00 26.74 91 ARG A C 1
ATOM 2968 O O . ARG B 1 107 ? -11.462 -2.169 8.115 1.00 28.04 91 ARG A O 1
ATOM 2976 N N . LEU B 1 108 ? -10.500 -2.868 10.028 1.00 25.23 92 LEU A N 1
ATOM 2977 C CA . LEU B 1 108 ? -10.974 -4.241 9.972 1.00 24.59 92 LEU A CA 1
ATOM 2978 C C . LEU B 1 108 ? -12.023 -4.429 11.064 1.00 29.53 92 LEU A C 1
ATOM 2979 O O . LEU B 1 108 ? -11.784 -4.042 12.216 1.00 26.37 92 LEU A O 1
ATOM 2984 N N . VAL B 1 109 ? -13.181 -4.997 10.712 1.00 23.51 93 VAL A N 1
ATOM 2985 C CA . VAL B 1 109 ? -14.307 -5.042 11.654 1.00 23.62 93 VAL A CA 1
ATOM 2986 C C . VAL B 1 109 ? -14.931 -6.434 11.726 1.00 23.60 93 VAL A C 1
ATOM 2987 O O . VAL B 1 109 ? -14.904 -7.178 10.738 1.00 22.83 93 VAL A O 1
ATOM 2991 N N . PRO B 1 110 ? -15.522 -6.812 12.862 1.00 25.44 94 PRO A N 1
ATOM 2992 C CA . PRO B 1 110 ? -16.136 -8.138 12.985 1.00 21.48 94 PRO A CA 1
ATOM 2993 C C . PRO B 1 110 ? -17.528 -8.188 12.376 1.00 23.27 94 PRO A C 1
ATOM 2994 O O . PRO B 1 110 ? -18.238 -7.181 12.270 1.00 22.50 94 PRO A O 1
ATOM 2998 N N . ALA B 1 111 ? -17.925 -9.403 11.999 1.00 22.01 95 ALA A N 1
ATOM 2999 C CA . ALA B 1 111 ? -19.200 -9.593 11.321 1.00 22.55 95 ALA A CA 1
ATOM 3000 C C . ALA B 1 111 ? -19.801 -10.933 11.726 1.00 22.75 95 ALA A C 1
ATOM 3001 O O . ALA B 1 111 ? -19.099 -11.854 12.143 1.00 24.00 95 ALA A O 1
ATOM 3003 N N . GLN B 1 112 ? -21.116 -11.030 11.565 1.00 21.84 96 GLN A N 1
ATOM 3004 C CA . GLN B 1 112 ? -21.890 -12.219 11.872 1.00 21.49 96 GLN A CA 1
ATOM 3005 C C . GLN B 1 112 ? -22.706 -12.602 10.644 1.00 21.00 96 GLN A C 1
ATOM 3006 O O . GLN B 1 112 ? -23.450 -11.772 10.114 1.00 21.56 96 GLN A O 1
ATOM 3012 N N . ILE B 1 113 ? -22.606 -13.849 10.225 1.00 21.11 97 ILE A N 1
ATOM 3013 C CA . ILE B 1 113 ? -23.158 -14.298 8.945 1.00 23.83 97 ILE A CA 1
ATOM 3014 C C . ILE B 1 113 ? -24.586 -14.807 9.130 1.00 24.92 97 ILE A C 1
ATOM 3015 O O . ILE B 1 113 ? -24.930 -15.411 10.157 1.00 23.49 97 ILE A O 1
ATOM 3020 N N . TRP B 1 114 ? -25.420 -14.576 8.118 1.00 23.63 98 TRP A N 1
ATOM 3021 C CA . TRP B 1 114 ? -26.786 -15.091 8.071 1.00 28.83 98 TRP A CA 1
ATOM 3022 C C . TRP B 1 114 ? -26.822 -16.482 7.437 1.00 29.38 98 TRP A C 1
ATOM 3023 O O . TRP B 1 114 ? -26.243 -16.696 6.366 1.00 32.86 98 TRP A O 1
ATOM 3034 N N . LYS B 1 115 ? -27.513 -17.421 8.086 1.00 27.42 99 LYS A N 1
ATOM 3035 C CA . LYS B 1 115 ? -27.662 -18.763 7.539 1.00 34.74 99 LYS A CA 1
ATOM 3036 C C . LYS B 1 115 ? -28.733 -18.808 6.457 1.00 39.37 99 LYS A C 1
ATOM 3037 O O . LYS B 1 115 ? -29.799 -18.200 6.598 1.00 40.93 99 LYS A O 1
ATOM 3043 N N . VAL B 1 116 ? -28.457 -19.566 5.386 1.00 38.23 100 VAL A N 1
ATOM 3044 C CA . VAL B 1 116 ? -29.457 -19.756 4.332 1.00 46.81 100 VAL A CA 1
ATOM 3045 C C . VAL B 1 116 ? -30.765 -20.268 4.927 1.00 44.62 100 VAL A C 1
ATOM 3046 O O . VAL B 1 116 ? -31.857 -19.903 4.473 1.00 47.01 100 VAL A O 1
ATOM 3050 N N . SER B 1 117 ? -30.665 -21.103 5.970 1.00 39.19 101 SER A N 1
ATOM 3051 C CA . SER B 1 117 ? -31.817 -21.657 6.681 1.00 40.58 101 SER A CA 1
ATOM 3052 C C . SER B 1 117 ? -32.718 -20.595 7.298 1.00 43.16 101 SER A C 1
ATOM 3053 O O . SER B 1 117 ? -33.849 -20.913 7.683 1.00 43.01 101 SER A O 1
ATOM 3056 N N . GLY B 1 118 ? -32.219 -19.378 7.501 1.00 37.64 102 GLY A N 1
ATOM 3057 C CA . GLY B 1 118 ? -33.031 -18.349 8.108 1.00 38.41 102 GLY A CA 1
ATOM 3058 C C . GLY B 1 118 ? -32.743 -18.000 9.560 1.00 38.19 102 GLY A C 1
ATOM 3059 O O . GLY B 1 118 ? -33.680 -17.812 10.341 1.00 43.64 102 GLY A O 1
ATOM 3060 N N . GLU B 1 119 ? -31.470 -17.884 9.936 1.00 36.99 103 GLU A N 1
ATOM 3061 C CA . GLU B 1 119 ? -31.092 -17.470 11.284 1.00 33.20 103 GLU A CA 1
ATOM 3062 C C . GLU B 1 119 ? -29.629 -17.055 11.269 1.00 31.67 103 GLU A C 1
ATOM 3063 O O . GLU B 1 119 ? -28.901 -17.333 10.313 1.00 30.16 103 GLU A O 1
ATOM 3069 N N . TRP B 1 120 ? -29.203 -16.391 12.350 1.00 30.44 104 TRP A N 1
ATOM 3070 C CA . TRP B 1 120 ? -27.810 -15.972 12.497 1.00 32.00 104 TRP A CA 1
ATOM 3071 C C . TRP B 1 120 ? -26.948 -17.153 12.925 1.00 32.64 104 TRP A C 1
ATOM 3072 O O . TRP B 1 120 ? -27.367 -17.973 13.748 1.00 32.37 104 TRP A O 1
ATOM 3083 N N . TRP B 1 121 ? -25.738 -17.244 12.363 1.00 28.02 105 TRP A N 1
ATOM 3084 C CA . TRP B 1 121 ? -24.717 -18.080 12.987 1.00 30.90 105 TRP A CA 1
ATOM 3085 C C . TRP B 1 121 ? -24.380 -17.516 14.363 1.00 33.46 105 TRP A C 1
ATOM 3086 O O . TRP B 1 121 ? -24.448 -16.303 14.591 1.00 30.14 105 TRP A O 1
ATOM 3097 N N . ASP B 1 122 ? -23.986 -18.410 15.277 1.00 33.02 106 ASP A N 1
ATOM 3098 C CA . ASP B 1 122 ? -23.831 -18.033 16.682 1.00 32.19 106 ASP A CA 1
ATOM 3099 C C . ASP B 1 122 ? -22.686 -17.049 16.885 1.00 30.04 106 ASP A C 1
ATOM 3100 O O . ASP B 1 122 ? -22.812 -16.099 17.665 1.00 32.74 106 ASP A O 1
ATOM 3105 N N . ALA B 1 123 ? -21.562 -17.261 16.218 1.00 24.17 107 ALA A N 1
ATOM 3106 C CA . ALA B 1 123 ? -20.352 -16.496 16.485 1.00 26.31 107 ALA A CA 1
ATOM 3107 C C . ALA B 1 123 ? -20.215 -15.306 15.536 1.00 24.59 107 ALA A C 1
ATOM 3108 O O . ALA B 1 123 ? -20.635 -15.358 14.379 1.00 24.03 107 ALA A O 1
ATOM 3110 N N . TRP B 1 124 ? -19.602 -14.234 16.043 1.00 24.11 108 TRP A N 1
ATOM 3111 C CA . TRP B 1 124 ? -19.149 -13.099 15.236 1.00 23.25 108 TRP A CA 1
ATOM 3112 C C . TRP B 1 124 ? -17.740 -13.381 14.692 1.00 24.91 108 TRP A C 1
ATOM 3113 O O . TRP B 1 124 ? -16.780 -12.654 14.956 1.00 26.47 108 TRP A O 1
ATOM 3124 N N . ASP B 1 125 ? -17.611 -14.460 13.915 1.00 22.92 109 ASP A N 1
ATOM 3125 C CA . ASP B 1 125 ? -16.297 -14.933 13.491 1.00 26.44 109 ASP A CA 1
ATOM 3126 C C . ASP B 1 125 ? -15.969 -14.580 12.035 1.00 27.89 109 ASP A C 1
ATOM 3127 O O . ASP B 1 125 ? -15.070 -15.188 11.443 1.00 24.24 109 ASP A O 1
ATOM 3132 N N . HIS B 1 126 ? -16.654 -13.603 11.451 1.00 23.69 110 HIS A N 1
ATOM 3133 C CA . HIS B 1 126 ? -16.286 -13.120 10.125 1.00 23.40 110 HIS A CA 1
ATOM 3134 C C . HIS B 1 126 ? -15.616 -11.754 10.280 1.00 25.87 110 HIS A C 1
ATOM 3135 O O . HIS B 1 126 ? -15.654 -11.138 11.355 1.00 21.51 110 HIS A O 1
ATOM 3142 N N . LEU B 1 127 ? -14.966 -11.286 9.213 1.00 21.42 111 LEU A N 1
ATOM 3143 C CA . LEU B 1 127 ? -14.276 -9.994 9.237 1.00 23.07 111 LEU A CA 1
ATOM 3144 C C . LEU B 1 127 ? -14.507 -9.267 7.918 1.00 26.68 111 LEU A C 1
ATOM 3145 O O . LEU B 1 127 ? -14.567 -9.898 6.864 1.00 23.91 111 LEU A O 1
ATOM 3150 N N . LEU B 1 128 ? -14.656 -7.943 7.979 1.00 24.13 112 LEU A N 1
ATOM 3151 C CA . LEU B 1 128 ? -14.812 -7.116 6.792 1.00 25.16 112 LEU A CA 1
ATOM 3152 C C . LEU B 1 128 ? -13.777 -6.009 6.850 1.00 26.34 112 LEU A C 1
ATOM 3153 O O . LEU B 1 128 ? -13.248 -5.693 7.919 1.00 24.73 112 LEU A O 1
ATOM 3158 N N . LEU B 1 129 ? -13.498 -5.406 5.697 1.00 20.98 113 LEU A N 1
ATOM 3159 C CA . LEU B 1 129 ? -12.694 -4.189 5.649 1.00 25.46 113 LEU A CA 1
ATOM 3160 C C . LEU B 1 129 ? -13.603 -3.005 5.348 1.00 25.20 113 LEU A C 1
ATOM 3161 O O . LEU B 1 129 ? -14.539 -3.117 4.550 1.00 22.56 113 LEU A O 1
ATOM 3166 N N . ILE B 1 130 ? -13.335 -1.877 6.002 1.00 24.98 114 ILE A N 1
ATOM 3167 C CA . ILE B 1 130 ? -13.966 -0.607 5.661 1.00 24.95 114 ILE A CA 1
ATOM 3168 C C . ILE B 1 130 ? -12.848 0.340 5.265 1.00 23.94 114 ILE A C 1
ATOM 3169 O O . ILE B 1 130 ? -11.932 0.587 6.058 1.00 26.20 114 ILE A O 1
ATOM 3174 N N . VAL B 1 131 ? -12.897 0.827 4.027 1.00 25.25 115 VAL A N 1
ATOM 3175 C CA . VAL B 1 131 ? -11.888 1.732 3.482 1.00 27.27 115 VAL A CA 1
ATOM 3176 C C . VAL B 1 131 ? -12.527 3.101 3.273 1.00 26.77 115 VAL A C 1
ATOM 3177 O O . VAL B 1 131 ? -13.610 3.207 2.679 1.00 24.89 115 VAL A O 1
ATOM 3181 N N . THR B 1 132 ? -11.866 4.144 3.779 1.00 25.56 116 THR A N 1
ATOM 3182 C CA . THR B 1 132 ? -12.347 5.513 3.658 1.00 28.85 116 THR A CA 1
ATOM 3183 C C . THR B 1 132 ? -11.627 6.200 2.505 1.00 29.64 116 THR A C 1
ATOM 3184 O O . THR B 1 132 ? -10.395 6.284 2.494 1.00 29.74 116 THR A O 1
ATOM 3188 N N . VAL B 1 133 ? -12.395 6.655 1.526 1.00 28.66 117 VAL A N 1
ATOM 3189 C CA . VAL B 1 133 ? -11.867 7.311 0.335 1.00 33.78 117 VAL A CA 1
ATOM 3190 C C . VAL B 1 133 ? -12.612 8.624 0.215 1.00 33.23 117 VAL A C 1
ATOM 3191 O O . VAL B 1 133 ? -13.828 8.625 -0.014 1.00 32.83 117 VAL A O 1
ATOM 3195 N N . ASP B 1 134 ? -11.898 9.738 0.384 1.00 35.99 118 ASP A N 1
ATOM 3196 C CA . ASP B 1 134 ? -12.488 11.067 0.210 1.00 38.85 118 ASP A CA 1
ATOM 3197 C C . ASP B 1 134 ? -13.716 11.245 1.097 1.00 35.36 118 ASP A C 1
ATOM 3198 O O . ASP B 1 134 ? -14.788 11.633 0.638 1.00 38.42 118 ASP A O 1
ATOM 3203 N N . GLY B 1 135 ? -13.558 10.913 2.371 1.00 32.64 119 GLY A N 1
ATOM 3204 C CA . GLY B 1 135 ? -14.622 11.076 3.332 1.00 38.75 119 GLY A CA 1
ATOM 3205 C C . GLY B 1 135 ? -15.764 10.081 3.260 1.00 39.98 119 GLY A C 1
ATOM 3206 O O . GLY B 1 135 ? -16.689 10.191 4.073 1.00 39.43 119 GLY A O 1
ATOM 3207 N N . GLU B 1 136 ? -15.752 9.126 2.321 1.00 37.36 120 GLU A N 1
ATOM 3208 C CA . GLU B 1 136 ? -16.775 8.085 2.272 1.00 34.47 120 GLU A CA 1
ATOM 3209 C C . GLU B 1 136 ? -16.181 6.725 2.621 1.00 33.27 120 GLU A C 1
ATOM 3210 O O . GLU B 1 136 ? -15.038 6.417 2.267 1.00 31.35 120 GLU A O 1
ATOM 3216 N N . ASP B 1 137 ? -16.988 5.901 3.289 1.00 29.95 121 ASP A N 1
ATOM 3217 C CA . ASP B 1 137 ? -16.604 4.556 3.704 1.00 28.07 121 ASP A CA 1
ATOM 3218 C C . ASP B 1 137 ? -17.099 3.526 2.689 1.00 27.43 121 ASP A C 1
ATOM 3219 O O . ASP B 1 137 ? -18.249 3.584 2.242 1.00 25.32 121 ASP A O 1
ATOM 3224 N N . TRP B 1 138 ? -16.228 2.569 2.348 1.00 25.33 122 TRP A N 1
ATOM 3225 C CA . TRP B 1 138 ? -16.531 1.495 1.405 1.00 22.79 122 TRP A CA 1
ATOM 3226 C C . TRP B 1 138 ? -16.233 0.136 2.033 1.00 23.28 122 TRP A C 1
ATOM 3227 O O . TRP B 1 138 ? -15.165 -0.050 2.619 1.00 26.47 122 TRP A O 1
ATOM 3238 N N . LEU B 1 139 ? -17.155 -0.820 1.881 1.00 24.47 123 LEU A N 1
ATOM 3239 C CA . LEU B 1 139 ? -16.987 -2.179 2.397 1.00 21.85 123 LEU A CA 1
ATOM 3240 C C . LEU B 1 139 ? -16.306 -3.100 1.383 1.00 25.97 123 LEU A C 1
ATOM 3241 O O . LEU B 1 139 ? -16.630 -3.078 0.194 1.00 21.80 123 LEU A O 1
ATOM 3246 N N . LEU B 1 140 ? -15.373 -3.927 1.866 1.00 25.20 124 LEU A N 1
ATOM 3247 C CA . LEU B 1 140 ? -14.664 -4.894 1.027 1.00 23.73 124 LEU A CA 1
ATOM 3248 C C . LEU B 1 140 ? -14.577 -6.227 1.769 1.00 26.55 124 LEU A C 1
ATOM 3249 O O . LEU B 1 140 ? -14.368 -6.256 2.991 1.00 20.68 124 LEU A O 1
ATOM 3254 N N . ASP B 1 141 ? -14.741 -7.333 1.032 1.00 22.52 125 ASP A N 1
ATOM 3255 C CA . ASP B 1 141 ? -14.730 -8.680 1.626 1.00 19.81 125 ASP A CA 1
ATOM 3256 C C . ASP B 1 141 ? -13.994 -9.636 0.683 1.00 22.43 125 ASP A C 1
ATOM 3257 O O . ASP B 1 141 ? -14.564 -10.073 -0.323 1.00 21.48 125 ASP A O 1
ATOM 3262 N N . VAL B 1 142 ? -12.750 -9.991 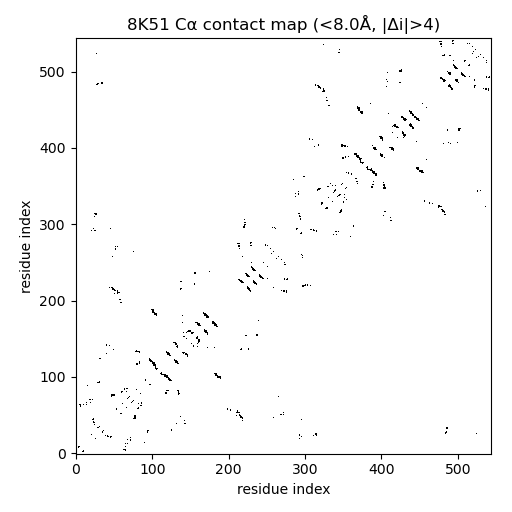1.025 1.00 20.71 126 VAL A N 1
ATOM 3263 C CA . VAL B 1 142 ? -11.974 -10.937 0.227 1.00 23.06 126 VAL A CA 1
ATOM 3264 C C . VAL B 1 142 ? -11.835 -12.274 0.958 1.00 27.48 126 VAL A C 1
ATOM 3265 O O . VAL B 1 142 ? -10.861 -13.005 0.745 1.00 28.97 126 VAL A O 1
ATOM 3269 N N . GLY B 1 143 ? -12.795 -12.612 1.821 1.00 23.04 127 GLY A N 1
ATOM 3270 C CA . GLY B 1 143 ? -12.717 -13.881 2.526 1.00 21.82 127 GLY A CA 1
ATOM 3271 C C . GLY B 1 143 ? -14.066 -14.518 2.813 1.00 25.15 127 GLY A C 1
ATOM 3272 O O . GLY B 1 143 ? -14.296 -15.017 3.918 1.00 27.67 127 GLY A O 1
ATOM 3273 N N . PHE B 1 144 ? -14.963 -14.527 1.832 1.00 22.21 128 PHE A N 1
ATOM 3274 C CA . PHE B 1 144 ? -16.326 -15.028 2.006 1.00 25.16 128 PHE A CA 1
ATOM 3275 C C . PHE B 1 144 ? -16.610 -16.161 1.029 1.00 22.90 128 PHE A C 1
ATOM 3276 O O . PHE B 1 144 ? -16.325 -16.045 -0.171 1.00 21.87 128 PHE A O 1
ATOM 3284 N N . LEU B 1 145 ? -17.216 -17.234 1.536 1.00 22.40 129 LEU A N 1
ATOM 3285 C CA . LEU B 1 145 ? -17.516 -18.400 0.703 1.00 23.72 129 LEU A CA 1
ATOM 3286 C C . LEU B 1 145 ? -18.659 -18.128 -0.276 1.00 23.84 129 LEU A C 1
ATOM 3287 O O . LEU B 1 145 ? -18.590 -18.490 -1.458 1.00 23.02 129 LEU A O 1
ATOM 3292 N N . MET B 1 146 ? -19.727 -17.523 0.200 1.00 22.97 130 MET A N 1
ATOM 3293 C CA . MET B 1 146 ? -20.969 -17.474 -0.555 1.00 26.10 130 MET A CA 1
ATOM 3294 C C . MET B 1 146 ? -21.042 -16.180 -1.364 1.00 21.77 130 MET A C 1
ATOM 3295 O O . MET B 1 146 ? -20.049 -15.470 -1.524 1.00 21.20 130 MET A O 1
ATOM 3300 N N . LEU B 1 147 ? -22.234 -15.843 -1.842 1.00 25.45 131 LEU A N 1
ATOM 3301 C CA . LEU B 1 147 ? -22.400 -14.655 -2.666 1.00 28.41 131 LEU A CA 1
ATOM 3302 C C . LEU B 1 147 ? -22.358 -13.399 -1.811 1.00 25.22 131 LEU A C 1
ATOM 3303 O O . LEU B 1 147 ? -23.084 -13.275 -0.824 1.00 25.62 131 LEU A O 1
ATOM 3308 N N . THR B 1 148 ? -21.512 -12.458 -2.196 1.00 26.05 132 THR A N 1
ATOM 3309 C CA . THR B 1 148 ? -21.560 -11.131 -1.612 1.00 22.69 132 THR A CA 1
ATOM 3310 C C . THR B 1 148 ? -21.178 -10.132 -2.705 1.00 22.84 132 THR A C 1
ATOM 3311 O O . THR B 1 148 ? -21.083 -10.486 -3.885 1.00 26.89 132 THR A O 1
ATOM 3315 N N . PHE B 1 149 ? -21.020 -8.869 -2.323 1.00 23.35 133 PHE A N 1
ATOM 3316 C CA . PHE B 1 149 ? -20.717 -7.826 -3.296 1.00 23.62 133 PHE A CA 1
ATOM 3317 C C . PHE B 1 149 ? -19.290 -7.995 -3.800 1.00 23.57 133 PHE A C 1
ATOM 3318 O O . PHE B 1 149 ? -18.357 -8.148 -3.001 1.00 24.79 133 PHE A O 1
ATOM 3326 N N . ALA B 1 150 ? -19.120 -7.982 -5.126 1.00 22.14 134 ALA A N 1
ATOM 3327 C CA . ALA B 1 150 ? -17.805 -8.063 -5.752 1.00 24.26 134 ALA A CA 1
ATOM 3328 C C . ALA B 1 150 ? -17.313 -6.695 -6.230 1.00 25.18 134 ALA A C 1
ATOM 3329 O O . ALA B 1 150 ? -16.271 -6.599 -6.892 1.00 22.58 134 ALA A O 1
ATOM 3331 N N . GLU B 1 151 ? -18.042 -5.635 -5.904 1.00 23.62 135 GLU A N 1
ATOM 3332 C CA . GLU B 1 151 ? -17.616 -4.263 -6.075 1.00 23.62 135 GLU A CA 1
ATOM 3333 C C . GLU B 1 151 ? -17.719 -3.603 -4.712 1.00 23.28 135 GLU A C 1
ATOM 3334 O O . GLU B 1 151 ? -18.608 -3.978 -3.945 1.00 22.03 135 GLU A O 1
ATOM 3340 N N . PRO B 1 152 ? -16.837 -2.668 -4.356 1.00 26.51 136 PRO A N 1
ATOM 3341 C CA . PRO B 1 152 ? -16.916 -2.083 -3.012 1.00 24.48 136 PRO A CA 1
ATOM 3342 C C . PRO B 1 152 ? -18.311 -1.525 -2.777 1.00 25.62 136 PRO A C 1
ATOM 3343 O O . PRO B 1 152 ? -18.935 -0.968 -3.681 1.00 25.99 136 PRO A O 1
ATOM 3347 N N . LEU B 1 153 ? -18.833 -1.773 -1.577 1.00 23.18 137 LEU A N 1
ATOM 3348 C CA . LEU B 1 153 ? -20.179 -1.382 -1.193 1.00 23.42 137 LEU A CA 1
ATOM 3349 C C . LEU B 1 153 ? -20.094 -0.115 -0.359 1.00 23.21 137 LEU A C 1
ATOM 3350 O O . LEU B 1 153 ? -19.437 -0.103 0.687 1.00 25.16 137 LEU A O 1
ATOM 3355 N N . LYS B 1 154 ? -20.746 0.946 -0.820 1.00 24.89 138 LYS A N 1
ATOM 3356 C CA . LYS B 1 154 ? -20.734 2.192 -0.069 1.00 28.54 138 LYS A CA 1
ATOM 3357 C C . LYS B 1 154 ? -21.558 2.071 1.212 1.00 25.15 138 LYS A C 1
ATOM 3358 O O . LYS B 1 154 ? -22.673 1.541 1.209 1.00 24.57 138 LYS A O 1
ATOM 3364 N N . VAL B 1 155 ? -21.011 2.574 2.315 1.00 27.46 139 VAL A N 1
ATOM 3365 C CA . VAL B 1 155 ? -21.801 2.672 3.542 1.00 28.92 139 VAL A CA 1
ATOM 3366 C C . VAL B 1 155 ? -22.707 3.889 3.381 1.00 31.00 139 VAL A C 1
ATOM 3367 O O . VAL B 1 155 ? -22.303 5.022 3.631 1.00 32.45 139 VAL A O 1
ATOM 3371 N N . ALA B 1 156 ? -23.924 3.653 2.910 1.00 32.28 140 ALA A N 1
ATOM 3372 C CA . ALA B 1 156 ? -24.883 4.712 2.638 1.00 37.12 140 ALA A CA 1
ATOM 3373 C C . ALA B 1 156 ? -26.224 4.035 2.427 1.00 36.79 140 ALA A C 1
ATOM 3374 O O . ALA B 1 156 ? -26.304 2.814 2.262 1.00 37.00 140 ALA A O 1
ATOM 3376 N N . GLU B 1 157 ? -27.273 4.848 2.421 1.00 33.66 141 GLU A N 1
ATOM 3377 C CA . GLU B 1 157 ? -28.627 4.351 2.254 1.00 40.38 141 GLU A CA 1
ATOM 3378 C C . GLU B 1 157 ? -28.933 4.116 0.781 1.00 37.65 141 GLU A C 1
ATOM 3379 O O . GLU B 1 157 ? -28.391 4.780 -0.106 1.00 41.02 141 GLU A O 1
ATOM 3385 N N . GLY B 1 158 ? -29.796 3.143 0.524 1.00 33.87 142 GLY A N 1
ATOM 3386 C CA . GLY B 1 158 ? -30.289 2.919 -0.808 1.00 36.12 142 GLY A CA 1
ATOM 3387 C C . GLY B 1 158 ? -29.658 1.721 -1.482 1.00 37.26 142 GLY A C 1
ATOM 3388 O O . GLY B 1 158 ? -28.536 1.305 -1.168 1.00 35.27 142 GLY A O 1
ATOM 3389 N N . PRO B 1 159 ? -30.385 1.150 -2.436 1.00 38.51 143 PRO A N 1
ATOM 3390 C CA . PRO B 1 159 ? -29.880 -0.016 -3.168 1.00 37.93 143 PRO A CA 1
ATOM 3391 C C . PRO B 1 159 ? -28.699 0.353 -4.050 1.00 37.42 143 PRO A C 1
ATOM 3392 O O . PRO B 1 159 ? -28.594 1.467 -4.561 1.00 37.11 143 PRO A O 1
ATOM 3396 N N . GLN B 1 160 ? -27.796 -0.603 -4.222 1.00 35.01 144 GLN A N 1
ATOM 3397 C CA . GLN B 1 160 ? -26.633 -0.430 -5.078 1.00 30.56 144 GLN A CA 1
ATOM 3398 C C . GLN B 1 160 ? -26.584 -1.623 -6.003 1.00 34.35 144 GLN A C 1
ATOM 3399 O O . GLN B 1 160 ? -26.450 -2.760 -5.529 1.00 32.16 144 GLN A O 1
ATOM 3405 N N . GLU B 1 161 ? -26.714 -1.366 -7.310 1.00 30.94 145 GLU A N 1
ATOM 3406 C CA . GLU B 1 161 ? -26.792 -2.437 -8.297 1.00 32.94 145 GLU A CA 1
ATOM 3407 C C . GLU B 1 161 ? -25.402 -2.973 -8.605 1.00 31.50 145 GLU A C 1
ATOM 3408 O O . GLU B 1 161 ? -24.472 -2.206 -8.850 1.00 28.34 145 GLU A O 1
ATOM 3414 N N . GLN B 1 162 ? -25.267 -4.296 -8.618 1.00 30.97 146 GLN A N 1
ATOM 3415 C CA . GLN B 1 162 ? -23.995 -4.931 -8.955 1.00 35.08 146 GLN A CA 1
ATOM 3416 C C . GLN B 1 162 ? -24.287 -6.262 -9.625 1.00 34.79 146 GLN A C 1
ATOM 3417 O O . GLN B 1 162 ? -24.904 -7.138 -9.008 1.00 35.34 146 GLN A O 1
ATOM 3423 N N . SER B 1 163 ? -23.836 -6.412 -10.869 1.00 36.98 147 SER A N 1
ATOM 3424 C CA . SER B 1 163 ? -23.889 -7.689 -11.593 1.00 40.84 147 SER A CA 1
ATOM 3425 C C . SER B 1 163 ? -25.303 -8.264 -11.658 1.00 39.72 147 SER A C 1
ATOM 3426 O O . SER B 1 163 ? -25.491 -9.488 -11.642 1.00 33.63 147 SER A O 1
ATOM 3429 N N . GLY B 1 164 ? -26.309 -7.396 -11.724 1.00 36.37 148 GLY A N 1
ATOM 3430 C CA . GLY B 1 164 ? -27.675 -7.861 -11.735 1.00 32.40 148 GLY A CA 1
ATOM 3431 C C . GLY B 1 164 ? -28.285 -8.140 -10.381 1.00 34.53 148 GLY A C 1
ATOM 3432 O O . GLY B 1 164 ? -29.472 -8.487 -10.323 1.00 34.45 148 GLY A O 1
ATOM 3433 N N . TRP B 1 165 ? -27.526 -8.034 -9.293 1.00 32.61 149 TRP A N 1
ATOM 3434 C CA . TRP B 1 165 ? -28.116 -7.987 -7.958 1.00 35.35 149 TRP A CA 1
ATOM 3435 C C . TRP B 1 165 ? -28.164 -6.544 -7.471 1.00 30.10 149 TRP A C 1
ATOM 3436 O O . TRP B 1 165 ? -27.422 -5.679 -7.939 1.00 32.51 149 TRP A O 1
ATOM 3447 N N . ARG B 1 166 ? -29.044 -6.295 -6.510 1.00 33.14 150 ARG A N 1
ATOM 3448 C CA . ARG B 1 166 ? -29.046 -5.050 -5.757 1.00 36.06 150 ARG A CA 1
ATOM 3449 C C . ARG B 1 166 ? -28.590 -5.371 -4.342 1.00 35.19 150 ARG A C 1
ATOM 3450 O O . ARG B 1 166 ? -29.146 -6.270 -3.706 1.00 34.92 150 ARG A O 1
ATOM 3458 N N . PHE B 1 167 ? -27.581 -4.653 -3.863 1.00 31.70 151 PHE A N 1
ATOM 3459 C CA . PHE B 1 167 ? -27.091 -4.784 -2.501 1.00 29.58 151 PHE A CA 1
ATOM 3460 C C . PHE B 1 167 ? -27.429 -3.526 -1.714 1.00 34.35 151 PHE A C 1
ATOM 3461 O O . PHE B 1 167 ? -27.706 -2.468 -2.283 1.00 36.08 151 PHE A O 1
ATOM 3469 N N . ARG B 1 168 ? -27.375 -3.635 -0.389 1.00 29.19 152 ARG A N 1
ATOM 3470 C CA . ARG B 1 168 ? -27.582 -2.453 0.432 1.00 29.87 152 ARG A CA 1
ATOM 3471 C C . ARG B 1 168 ? -26.970 -2.678 1.803 1.00 28.47 152 ARG A C 1
ATOM 3472 O O . ARG B 1 168 ? -26.824 -3.819 2.254 1.00 28.11 152 ARG A O 1
ATOM 3480 N N . VAL B 1 169 ? -26.609 -1.578 2.450 1.00 25.70 153 VAL A N 1
ATOM 3481 C CA . VAL B 1 169 ? -26.358 -1.543 3.888 1.00 28.70 153 VAL A CA 1
ATOM 3482 C C . VAL B 1 169 ? -27.505 -0.788 4.538 1.00 27.16 153 VAL A C 1
ATOM 3483 O O . VAL B 1 169 ? -27.860 0.309 4.091 1.00 29.63 153 VAL A O 1
ATOM 3487 N N . ALA B 1 170 ? -28.083 -1.365 5.586 1.00 27.12 154 ALA A N 1
ATOM 3488 C CA . ALA B 1 170 ? -29.149 -0.705 6.330 1.00 30.62 154 ALA A CA 1
ATOM 3489 C C . ALA B 1 170 ? -29.043 -1.081 7.800 1.00 29.88 154 ALA A C 1
ATOM 3490 O O . ALA B 1 170 ? -28.638 -2.197 8.147 1.00 28.27 154 ALA A O 1
ATOM 3492 N N . GLU B 1 171 ? -29.398 -0.130 8.664 1.00 30.35 155 GLU A N 1
ATOM 3493 C CA . GLU B 1 171 ? -29.456 -0.399 10.095 1.00 32.03 155 GLU A CA 1
ATOM 3494 C C . GLU B 1 171 ? -30.665 -1.273 10.399 1.00 30.56 155 GLU A C 1
ATOM 3495 O O . GLU B 1 171 ? -31.795 -0.926 10.047 1.00 35.96 155 GLU A O 1
ATOM 3501 N N . GLU B 1 172 ? -30.422 -2.425 11.020 1.00 29.45 156 GLU A N 1
ATOM 3502 C CA . GLU B 1 172 ? -31.457 -3.413 11.295 1.00 31.17 156 GLU A CA 1
ATOM 3503 C C . GLU B 1 172 ? -31.198 -3.967 12.687 1.00 30.30 156 GLU A C 1
ATOM 3504 O O . GLU B 1 172 ? -30.101 -4.475 12.957 1.00 26.23 156 GLU A O 1
ATOM 3510 N N . GLU B 1 173 ? -32.200 -3.853 13.564 1.00 32.57 157 GLU A N 1
ATOM 3511 C CA . GLU B 1 173 ? -32.098 -4.234 14.974 1.00 30.76 157 GLU A CA 1
ATOM 3512 C C . GLU B 1 173 ? -30.784 -3.776 15.599 1.00 26.30 157 GLU A C 1
ATOM 3513 O O . GLU B 1 173 ? -30.134 -4.548 16.304 1.00 29.18 157 GLU A O 1
ATOM 3519 N N . GLY B 1 174 ? -30.368 -2.539 15.317 1.00 30.12 158 GLY A N 1
ATOM 3520 C CA . GLY B 1 174 ? -29.199 -1.941 15.930 1.00 27.28 158 GLY A CA 1
ATOM 3521 C C . GLY B 1 174 ? -27.865 -2.174 15.244 1.00 28.77 158 GLY A C 1
ATOM 3522 O O . GLY B 1 174 ? -26.846 -1.687 15.751 1.00 26.87 158 GLY A O 1
ATOM 3523 N N . PHE B 1 175 ? -27.826 -2.865 14.098 1.00 25.10 159 PHE A N 1
ATOM 3524 C CA . PHE B 1 175 ? -26.558 -3.172 13.437 1.00 26.72 159 PHE A CA 1
ATOM 3525 C C . PHE B 1 175 ? -26.609 -2.798 11.960 1.00 27.07 159 PHE A C 1
ATOM 3526 O O . PHE B 1 175 ? -27.627 -3.040 11.298 1.00 26.70 159 PHE A O 1
ATOM 3534 N N . PRO B 1 176 ? -25.530 -2.255 11.401 1.00 26.64 160 PRO A N 1
ATOM 3535 C CA . PRO B 1 176 ? -25.449 -2.150 9.936 1.00 28.45 160 PRO A CA 1
ATOM 3536 C C . PRO B 1 176 ? -25.461 -3.539 9.319 1.00 26.85 160 PRO A C 1
ATOM 3537 O O . PRO B 1 176 ? -24.663 -4.413 9.681 1.00 26.01 160 PRO A O 1
ATOM 3541 N N . THR B 1 177 ? -26.414 -3.758 8.417 1.00 26.93 161 THR A N 1
ATOM 3542 C CA . THR B 1 177 ? -26.687 -5.083 7.876 1.00 25.31 161 THR A CA 1
ATOM 3543 C C . THR B 1 177 ? -26.642 -5.042 6.353 1.00 27.12 161 THR A C 1
ATOM 3544 O O . THR B 1 177 ? -27.364 -4.261 5.720 1.00 23.72 161 THR A O 1
ATOM 3548 N N . VAL B 1 178 ? -25.804 -5.901 5.776 1.00 25.61 162 VAL A N 1
ATOM 3549 C CA . VAL B 1 178 ? -25.695 -6.048 4.329 1.00 25.35 162 VAL A CA 1
ATOM 3550 C C . VAL B 1 178 ? -26.710 -7.077 3.846 1.00 28.35 162 VAL A C 1
ATOM 3551 O O . VAL B 1 178 ? -26.723 -8.225 4.316 1.00 25.81 162 VAL A O 1
ATOM 3555 N N . SER B 1 179 ? -27.547 -6.679 2.884 1.00 26.91 163 SER A N 1
ATOM 3556 C CA . SER B 1 179 ? -28.524 -7.568 2.271 1.00 28.96 163 SER A CA 1
ATOM 3557 C C . SER B 1 179 ? -28.450 -7.441 0.752 1.00 33.44 163 SER A C 1
ATOM 3558 O O . SER B 1 179 ? -27.950 -6.447 0.212 1.00 31.56 163 SER A O 1
ATOM 3561 N N . HIS B 1 180 ? -28.984 -8.442 0.061 1.00 34.17 164 HIS A N 1
ATOM 3562 C CA . HIS B 1 180 ? -29.134 -8.375 -1.388 1.00 37.94 164 HIS A CA 1
ATOM 3563 C C . HIS B 1 180 ? -30.557 -8.739 -1.784 1.00 41.87 164 HIS A C 1
ATOM 3564 O O . HIS B 1 180 ? -31.353 -9.223 -0.975 1.00 44.12 164 HIS A O 1
ATOM 3571 N N . GLN B 1 181 ? -30.863 -8.541 -3.060 1.00 47.74 165 GLN A N 1
ATOM 3572 C CA . GLN B 1 181 ? -32.234 -8.712 -3.530 1.00 51.50 165 GLN A CA 1
ATOM 3573 C C . GLN B 1 181 ? -32.264 -9.101 -5.013 1.00 48.34 165 GLN A C 1
ATOM 3574 O O . GLN B 1 181 ? -31.270 -8.914 -5.750 1.00 43.55 165 GLN A O 1
ATOM 3580 N N . TRP B 1 187 ? -35.326 -8.647 0.190 1.00 50.09 171 TRP A N 1
ATOM 3581 C CA . TRP B 1 187 ? -34.022 -8.453 0.843 1.00 48.19 171 TRP A CA 1
ATOM 3582 C C . TRP B 1 187 ? -33.647 -9.558 1.822 1.00 47.31 171 TRP A C 1
ATOM 3583 O O . TRP B 1 187 ? -34.232 -9.679 2.901 1.00 53.28 171 TRP A O 1
ATOM 3594 N N . THR B 1 188 ? -32.636 -10.333 1.437 1.00 48.19 172 THR A N 1
ATOM 3595 C CA . THR B 1 188 ? -32.041 -11.368 2.275 1.00 44.42 172 THR A CA 1
ATOM 3596 C C . THR B 1 188 ? -30.700 -10.894 2.837 1.00 34.20 172 THR A C 1
ATOM 3597 O O . THR B 1 188 ? -29.825 -10.455 2.079 1.00 34.27 172 THR A O 1
ATOM 3601 N N . ALA B 1 189 ? -30.525 -11.014 4.152 1.00 35.05 173 ALA A N 1
ATOM 3602 C CA . ALA B 1 189 ? -29.265 -10.616 4.771 1.00 33.36 173 ALA A CA 1
ATOM 3603 C C . ALA B 1 189 ? -28.111 -11.502 4.306 1.00 26.84 173 ALA A C 1
ATOM 3604 O O . ALA B 1 189 ? -28.275 -12.696 4.043 1.00 24.13 173 ALA A O 1
ATOM 3606 N N . VAL B 1 190 ? -26.933 -10.897 4.209 1.00 21.20 174 VAL A N 1
ATOM 3607 C CA . VAL B 1 190 ? -25.688 -11.628 3.999 1.00 22.58 174 VAL A CA 1
ATOM 3608 C C . VAL B 1 190 ? -24.896 -11.729 5.296 1.00 24.76 174 VAL A C 1
ATOM 3609 O O . VAL B 1 190 ? -24.508 -12.819 5.724 1.00 23.58 174 VAL A O 1
ATOM 3613 N N . TYR B 1 191 ? -24.647 -10.589 5.929 1.00 21.91 175 TYR A N 1
ATOM 3614 C CA . TYR B 1 191 ? -24.085 -10.536 7.271 1.00 22.74 175 TYR A CA 1
ATOM 3615 C C . TYR B 1 191 ? -24.340 -9.142 7.817 1.00 26.73 175 TYR A C 1
ATOM 3616 O O . TYR B 1 191 ? -24.646 -8.204 7.069 1.00 22.45 175 TYR A O 1
ATOM 3625 N N . ARG B 1 192 ? -24.246 -9.026 9.133 1.00 21.69 176 ARG A N 1
ATOM 3626 C CA . ARG B 1 192 ? -24.191 -7.725 9.776 1.00 22.58 176 ARG A CA 1
ATOM 3627 C C . ARG B 1 192 ? -22.817 -7.546 10.391 1.00 20.91 176 ARG A C 1
ATOM 3628 O O . ARG B 1 192 ? -22.077 -8.513 10.591 1.00 23.49 176 ARG A O 1
ATOM 3636 N N . TYR B 1 193 ? -22.464 -6.297 10.678 1.00 22.27 177 TYR A N 1
ATOM 3637 C CA . TYR B 1 193 ? -21.160 -6.033 11.257 1.00 23.57 177 TYR A CA 1
ATOM 3638 C C . TYR B 1 193 ? -21.275 -4.987 12.355 1.00 26.09 177 TYR A C 1
ATOM 3639 O O . TYR B 1 193 ? -22.321 -4.365 12.553 1.00 25.52 177 TYR A O 1
ATOM 3648 N N . ARG B 1 194 ? -20.170 -4.816 13.079 1.00 25.80 178 ARG A N 1
ATOM 3649 C CA . ARG B 1 194 ? -20.018 -3.835 14.147 1.00 29.80 178 ARG A CA 1
ATOM 3650 C C . ARG B 1 194 ? -18.833 -2.970 13.786 1.00 24.91 178 ARG A C 1
ATOM 3651 O O . ARG B 1 194 ? -17.760 -3.502 13.486 1.00 26.10 178 ARG A O 1
ATOM 3659 N N . ASP B 1 195 ? -19.000 -1.654 13.864 1.00 28.43 179 ASP A N 1
ATOM 3660 C CA . ASP B 1 195 ? -17.907 -0.733 13.532 1.00 30.77 179 ASP A CA 1
ATOM 3661 C C . ASP B 1 195 ? -16.958 -0.610 14.728 1.00 34.29 179 ASP A C 1
ATOM 3662 O O . ASP B 1 195 ? -16.893 0.405 15.420 1.00 36.18 179 ASP A O 1
ATOM 3667 N N . GLU B 1 196 ? -16.202 -1.680 14.956 1.00 29.66 180 GLU A N 1
ATOM 3668 C CA . GLU B 1 196 ? -15.237 -1.758 16.051 1.00 32.57 180 GLU A CA 1
ATOM 3669 C C . GLU B 1 196 ? -13.918 -2.222 15.451 1.00 31.69 180 GLU A C 1
ATOM 3670 O O . GLU B 1 196 ? -13.744 -3.429 15.203 1.00 27.39 180 GLU A O 1
ATOM 3676 N N . PRO B 1 197 ? -12.978 -1.308 15.204 1.00 30.52 181 PRO A N 1
ATOM 3677 C CA . PRO B 1 197 ? -11.705 -1.694 14.574 1.00 27.06 181 PRO A CA 1
ATOM 3678 C C . PRO B 1 197 ? -11.008 -2.819 15.329 1.00 32.40 181 PRO A C 1
ATOM 3679 O O . PRO B 1 197 ? -10.943 -2.820 16.563 1.00 32.64 181 PRO A O 1
ATOM 3683 N N . GLN B 1 198 ? -10.498 -3.794 14.575 1.00 28.80 182 GLN A N 1
ATOM 3684 C CA . GLN B 1 198 ? -9.879 -4.991 15.132 1.00 32.18 182 GLN A CA 1
ATOM 3685 C C . GLN B 1 198 ? -8.402 -5.052 14.769 1.00 34.98 182 GLN A C 1
ATOM 3686 O O . GLN B 1 198 ? -8.000 -4.631 13.677 1.00 34.92 182 GLN A O 1
ATOM 3692 N N . GLN B 1 199 ? -7.602 -5.571 15.698 1.00 36.25 183 GLN A N 1
ATOM 3693 C CA . GLN B 1 199 ? -6.259 -6.072 15.454 1.00 37.70 183 GLN A CA 1
ATOM 3694 C C . GLN B 1 199 ? -6.244 -7.561 15.772 1.00 38.16 183 GLN A C 1
ATOM 3695 O O . GLN B 1 199 ? -7.228 -8.113 16.266 1.00 31.14 183 GLN A O 1
ATOM 3701 N N . ARG B 1 200 ? -5.115 -8.214 15.481 1.00 37.02 184 ARG A N 1
ATOM 3702 C CA . ARG B 1 200 ? -5.029 -9.664 15.646 1.00 38.09 184 ARG A CA 1
ATOM 3703 C C . ARG B 1 200 ? -5.416 -10.116 17.056 1.00 36.89 184 ARG A C 1
ATOM 3704 O O . ARG B 1 200 ? -6.076 -11.150 17.229 1.00 33.94 184 ARG A O 1
ATOM 3712 N N . ALA B 1 201 ? -5.008 -9.357 18.076 1.00 35.77 185 ALA A N 1
ATOM 3713 C CA . ALA B 1 201 ? -5.357 -9.714 19.446 1.00 40.10 185 ALA A CA 1
ATOM 3714 C C . ALA B 1 201 ? -6.866 -9.792 19.639 1.00 35.82 185 ALA A C 1
ATOM 3715 O O . ALA B 1 201 ? -7.346 -10.639 20.401 1.00 37.19 185 ALA A O 1
ATOM 3717 N N . ASP B 1 202 ? -7.629 -8.954 18.927 1.00 34.35 186 ASP A N 1
ATOM 3718 C CA . ASP B 1 202 ? -9.075 -8.886 19.104 1.00 32.08 186 ASP A CA 1
ATOM 3719 C C . ASP B 1 202 ? -9.840 -10.033 18.449 1.00 36.03 186 ASP A C 1
ATOM 3720 O O . ASP B 1 202 ? -10.989 -10.294 18.840 1.00 36.38 186 ASP A O 1
ATOM 3725 N N . TYR B 1 203 ? -9.270 -10.714 17.451 1.00 31.24 187 TYR A N 1
ATOM 3726 C CA . TYR B 1 203 ? -9.992 -11.820 16.833 1.00 31.96 187 TYR A CA 1
ATOM 3727 C C . TYR B 1 203 ? -9.294 -13.171 16.979 1.00 32.80 187 TYR A C 1
ATOM 3728 O O . TYR B 1 203 ? -9.750 -14.152 16.384 1.00 36.26 187 TYR A O 1
ATOM 3737 N N . GLU B 1 204 ? -8.238 -13.276 17.783 1.00 35.45 188 GLU A N 1
ATOM 3738 C CA . GLU B 1 204 ? -7.619 -14.588 17.971 1.00 39.51 188 GLU A CA 1
ATOM 3739 C C . GLU B 1 204 ? -8.576 -15.603 18.576 1.00 37.08 188 GLU A C 1
ATOM 3740 O O . GLU B 1 204 ? -8.467 -16.800 18.285 1.00 38.98 188 GLU A O 1
ATOM 3746 N N . TRP B 1 205 ? -9.513 -15.150 19.415 1.00 31.90 189 TRP A N 1
ATOM 3747 C CA . TRP B 1 205 ? -10.471 -16.055 20.042 1.00 33.44 189 TRP A CA 1
ATOM 3748 C C . TRP B 1 205 ? -11.139 -16.987 19.046 1.00 34.11 189 TRP A C 1
ATOM 3749 O O . TRP B 1 205 ? -11.587 -18.070 19.439 1.00 37.85 189 TRP A O 1
ATOM 3760 N N . ILE B 1 206 ? -11.205 -16.599 17.764 1.00 34.55 190 ILE A N 1
ATOM 3761 C CA . ILE B 1 206 ? -11.926 -17.390 16.770 1.00 32.34 190 ILE A CA 1
ATOM 3762 C C . ILE B 1 206 ? -11.344 -18.796 16.670 1.00 35.15 190 ILE A C 1
ATOM 3763 O O . ILE B 1 206 ? -12.074 -19.777 16.463 1.00 36.75 190 ILE A O 1
ATOM 3768 N N . ILE B 1 207 ? -10.022 -18.915 16.794 1.00 34.89 191 ILE A N 1
ATOM 3769 C CA . ILE B 1 207 ? -9.368 -20.217 16.653 1.00 43.23 191 ILE A CA 1
ATOM 3770 C C . ILE B 1 207 ? -9.859 -21.185 17.721 1.00 46.25 191 ILE A C 1
ATOM 3771 O O . ILE B 1 207 ? -10.337 -22.287 17.415 1.00 44.08 191 ILE A O 1
ATOM 3776 N N . ASP B 1 208 ? -9.756 -20.787 18.992 1.00 43.94 192 ASP A N 1
ATOM 3777 C CA . ASP B 1 208 ? -10.193 -21.679 20.056 1.00 47.51 192 ASP A CA 1
ATOM 3778 C C . ASP B 1 208 ? -11.700 -21.865 20.060 1.00 49.44 192 ASP A C 1
ATOM 3779 O O . ASP B 1 208 ? -12.180 -22.889 20.558 1.00 46.32 192 ASP A O 1
ATOM 3784 N N . PHE B 1 209 ? -12.458 -20.913 19.505 1.00 40.76 193 PHE A N 1
ATOM 3785 C CA . PHE B 1 209 ? -13.887 -21.144 19.359 1.00 42.37 193 PHE A CA 1
ATOM 3786 C C . PHE B 1 209 ? -14.149 -22.359 18.477 1.00 45.43 193 PHE A C 1
ATOM 3787 O O . PHE B 1 209 ? -14.990 -23.207 18.804 1.00 47.57 193 PHE A O 1
ATOM 3795 N N . HIS B 1 210 ? -13.424 -22.477 17.364 1.00 43.17 194 HIS A N 1
ATOM 3796 C CA . HIS B 1 210 ? -13.696 -23.571 16.440 1.00 45.27 194 HIS A CA 1
ATOM 3797 C C . HIS B 1 210 ? -13.027 -24.872 16.858 1.00 50.31 194 HIS A C 1
ATOM 3798 O O . HIS B 1 210 ? -13.539 -25.950 16.530 1.00 52.07 194 HIS A O 1
ATOM 3805 N N . LYS B 1 211 ? -11.904 -24.807 17.577 1.00 51.02 195 LYS A N 1
ATOM 3806 C CA . LYS B 1 211 ? -11.366 -26.023 18.181 1.00 53.44 195 LYS A CA 1
ATOM 3807 C C . LYS B 1 211 ? -12.334 -26.581 19.214 1.00 53.60 195 LYS A C 1
ATOM 3808 O O . LYS B 1 211 ? -12.570 -27.795 19.270 1.00 53.20 195 LYS A O 1
ATOM 3814 N N . SER B 1 212 ? -12.940 -25.699 20.010 1.00 54.05 196 SER A N 1
ATOM 3815 C CA . SER B 1 212 ? -13.846 -26.112 21.073 1.00 54.93 196 SER A CA 1
ATOM 3816 C C . SER B 1 212 ? -15.224 -26.511 20.564 1.00 53.64 196 SER A C 1
ATOM 3817 O O . SER B 1 212 ? -15.959 -27.183 21.293 1.00 56.73 196 SER A O 1
ATOM 3820 N N . ALA B 1 213 ? -15.601 -26.107 19.354 1.00 56.87 197 ALA A N 1
ATOM 3821 C CA . ALA B 1 213 ? -16.942 -26.409 18.866 1.00 58.50 197 ALA A CA 1
ATOM 3822 C C . ALA B 1 213 ? -17.112 -27.912 18.665 1.00 59.63 197 ALA A C 1
ATOM 3823 O O . ALA B 1 213 ? -16.143 -28.649 18.467 1.00 59.92 197 ALA A O 1
ATOM 3825 N N . GLU B 1 214 ? -18.363 -28.369 18.734 1.00 65.25 198 GLU A N 1
ATOM 3826 C CA . GLU B 1 214 ? -18.638 -29.789 18.542 1.00 70.81 198 GLU A CA 1
ATOM 3827 C C . GLU B 1 214 ? -18.833 -30.137 17.069 1.00 69.07 198 GLU A C 1
ATOM 3828 O O . GLU B 1 214 ? -18.206 -31.072 16.562 1.00 71.56 198 GLU A O 1
ATOM 3834 N N . ASP B 1 215 ? -19.700 -29.401 16.376 1.00 67.20 199 ASP A N 1
ATOM 3835 C CA . ASP B 1 215 ? -19.911 -29.546 14.937 1.00 62.62 199 ASP A CA 1
ATOM 3836 C C . ASP B 1 215 ? -19.634 -28.179 14.310 1.00 62.45 199 ASP A C 1
ATOM 3837 O O . ASP B 1 215 ? -20.551 -27.402 14.031 1.00 63.61 199 ASP A O 1
ATOM 3842 N N . SER B 1 216 ? -18.361 -27.885 14.101 1.00 60.46 200 SER A N 1
ATOM 3843 C CA . SER B 1 216 ? -17.992 -26.679 13.377 1.00 51.89 200 SER A CA 1
ATOM 3844 C C . SER B 1 216 ? -18.291 -26.874 11.894 1.00 52.65 200 SER A C 1
ATOM 3845 O O . SER B 1 216 ? -17.909 -27.902 11.320 1.00 47.79 200 SER A O 1
ATOM 3848 N N . PRO B 1 217 ? -18.989 -25.935 11.247 1.00 48.65 201 PRO A N 1
ATOM 3849 C CA . PRO B 1 217 ? -19.172 -26.026 9.789 1.00 46.57 201 PRO A CA 1
ATOM 3850 C C . PRO B 1 217 ? -17.870 -25.910 9.016 1.00 44.76 201 PRO A C 1
ATOM 3851 O O . PRO B 1 217 ? -17.854 -26.201 7.812 1.00 44.15 201 PRO A O 1
ATOM 3855 N N . LEU B 1 218 ? -16.791 -25.488 9.666 1.00 44.19 202 LEU A N 1
ATOM 3856 C CA . LEU B 1 218 ? -15.498 -25.292 9.035 1.00 46.13 202 LEU A CA 1
ATOM 3857 C C . LEU B 1 218 ? -14.606 -26.523 9.107 1.00 47.30 202 LEU A C 1
ATOM 3858 O O . LEU B 1 218 ? -13.479 -26.483 8.604 1.00 44.93 202 LEU A O 1
ATOM 3863 N N . VAL B 1 219 ? -15.073 -27.607 9.725 1.00 49.86 203 VAL A N 1
ATOM 3864 C CA . VAL B 1 219 ? -14.344 -28.869 9.782 1.00 47.85 203 VAL A CA 1
ATOM 3865 C C . VAL B 1 219 ? -15.227 -29.962 9.198 1.00 47.05 203 VAL A C 1
ATOM 3866 O O . VAL B 1 219 ? -16.441 -29.978 9.425 1.00 43.52 203 VAL A O 1
ATOM 3870 N N . GLY B 1 220 ? -14.623 -30.848 8.407 1.00 47.94 204 GLY A N 1
ATOM 3871 C CA . GLY B 1 220 ? -15.324 -32.021 7.927 1.00 44.41 204 GLY A CA 1
ATOM 3872 C C . GLY B 1 220 ? -16.155 -31.832 6.683 1.00 44.56 204 GLY A C 1
ATOM 3873 O O . GLY B 1 220 ? -16.928 -32.731 6.326 1.00 43.16 204 GLY A O 1
ATOM 3874 N N . THR B 1 221 ? -16.027 -30.707 5.993 1.00 45.43 205 THR A N 1
ATOM 3875 C CA . THR B 1 221 ? -16.770 -30.523 4.757 1.00 41.08 205 THR A CA 1
ATOM 3876 C C . THR B 1 221 ? -15.920 -29.750 3.763 1.00 38.14 205 THR A C 1
ATOM 3877 O O . THR B 1 221 ? -15.023 -28.993 4.142 1.00 43.81 205 THR A O 1
ATOM 3881 N N . LEU B 1 222 ? -16.190 -29.958 2.484 1.00 35.52 206 LEU A N 1
ATOM 3882 C CA . LEU B 1 222 ? -15.477 -29.241 1.441 1.00 37.32 206 LEU A CA 1
ATOM 3883 C C . LEU B 1 222 ? -16.186 -27.918 1.175 1.00 32.12 206 LEU A C 1
ATOM 3884 O O . LEU B 1 222 ? -17.372 -27.905 0.826 1.00 32.87 206 LEU A O 1
ATOM 3889 N N . LEU B 1 223 ? -15.461 -26.814 1.336 1.00 29.87 207 LEU A N 1
ATOM 3890 C CA . LEU B 1 223 ? -15.982 -25.471 1.079 1.00 29.58 207 LEU A CA 1
ATOM 3891 C C . LEU B 1 223 ? -15.016 -24.746 0.153 1.00 29.55 207 LEU A C 1
ATOM 3892 O O . LEU B 1 223 ? -13.904 -24.411 0.566 1.00 28.72 207 LEU A O 1
ATOM 3897 N N . CYS B 1 224 ? -15.433 -24.469 -1.081 1.00 25.58 208 CYS A N 1
ATOM 3898 C CA . CYS B 1 224 ? -14.598 -23.628 -1.921 1.00 24.32 208 CYS A CA 1
ATOM 3899 C C . CYS B 1 224 ? -15.468 -22.891 -2.926 1.00 24.95 208 CYS A C 1
ATOM 3900 O O . CYS B 1 224 ? -16.595 -23.288 -3.214 1.00 23.64 208 CYS A O 1
ATOM 3903 N N . SER B 1 225 ? -14.945 -21.770 -3.417 1.00 25.91 209 SER A N 1
ATOM 3904 C CA . SER B 1 225 ? -15.696 -20.923 -4.329 1.00 21.61 209 SER A CA 1
ATOM 3905 C C . SER B 1 225 ? -14.730 -20.046 -5.109 1.00 23.35 209 SER A C 1
ATOM 3906 O O . SER B 1 225 ? -13.573 -19.847 -4.712 1.00 20.80 209 SER A O 1
ATOM 3909 N N . ARG B 1 226 ? -15.227 -19.534 -6.239 1.00 23.02 210 ARG A N 1
ATOM 3910 C CA . ARG B 1 226 ? -14.443 -18.693 -7.130 1.00 20.32 210 ARG A CA 1
ATOM 3911 C C . ARG B 1 226 ? -15.362 -17.676 -7.792 1.00 22.40 210 ARG A C 1
ATOM 3912 O O . ARG B 1 226 ? -16.373 -18.052 -8.395 1.00 23.31 210 ARG A O 1
ATOM 3920 N N . ASN B 1 227 ? -14.995 -16.395 -7.690 1.00 21.36 211 ASN A N 1
ATOM 3921 C CA . ASN B 1 227 ? -15.695 -15.354 -8.429 1.00 22.45 211 ASN A CA 1
ATOM 3922 C C . ASN B 1 227 ? -15.409 -15.496 -9.917 1.00 23.74 211 ASN A C 1
ATOM 3923 O O . ASN B 1 227 ? -14.296 -15.843 -10.325 1.00 22.24 211 ASN A O 1
ATOM 3928 N N . VAL B 1 228 ? -16.426 -15.230 -10.725 1.00 24.01 212 VAL A N 1
ATOM 3929 C CA . VAL B 1 228 ? -16.300 -15.195 -12.177 1.00 25.49 212 VAL A CA 1
ATOM 3930 C C . VAL B 1 228 ? -16.932 -13.879 -12.615 1.00 27.49 212 VAL A C 1
ATOM 3931 O O . VAL B 1 228 ? -17.624 -13.242 -11.805 1.00 27.63 212 VAL A O 1
ATOM 3935 N N . PRO B 1 229 ? -16.731 -13.419 -13.851 1.00 31.30 213 PRO A N 1
ATOM 3936 C CA . PRO B 1 229 ? -17.399 -12.176 -14.274 1.00 32.44 213 PRO A CA 1
ATOM 3937 C C . PRO B 1 229 ? -18.917 -12.287 -14.167 1.00 31.52 213 PRO A C 1
ATOM 3938 O O . PRO B 1 229 ? -19.550 -13.188 -14.734 1.00 34.32 213 PRO A O 1
ATOM 3942 N N . ASP B 1 230 ? -19.493 -11.347 -13.434 1.00 30.59 214 ASP A N 1
ATOM 3943 C CA . ASP B 1 230 ? -20.923 -11.287 -13.157 1.00 33.37 214 ASP A CA 1
ATOM 3944 C C . ASP B 1 230 ? -21.437 -12.489 -12.365 1.00 31.58 214 ASP A C 1
ATOM 3945 O O . ASP B 1 230 ? -22.634 -12.774 -12.396 1.00 31.46 214 ASP A O 1
ATOM 3950 N N . GLY B 1 231 ? -20.597 -13.185 -11.607 1.00 28.52 215 GLY A N 1
ATOM 3951 C CA . GLY B 1 231 ? -21.139 -14.179 -10.693 1.00 28.85 215 GLY A CA 1
ATOM 3952 C C . GLY B 1 231 ? -20.090 -14.920 -9.897 1.00 24.66 215 GLY A C 1
ATOM 3953 O O . GLY B 1 231 ? -18.972 -14.438 -9.696 1.00 26.24 215 GLY A O 1
ATOM 3954 N N . LYS B 1 232 ? -20.477 -16.114 -9.449 1.00 25.96 216 LYS A N 1
ATOM 3955 C CA . LYS B 1 232 ? -19.682 -16.880 -8.504 1.00 24.36 216 LYS A CA 1
ATOM 3956 C C . LYS B 1 232 ? -20.088 -18.349 -8.566 1.00 27.22 216 LYS A C 1
ATOM 3957 O O . LYS B 1 232 ? -21.275 -18.668 -8.656 1.00 26.31 216 LYS A O 1
ATOM 3963 N N . LEU B 1 233 ? -19.092 -19.230 -8.516 1.00 22.21 217 LEU A N 1
ATOM 3964 C CA . LEU B 1 233 ? -19.289 -20.667 -8.393 1.00 26.94 217 LEU A CA 1
ATOM 3965 C C . LEU B 1 233 ? -18.940 -21.056 -6.968 1.00 27.54 217 LEU A C 1
ATOM 3966 O O . LEU B 1 233 ? -17.817 -20.798 -6.517 1.00 24.63 217 LEU A O 1
ATOM 3971 N N . ILE B 1 234 ? -19.899 -21.660 -6.266 1.00 25.50 218 ILE A N 1
ATOM 3972 C CA . ILE B 1 234 ? -19.761 -22.036 -4.862 1.00 24.90 218 ILE A CA 1
ATOM 3973 C C . ILE B 1 234 ? -19.981 -23.540 -4.732 1.00 27.02 218 ILE A C 1
ATOM 3974 O O . ILE B 1 234 ? -21.019 -24.056 -5.167 1.00 27.89 218 ILE A O 1
ATOM 3979 N N . MET B 1 235 ? -19.033 -24.236 -4.101 1.00 23.96 219 MET A N 1
ATOM 3980 C CA . MET B 1 235 ? -19.183 -25.654 -3.799 1.00 27.45 219 MET A CA 1
ATOM 3981 C C . MET B 1 235 ? -19.253 -25.856 -2.291 1.00 29.36 219 MET A C 1
ATOM 3982 O O . MET B 1 235 ? -18.327 -25.480 -1.569 1.00 27.72 219 MET A O 1
ATOM 3987 N N . ILE B 1 236 ? -20.331 -26.475 -1.824 1.00 29.02 220 ILE A N 1
ATOM 3988 C CA . ILE B 1 236 ? -20.489 -26.843 -0.419 1.00 30.18 220 ILE A CA 1
ATOM 3989 C C . ILE B 1 236 ? -20.795 -28.333 -0.393 1.00 31.00 220 ILE A C 1
ATOM 3990 O O . ILE B 1 236 ? -21.905 -28.745 -0.750 1.00 31.50 220 ILE A O 1
ATOM 3995 N N . GLY B 1 237 ? -19.819 -29.139 -0.002 1.00 32.95 221 GLY A N 1
ATOM 3996 C CA . GLY B 1 237 ? -20.015 -30.579 -0.059 1.00 29.26 221 GLY A CA 1
ATOM 3997 C C . GLY B 1 237 ? -20.377 -30.990 -1.467 1.00 38.07 221 GLY A C 1
ATOM 3998 O O . GLY B 1 237 ? -19.669 -30.669 -2.436 1.00 35.32 221 GLY A O 1
ATOM 3999 N N . GLU B 1 238 ? -21.511 -31.675 -1.605 1.00 36.49 222 GLU A N 1
ATOM 4000 C CA . GLU B 1 238 ? -21.968 -32.163 -2.894 1.00 35.43 222 GLU A CA 1
ATOM 4001 C C . GLU B 1 238 ? -22.894 -31.186 -3.602 1.00 33.97 222 GLU A C 1
ATOM 4002 O O . GLU B 1 238 ? -23.480 -31.546 -4.623 1.00 34.35 222 GLU A O 1
ATOM 4008 N N . ASN B 1 239 ? -23.008 -29.953 -3.113 1.00 34.26 223 ASN A N 1
ATOM 4009 C CA . ASN B 1 239 ? -23.886 -28.935 -3.690 1.00 33.28 223 ASN A CA 1
ATOM 4010 C C . ASN B 1 239 ? -23.072 -27.891 -4.436 1.00 33.16 223 ASN A C 1
ATOM 4011 O O . ASN B 1 239 ? -22.081 -27.383 -3.906 1.00 30.57 223 ASN A O 1
ATOM 4016 N N . LEU B 1 240 ? -23.492 -27.573 -5.659 1.00 34.24 224 LEU A N 1
ATOM 4017 C CA . LEU B 1 240 ? -22.929 -26.472 -6.427 1.00 31.28 224 LEU A CA 1
ATOM 4018 C C . LEU B 1 240 ? -23.969 -25.375 -6.565 1.00 32.71 224 LEU A C 1
ATOM 4019 O O . LEU B 1 240 ? -25.061 -25.619 -7.092 1.00 31.31 224 LEU A O 1
ATOM 4024 N N . LEU B 1 241 ? -23.612 -24.163 -6.146 1.00 29.14 225 LEU A N 1
ATOM 4025 C CA . LEU B 1 241 ? -24.442 -22.987 -6.373 1.00 28.39 225 LEU A CA 1
ATOM 4026 C C . LEU B 1 241 ? -23.798 -22.139 -7.457 1.00 27.76 225 LEU A C 1
ATOM 4027 O O . LEU B 1 241 ? -22.638 -21.739 -7.329 1.00 28.13 225 LEU A O 1
ATOM 4032 N N . HIS B 1 242 ? -24.541 -21.860 -8.504 1.00 26.74 226 HIS A N 1
ATOM 4033 C CA . HIS B 1 242 ? -24.036 -21.060 -9.612 1.00 30.42 226 HIS A CA 1
ATOM 4034 C C . HIS B 1 242 ? -24.796 -19.742 -9.558 1.00 31.84 226 HIS A C 1
ATOM 4035 O O . HIS B 1 242 ? -25.954 -19.666 -9.981 1.00 31.23 226 HIS A O 1
ATOM 4042 N N . ALA B 1 243 ? -24.154 -18.723 -8.982 1.00 30.23 227 ALA A N 1
ATOM 4043 C CA . ALA B 1 243 ? -24.679 -17.365 -8.980 1.00 30.86 227 ALA A CA 1
ATOM 4044 C C . ALA B 1 243 ? -24.250 -16.660 -10.260 1.00 32.80 227 ALA A C 1
ATOM 4045 O O . ALA B 1 243 ? -23.060 -16.628 -10.583 1.00 29.26 227 ALA A O 1
ATOM 4047 N N . ARG B 1 244 ? -25.212 -16.070 -10.964 1.00 32.03 228 ARG A N 1
ATOM 4048 C CA . ARG B 1 244 ? -24.914 -15.394 -12.224 1.00 35.64 228 ARG A CA 1
ATOM 4049 C C . ARG B 1 244 ? -26.012 -14.390 -12.518 1.00 36.04 228 ARG A C 1
ATOM 4050 O O . ARG B 1 244 ? -27.187 -14.766 -12.593 1.00 36.95 228 ARG A O 1
ATOM 4058 N N . ASN B 1 245 ? -25.633 -13.121 -12.665 1.00 35.20 229 ASN A N 1
ATOM 4059 C CA . ASN B 1 245 ? -26.514 -12.094 -13.220 1.00 38.54 229 ASN A CA 1
ATOM 4060 C C . ASN B 1 245 ? -27.836 -12.014 -12.451 1.00 37.96 229 ASN A C 1
ATOM 4061 O O . ASN B 1 245 ? -28.923 -12.023 -13.031 1.00 39.45 229 ASN A O 1
ATOM 4066 N N . GLY B 1 246 ? -27.735 -11.954 -11.125 1.00 36.18 230 GLY A N 1
ATOM 4067 C CA . GLY B 1 246 ? -28.898 -11.773 -10.277 1.00 36.03 230 GLY A CA 1
ATOM 4068 C C . GLY B 1 246 ? -29.643 -13.036 -9.909 1.00 37.07 230 GLY A C 1
ATOM 4069 O O . GLY B 1 246 ? -30.619 -12.959 -9.157 1.00 38.97 230 GLY A O 1
ATOM 4070 N N . ARG B 1 247 ? -29.215 -14.192 -10.405 1.00 38.74 231 ARG A N 1
ATOM 4071 C CA . ARG B 1 247 ? -29.885 -15.464 -10.173 1.00 41.73 231 ARG A CA 1
ATOM 4072 C C . ARG B 1 247 ? -28.892 -16.460 -9.589 1.00 39.76 231 ARG A C 1
ATOM 4073 O O . ARG B 1 247 ? -27.685 -16.368 -9.845 1.00 35.56 231 ARG A O 1
ATOM 4081 N N . VAL B 1 248 ? -29.402 -17.414 -8.805 1.00 37.06 232 VAL A N 1
ATOM 4082 C CA . VAL B 1 248 ? -28.601 -18.523 -8.282 1.00 36.00 232 VAL A CA 1
ATOM 4083 C C . VAL B 1 248 ? -29.328 -19.833 -8.560 1.00 36.91 232 VAL A C 1
ATOM 4084 O O . VAL B 1 248 ? -30.464 -20.025 -8.110 1.00 37.58 232 VAL A O 1
ATOM 4088 N N . SER B 1 249 ? -28.662 -20.744 -9.250 1.00 31.50 233 SER A N 1
ATOM 4089 C CA . SER B 1 249 ? -29.170 -22.091 -9.454 1.00 34.59 233 SER A CA 1
ATOM 4090 C C . SER B 1 249 ? -28.423 -23.080 -8.562 1.00 33.50 233 SER A C 1
ATOM 4091 O O . SER B 1 249 ? -27.291 -22.834 -8.135 1.00 32.00 233 SER A O 1
ATOM 4094 N N . ALA B 1 250 ? -29.077 -24.198 -8.261 1.00 33.15 234 ALA A N 1
ATOM 4095 C CA . ALA B 1 250 ? -28.517 -25.218 -7.387 1.00 31.64 234 ALA A CA 1
ATOM 4096 C C . ALA B 1 250 ? -28.376 -26.533 -8.141 1.00 34.35 234 ALA A C 1
ATOM 4097 O O . ALA B 1 250 ? -29.247 -26.899 -8.937 1.00 36.68 234 ALA A O 1
ATOM 4099 N N . GLU B 1 251 ? -27.286 -27.247 -7.870 1.00 29.50 235 GLU A N 1
ATOM 4100 C CA . GLU B 1 251 ? -26.991 -28.503 -8.544 1.00 34.24 235 GLU A CA 1
ATOM 4101 C C . GLU B 1 251 ? -26.426 -29.477 -7.525 1.00 32.60 235 GLU A C 1
ATOM 4102 O O . GLU B 1 251 ? -25.646 -29.084 -6.658 1.00 33.93 235 GLU A O 1
ATOM 4108 N N . PHE B 1 252 ? -26.824 -30.742 -7.622 1.00 30.06 236 PHE A N 1
ATOM 4109 C CA . PHE B 1 252 ? -26.269 -31.802 -6.788 1.00 36.88 236 PHE A CA 1
ATOM 4110 C C . PHE B 1 252 ? -25.185 -32.529 -7.573 1.00 39.65 236 PHE A C 1
ATOM 4111 O O . PHE B 1 252 ? -25.389 -32.877 -8.738 1.00 38.86 236 PHE A O 1
ATOM 4119 N N . ILE B 1 253 ? -24.037 -32.747 -6.947 1.00 39.08 237 ILE A N 1
ATOM 4120 C CA . ILE B 1 253 ? -22.894 -33.371 -7.610 1.00 40.78 237 ILE A CA 1
ATOM 4121 C C . ILE B 1 253 ? -22.931 -34.862 -7.290 1.00 40.61 237 ILE A C 1
ATOM 4122 O O . ILE B 1 253 ? -22.655 -35.264 -6.154 1.00 41.92 237 ILE A O 1
ATOM 4127 N N . GLU B 1 254 ? -23.272 -35.683 -8.290 1.00 42.85 238 GLU A N 1
ATOM 4128 C CA . GLU B 1 254 ? -23.454 -37.118 -8.070 1.00 43.56 238 GLU A CA 1
ATOM 4129 C C . GLU B 1 254 ? -22.135 -37.879 -8.053 1.00 44.79 238 GLU A C 1
ATOM 4130 O O . GLU B 1 254 ? -21.936 -38.766 -7.213 1.00 49.42 238 GLU A O 1
ATOM 4136 N N . THR B 1 255 ? -21.228 -37.553 -8.967 1.00 38.87 239 THR A N 1
ATOM 4137 C CA . THR B 1 255 ? -20.029 -38.340 -9.204 1.00 44.68 239 THR A CA 1
ATOM 4138 C C . THR B 1 255 ? -18.772 -37.544 -8.886 1.00 47.09 239 THR A C 1
ATOM 4139 O O . THR B 1 255 ? -18.716 -36.321 -9.077 1.00 43.55 239 THR A O 1
ATOM 4143 N N . THR B 1 256 ? -17.754 -38.271 -8.422 1.00 44.85 240 THR A N 1
ATOM 4144 C CA . THR B 1 256 ? -16.415 -37.708 -8.308 1.00 44.39 240 THR A CA 1
ATOM 4145 C C . THR B 1 256 ? -15.981 -37.020 -9.599 1.00 45.33 240 THR A C 1
ATOM 4146 O O . THR B 1 256 ? -15.304 -35.985 -9.565 1.00 42.15 240 THR A O 1
ATOM 4150 N N . SER B 1 257 ? -16.380 -37.568 -10.750 1.00 38.12 241 SER A N 1
ATOM 4151 C CA . SER B 1 257 ? -15.933 -37.009 -12.022 1.00 42.50 241 SER A CA 1
ATOM 4152 C C . SER B 1 257 ? -16.484 -35.604 -12.241 1.00 43.17 241 SER A C 1
ATOM 4153 O O . SER B 1 257 ? -15.769 -34.712 -12.719 1.00 37.87 241 SER A O 1
ATOM 4156 N N . ARG B 1 258 ? -17.764 -35.398 -11.931 1.00 42.33 242 ARG A N 1
ATOM 4157 C CA . ARG B 1 258 ? -18.334 -34.062 -12.017 1.00 37.31 242 ARG A CA 1
ATOM 4158 C C . ARG B 1 258 ? -17.725 -33.148 -10.959 1.00 34.53 242 ARG A C 1
ATOM 4159 O O . ARG B 1 258 ? -17.422 -31.981 -11.239 1.00 36.64 242 ARG A O 1
ATOM 4167 N N . ALA B 1 259 ? -17.500 -33.671 -9.752 1.00 33.41 243 ALA A N 1
ATOM 4168 C CA . ALA B 1 259 ? -16.835 -32.883 -8.716 1.00 36.80 243 ALA A CA 1
ATOM 4169 C C . ALA B 1 259 ? -15.481 -32.370 -9.193 1.00 38.50 243 ALA A C 1
ATOM 4170 O O . ALA B 1 259 ? -15.137 -31.196 -8.986 1.00 34.41 243 ALA A O 1
ATOM 4172 N N . GLU B 1 260 ? -14.701 -33.238 -9.841 1.00 36.65 244 GLU A N 1
ATOM 4173 C CA . GLU B 1 260 ? -13.392 -32.830 -10.336 1.00 35.76 244 GLU A CA 1
ATOM 4174 C C . GLU B 1 260 ? -13.525 -31.819 -11.460 1.00 34.17 244 GLU A C 1
ATOM 4175 O O . GLU B 1 260 ? -12.764 -30.847 -11.515 1.00 33.11 244 GLU A O 1
ATOM 4181 N N . GLU B 1 261 ? -14.485 -32.028 -12.365 1.00 33.47 245 GLU A N 1
ATOM 4182 C CA . GLU B 1 261 ? -14.724 -31.071 -13.444 1.00 30.45 245 GLU A CA 1
ATOM 4183 C C . GLU B 1 261 ? -15.035 -29.681 -12.897 1.00 32.31 245 GLU A C 1
ATOM 4184 O O . GLU B 1 261 ? -14.469 -28.680 -13.352 1.00 31.46 245 GLU A O 1
ATOM 4190 N N . LEU B 1 262 ? -15.926 -29.601 -11.904 1.00 30.52 246 LEU A N 1
ATOM 4191 C CA . LEU B 1 262 ? -16.235 -28.314 -11.282 1.00 28.57 246 LEU A CA 1
ATOM 4192 C C . LEU B 1 262 ? -15.037 -27.748 -10.523 1.00 28.53 246 LEU A C 1
ATOM 4193 O O . LEU B 1 262 ? -14.798 -26.535 -10.556 1.00 27.12 246 LEU A O 1
ATOM 4198 N N . LEU B 1 263 ? -14.286 -28.596 -9.812 1.00 28.17 247 LEU A N 1
ATOM 4199 C CA . LEU B 1 263 ? -13.146 -28.075 -9.059 1.00 28.44 247 LEU A CA 1
ATOM 4200 C C . LEU B 1 263 ? -12.047 -27.542 -9.980 1.00 29.77 247 LEU A C 1
ATOM 4201 O O . LEU B 1 263 ? -11.333 -26.604 -9.605 1.00 28.01 247 LEU A O 1
ATOM 4206 N N . ARG B 1 264 ? -11.905 -28.100 -11.187 1.00 27.29 248 ARG A N 1
ATOM 4207 C CA . ARG B 1 264 ? -10.958 -27.538 -12.148 1.00 31.25 248 ARG A CA 1
ATOM 4208 C C . ARG B 1 264 ? -11.359 -26.136 -12.592 1.00 27.08 248 ARG A C 1
ATOM 4209 O O . ARG B 1 264 ? -10.496 -25.359 -13.014 1.00 27.66 248 ARG A O 1
ATOM 4217 N N . VAL B 1 265 ? -12.643 -25.787 -12.497 1.00 28.95 249 VAL A N 1
ATOM 4218 C CA . VAL B 1 265 ? -13.059 -24.408 -12.753 1.00 28.26 249 VAL A CA 1
ATOM 4219 C C . VAL B 1 265 ? -12.776 -23.525 -11.540 1.00 29.19 249 VAL A C 1
ATOM 4220 O O . VAL B 1 265 ? -12.100 -22.494 -11.640 1.00 26.45 249 VAL A O 1
ATOM 4224 N N . ILE B 1 266 ? -13.288 -23.928 -10.374 1.00 26.41 250 ILE A N 1
ATOM 4225 C CA . ILE B 1 266 ? -13.130 -23.135 -9.157 1.00 25.97 250 ILE A CA 1
ATOM 4226 C C . ILE B 1 266 ? -11.656 -22.881 -8.880 1.00 26.26 250 ILE A C 1
ATOM 4227 O O . ILE B 1 266 ? -11.261 -21.776 -8.485 1.00 24.02 250 ILE A O 1
ATOM 4232 N N . PHE B 1 267 ? -10.814 -23.889 -9.115 1.00 25.88 251 PHE A N 1
ATOM 4233 C CA . PHE B 1 267 ? -9.373 -23.774 -8.933 1.00 25.20 251 PHE A CA 1
ATOM 4234 C C . PHE B 1 267 ? -8.627 -23.566 -10.254 1.00 28.43 251 PHE A C 1
ATOM 4235 O O . PHE B 1 267 ? -7.462 -23.974 -10.373 1.00 26.40 251 PHE A O 1
ATOM 4243 N N . ALA B 1 268 ? -9.274 -22.961 -11.260 1.00 24.44 252 ALA A N 1
ATOM 4244 C CA . ALA B 1 268 ? -8.551 -22.614 -12.479 1.00 29.22 252 ALA A CA 1
ATOM 4245 C C . ALA B 1 268 ? -7.349 -21.760 -12.109 1.00 29.28 252 ALA A C 1
ATOM 4246 O O . ALA B 1 268 ? -7.395 -20.976 -11.150 1.00 25.60 252 ALA A O 1
ATOM 4248 N N . GLY B 1 269 ? -6.257 -21.955 -12.846 1.00 25.51 253 GLY A N 1
ATOM 4249 C CA . GLY B 1 269 ? -4.971 -21.380 -12.507 1.00 29.83 253 GLY A CA 1
ATOM 4250 C C . GLY B 1 269 ? -4.310 -21.932 -11.257 1.00 31.11 253 GLY A C 1
ATOM 4251 O O . GLY B 1 269 ? -3.240 -21.443 -10.885 1.00 28.80 253 GLY A O 1
ATOM 4252 N N . HIS B 1 270 ? -4.916 -22.915 -10.583 1.00 28.99 254 HIS A N 1
ATOM 4253 C CA . HIS B 1 270 ? -4.401 -23.509 -9.346 1.00 30.14 254 HIS A CA 1
ATOM 4254 C C . HIS B 1 270 ? -4.457 -25.035 -9.429 1.00 33.64 254 HIS A C 1
ATOM 4255 O O . HIS B 1 270 ? -4.932 -25.717 -8.513 1.00 27.77 254 HIS A O 1
ATOM 4262 N N . GLU B 1 271 ? -3.995 -25.584 -10.561 1.00 33.58 255 GLU A N 1
ATOM 4263 C CA . GLU B 1 271 ? -4.150 -27.015 -10.826 1.00 35.91 255 GLU A CA 1
ATOM 4264 C C . GLU B 1 271 ? -3.536 -27.856 -9.718 1.00 33.30 255 GLU A C 1
ATOM 4265 O O . GLU B 1 271 ? -4.049 -28.929 -9.389 1.00 33.35 255 GLU A O 1
ATOM 4271 N N . HIS B 1 272 ? -2.449 -27.374 -9.122 1.00 33.33 256 HIS A N 1
ATOM 4272 C CA . HIS B 1 272 ? -1.781 -28.090 -8.047 1.00 32.58 256 HIS A CA 1
ATOM 4273 C C . HIS B 1 272 ? -2.664 -28.288 -6.821 1.00 37.50 256 HIS A C 1
ATOM 4274 O O . HIS B 1 272 ? -2.240 -28.960 -5.882 1.00 35.52 256 HIS A O 1
ATOM 4281 N N . MET B 1 273 ? -3.858 -27.707 -6.782 1.00 36.71 257 MET A N 1
ATOM 4282 C CA . MET B 1 273 ? -4.738 -27.870 -5.635 1.00 35.04 257 MET A CA 1
ATOM 4283 C C . MET B 1 273 ? -5.883 -28.842 -5.901 1.00 37.15 257 MET A C 1
ATOM 4284 O O . MET B 1 273 ? -6.576 -29.237 -4.958 1.00 32.03 257 MET A O 1
ATOM 4289 N N . VAL B 1 274 ? -6.073 -29.256 -7.154 1.00 32.33 258 VAL A N 1
ATOM 4290 C CA . VAL B 1 274 ? -7.272 -29.999 -7.526 1.00 37.90 258 VAL A CA 1
ATOM 4291 C C . VAL B 1 274 ? -7.298 -31.361 -6.838 1.00 37.73 258 VAL A C 1
ATOM 4292 O O . VAL B 1 274 ? -8.316 -31.759 -6.256 1.00 34.31 258 VAL A O 1
ATOM 4296 N N . GLU B 1 275 ? -6.168 -32.079 -6.865 1.00 39.45 259 GLU A N 1
ATOM 4297 C CA . GLU B 1 275 ? -6.114 -33.425 -6.289 1.00 41.52 259 GLU A CA 1
ATOM 4298 C C . GLU B 1 275 ? -6.446 -33.411 -4.801 1.00 40.04 259 GLU A C 1
ATOM 4299 O O . GLU B 1 275 ? -7.202 -34.262 -4.311 1.00 40.23 259 GLU A O 1
ATOM 4305 N N . SER B 1 276 ? -5.892 -32.449 -4.066 1.00 37.14 260 SER A N 1
ATOM 4306 C CA . SER B 1 276 ? -6.221 -32.324 -2.651 1.00 39.42 260 SER A CA 1
ATOM 4307 C C . SER B 1 276 ? -7.710 -32.029 -2.448 1.00 40.44 260 SER A C 1
ATOM 4308 O O . SER B 1 276 ? -8.341 -32.578 -1.537 1.00 40.99 260 SER A O 1
ATOM 4311 N N . ALA B 1 277 ? -8.299 -31.189 -3.308 1.00 35.24 261 ALA A N 1
ATOM 4312 C CA . ALA B 1 277 ? -9.722 -30.873 -3.188 1.00 37.90 261 ALA A CA 1
ATOM 4313 C C . ALA B 1 277 ? -10.598 -32.085 -3.498 1.00 41.04 261 ALA A C 1
ATOM 4314 O O . ALA B 1 277 ? -11.593 -32.333 -2.805 1.00 36.32 261 ALA A O 1
ATOM 4316 N N . VAL B 1 278 ? -10.276 -32.817 -4.574 1.00 33.32 262 VAL A N 1
ATOM 4317 C CA . VAL B 1 278 ? -11.023 -34.027 -4.915 1.00 38.08 262 VAL A CA 1
ATOM 4318 C C . VAL B 1 278 ? -10.943 -35.055 -3.784 1.00 43.84 262 VAL A C 1
ATOM 4319 O O . VAL B 1 278 ? -11.951 -35.671 -3.416 1.00 43.29 262 VAL A O 1
ATOM 4323 N N . ARG B 1 279 ? -9.746 -35.251 -3.217 1.00 40.98 263 ARG A N 1
ATOM 4324 C CA . ARG B 1 279 ? -9.576 -36.200 -2.117 1.00 45.30 263 ARG A CA 1
ATOM 4325 C C . ARG B 1 279 ? -10.446 -35.819 -0.928 1.00 47.98 263 ARG A C 1
ATOM 4326 O O . ARG B 1 279 ? -11.162 -36.659 -0.368 1.00 46.26 263 ARG A O 1
ATOM 4334 N N . THR B 1 280 ? -10.387 -34.545 -0.530 1.00 42.60 264 THR A N 1
ATOM 4335 C CA . THR B 1 280 ? -11.251 -34.043 0.527 1.00 40.91 264 THR A CA 1
ATOM 4336 C C . THR B 1 280 ? -12.719 -34.246 0.190 1.00 44.04 264 THR A C 1
ATOM 4337 O O . THR B 1 280 ? -13.513 -34.636 1.049 1.00 47.03 264 THR A O 1
ATOM 4341 N N . TRP B 1 281 ? -13.101 -33.982 -1.058 1.00 43.08 265 TRP A N 1
ATOM 4342 C CA . TRP B 1 281 ? -14.500 -34.134 -1.447 1.00 43.96 265 TRP A CA 1
ATOM 4343 C C . TRP B 1 281 ? -14.970 -35.580 -1.284 1.00 47.42 265 TRP A C 1
ATOM 4344 O O . TRP B 1 281 ? -16.055 -35.828 -0.748 1.00 45.63 265 TRP A O 1
ATOM 4355 N N . GLU B 1 282 ? -14.172 -36.546 -1.760 1.00 43.76 266 GLU A N 1
ATOM 4356 C CA . GLU B 1 282 ? -14.550 -37.954 -1.632 1.00 47.98 266 GLU A CA 1
ATOM 4357 C C . GLU B 1 282 ? -14.618 -38.372 -0.171 1.00 49.72 266 GLU A C 1
ATOM 4358 O O . GLU B 1 282 ? -15.560 -39.056 0.245 1.00 57.66 266 GLU A O 1
ATOM 4364 N N . LYS B 1 283 ? -13.616 -37.983 0.615 1.00 46.41 267 LYS A N 1
ATOM 4365 C CA . LYS B 1 283 ? -13.620 -38.277 2.040 1.00 51.67 267 LYS A CA 1
ATOM 4366 C C . LYS B 1 283 ? -14.894 -37.762 2.704 1.00 60.32 267 LYS A C 1
ATOM 4367 O O . LYS B 1 283 ? -15.597 -38.512 3.392 1.00 63.75 267 LYS A O 1
ATOM 4373 N N . ALA B 1 284 ? -15.217 -36.483 2.493 1.00 56.01 268 ALA A N 1
ATOM 4374 C CA . ALA B 1 284 ? -16.396 -35.901 3.129 1.00 55.86 268 ALA A CA 1
ATOM 4375 C C . ALA B 1 284 ? -17.671 -36.604 2.684 1.00 61.06 268 ALA A C 1
ATOM 4376 O O . ALA B 1 284 ? -18.590 -36.803 3.487 1.00 62.59 268 ALA A O 1
ATOM 4378 N N . ARG B 1 285 ? -17.745 -36.994 1.408 1.00 55.29 269 ARG A N 1
ATOM 4379 C CA . ARG B 1 285 ? -18.949 -37.654 0.915 1.00 59.76 269 ARG A CA 1
ATOM 4380 C C . ARG B 1 285 ? -19.181 -38.981 1.626 1.00 66.21 269 ARG A C 1
ATOM 4381 O O . ARG B 1 285 ? -20.309 -39.284 2.030 1.00 71.39 269 ARG A O 1
ATOM 4389 N N . ALA B 1 286 ? -18.126 -39.786 1.789 1.00 67.51 270 ALA A N 1
ATOM 4390 C CA . ALA B 1 286 ? -18.293 -41.109 2.385 1.00 66.98 270 ALA A CA 1
ATOM 4391 C C . ALA B 1 286 ? -18.531 -41.028 3.888 1.00 72.60 270 ALA A C 1
ATOM 4392 O O . ALA B 1 286 ? -19.283 -41.841 4.439 1.00 78.50 270 ALA A O 1
ATOM 4394 N N . ASP B 1 287 ? -17.923 -40.048 4.562 1.00 71.17 271 ASP A N 1
ATOM 4395 C CA . ASP B 1 287 ? -18.084 -39.930 6.009 1.00 73.93 271 ASP A CA 1
ATOM 4396 C C . ASP B 1 287 ? -19.512 -39.563 6.398 1.00 80.10 271 ASP A C 1
ATOM 4397 O O . ASP B 1 287 ? -19.950 -39.885 7.510 1.00 84.80 271 ASP A O 1
ATOM 4402 N N . ARG B 1 288 ? -20.247 -38.892 5.515 1.00 75.63 272 ARG A N 1
ATOM 4403 C CA . ARG B 1 288 ? -21.648 -38.587 5.786 1.00 78.47 272 ARG A CA 1
ATOM 4404 C C . ARG B 1 288 ? -22.549 -39.685 5.214 1.00 77.77 272 ARG A C 1
ATOM 4405 O O . ARG B 1 288 ? -22.160 -40.855 5.148 1.00 77.35 272 ARG A O 1
#

InterPro domains:
  IPR001447 Arylamine N-acetyltransferase [PF00797]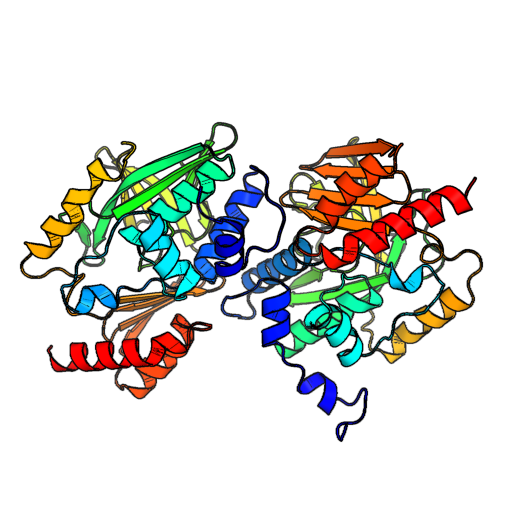 (24-251)
  IPR001447 Arylamine N-acetyltransferase [PR01543] (24-47)
  IPR001447 Arylamine N-acetyltransferase [PR01543] (48-71)
  IPR001447 Arylamine N-acetyltransferase [PR01543] (72-94)
  IPR001447 Arylamine N-acetyltransferase [PR01543] (104-129)
  IPR001447 Arylamine N-acetyltransferase [PTHR11786] (9-251)
  IPR038765 Papain-like cysteine peptidase superfamily [SSF54001] (8-255)

Sequence (544 aa):
GLVPRGSHMETESLPWREYLERIGYQGLLNNSLECLRELYTAHLRSVPYEMLDSFDGTPPVLGHAESFAKLVHRRRGGNCLESTPLFGEFLRQAGFEVRLVPAQIWKVSGEWWDAWDHLLLIVTVDGEDWLLDVGFLMLTFAEPLKVAEGPQEQSGWRFRVAEEEGFPTVSHQGPDGTWTAVYRYRDEPQQRADYEWIIDFHKSAEDSPLVGTLLCSRNVPDGKLIMIGENLLHARNGRVSAEFIETTSRAEELLRVIFAGHEHMVESAVRTWEKARADRSSLPWREYLERIGYQGLLNNSLECLRELYTAHLRSVPYEMLDSFDGTPPVLGHAESFAKLVHRRRGGNCLESTPLFGEFLRQAGFEVRLVPAQIWKVSGEWWDAWDHLLLIVTVDGEDWLLDVGFLMLTFAEPLKVAEGPQEQSGWRFRVAEEEGFPTVSHQWTAVYRYRDEPQQRADYEWIIDFHKSAEDSPLVGTLLCSRNVPDGKLIMIGENLLHARNGRVSAEFIETTSRAEELLRVIFAGHEHMVESAVRTWEKARADR

Nearest PDB structures (foldseek):
  8k56-as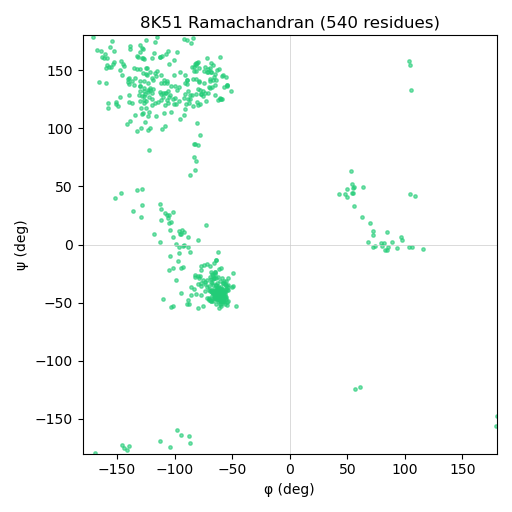sembly1_B  TM=1.003E+00  e=3.811E-55  Streptomyces aureus
  4nv8-assembly3_A  TM=8.774E-01  e=2.649E-21  Mesorhizobium japonicum MAFF 303099
  8osv-assembly1_A  TM=8.761E-01  e=6.138E-19  Streptomyces hygroscopicus
  8btm-assembly1_A  TM=8.673E-01  e=4.427E-19  Streptomyces hygroscopicus
  1e2t-assembly1_A  TM=8.852E-01  e=1.389E-18  Salmonella enterica subsp. enterica serovar Typhimurium

Solvent-accessible surface area: 24488 Å² total; per-residue (Å²): 106,173,47,90,192,56,29,139,108,29,17,99,72,22,54,34,155,75,0,20,114,12,0,0,4,46,17,33,71,36,67,15,34,44,0,0,92,22,0,0,35,0,2,20,10,0,11,0,26,0,25,17,64,9,34,118,37,70,58,27,91,5,7,43,22,59,5,3,34,22,3,14,111,130,84,31,2,3,4,13,21,11,1,0,8,2,0,1,23,4,0,107,75,29,50,11,118,20,48,11,0,6,0,12,40,73,47,136,97,40,96,58,87,135,10,44,27,4,1,0,0,2,0,33,11,141,76,66,39,17,0,0,2,9,4,21,23,44,28,13,0,36,72,5,0,62,61,46,172,30,90,37,114,11,31,43,17,119,2,61,9,34,123,59,158,63,59,25,2,0,2,36,33,20,152,134,33,84,57,65,20,16,0,30,4,71,80,85,90,24,136,104,83,68,7,70,106,3,35,94,78,30,151,99,35,170,137,9,52,46,56,34,56,2,22,1,1,2,19,19,3,27,8,9,20,3,0,59,25,49,70,9,45,63,0,85,96,35,186,68,62,78,58,116,0,126,70,33,79,79,0,59,97,15,0,117,57,0,0,22,40,2,102,103,2,4,126,32,0,13,112,11,2,69,108,11,78,63,104,205,139,141,44,63,34,207,71,0,15,113,7,0,0,6,54,16,32,74,27,68,14,34,46,0,0,86,24,0,0,31,0,1,20,13,1,11,0,29,0,21,16,60,12,29,124,38,69,57,25,82,12,24,67,67,90,7,4,28,11,6,14,114,123,86,34,2,3,6,12,20,13,3,0,10,2,0,1,35,4,0,114,82,28,53,13,114,13,56,12,0,5,0,11,37,68,49,127,96,43,90,62,87,136,12,44,28,4,1,0,1,1,0,29,11,141,77,63,34,19,0,0,2,10,3,16,22,46,20,11,0,38,74,6,0,66,58,43,173,34,70,37,116,10,27,42,13,96,2,57,11,27,128,60,158,68,58,23,1,0,2,39,96,105,72,19,8,0,30,5,66,77,85,90,27,139,113,86,68,10,65,108,4,35,86,79,28,128,96,39,184,126,8,50,46,56,43,35,2,14,0,0,3,19,19,6,29,8,8,18,3,0,49,16,21,73,7,41,72,0,78,88,28,195,75,68,86,59,111,0,130,70,38,81,81,0,58,100,13,0,136,52,0,0,16,21,2,104,107,4,6,118,57,0,15,146,16,2,64,114,14,70,84,107,186

Radius of gyration: 25.15 Å; Cα contacts (8 Å, |Δi|>4): 1061; chains: 2; bounding box: 53×66×69 Å

Foldseek 3Di:
DPDDFQDPVVLVPDPCVLVCVQLVNPDDDDAALVRVQVSLLSLQFRAKAWLLVCQAPDFQDQGLNSLCCVCRVVVHHAAQRSPAVNVQSSVVSSPWDKFKWFKWFADPVGHIDPDSQGIWMWTAHPNWTWIGHSHDQDDDDSGTHTQDADWDDDLQWTWGFDQDPRWTWIWTAAPVRDIDTGMTIDRDGDDCVRNVVSSVCQSPDDPRLSYLWTWMKGADVSWIWTDTQQKIWTGHRNDIDMDGHDDLVVVLVVLCVSCPVNVVCRVSSSVSSVSSVVVVD/DPPCVLVCVQLPNPDDDDQALVRVQVSLLSLQQRAKAWLLVCQAVDFDDADLVVLCCVCRVVVHHAAQRSPAVNVQVVVVVSPWDKFKWFKWFADPVGGIDPDSQGIWMWTADPNWTWIGGSHDQDDDASGTHTQDADWDDDLQKTWGFDQDPRWTFIAIPRDTGITIDPDGDDCVRNVVSRVVSSPDDDDLSYLWTWMKGDDVSWIWTDTQQWIWTGHNNDIDIDGHDDLVVVLVSLCVSCPVNVVCSVSRSVSSVRSVVVD

Secondary structure (DSSP, 8-state):
---HHHHHHHTT--S---SSHHHHHHHHHHHHHHS-EE-TTGGGTPPPP-SHHHHHIIIIIS---B-HHHHHHHHHHHHHHTT-EEEEEEEEEEETTTEE-SS--EEEEEEEETTEEEEE-SS-SS---SSPEESSSS-EEETTEEEEEEEETTEEEEEE--EEEEEE------HHHHTHHHHHHHH-SS-TTSSS-EEEEEETTEEEEEETTEEEEEETTEEEEEE--SHHHHHHHHHHHTTT-GGGHHHHHHHHHHHHHH-/--SPTT-HHHHHT--HHHHHHHTT--S---SSHHHHHHHHHHHHHH--EE-GGGGGSPPPP--HHHHHIIIIIS---B-HHHHHHHHHHHHHHTT-EEEEEEEEEBPTTSSB-SS--EEEEEEEETTEEEEE-SS-SS---SSPEESSSS-EEETTEEEEEEEETTEEEEEEE-SSS-EEEEEEE------HHHHTHHHHHHHH-SS-TTSSS-EEEEEETTEEEEEETTEEEEEETTEEEEEE---HHHHHHHHHHHTTT-GGGHHHHHHHHHHHHHTT-

B-factor: mean 36.49, std 11.91, range [17.23, 93.73]

Organism: NCBI:txid193461